Protein AF-0000000072252914 (afdb_homodimer)

Secondary structure (DSSP, 8-state):
--------------------------------------------PPEEEE--TT-HHHHHHHHHHHHTT--EEEE--GGGGGSHHHHHHT-TTS-S-EEE-TTS-EEESHHHHHHHHHHHHT-HHHHS-SSHHHHHHHHHHHHHHHHTGGGGGGGGTS--SSHHHHHHHHHHHHHHHHHHHHHHHHHHHHS-TT------HHHHHHHHHHHHHHHHIIIII---SSTT-HHHHHHHHHHHHH-HHHHHHHHHHHHHHHHHHHTTHHHHTT---------/--------------------------------------------PPEEEE--TT-HHHHHHHHHHHHTT--EEEE--GGGGGSHHHHHHT-TTS-S-EEE-TTS-EEESHHHHHHHHHHHHT-HHHHS-SSHHHHHHHHHHHHHHHHTGGGGGGGGTS--SSHHHHHHHHHHHHHHHHHHHHHHHHHHHHS-TT------HHHHHHHHHHHHHHHHIIIII---SSTT-HHHHHHHHHHHHH-HHHHHHHHHHHHHHHHHHHTTHHHHTT---------

Foldseek 3Di:
DCCPDDPDDPPDDDPPDPDDPDDPPPPPPPPPPPPPPPVPPPVVDAKEWADALQDLLVLLLLLLCVVVVNRYHYDHCPPVLVDPCCCVQFNVVSDDGWIQHPVSHIDGGSVRSVVVSCVVVVCCPQAADDDPVRNVLLVVLLCLLPVFQCPLVCLLQHADPDPVSSVVSVVSNLVSLVVVLVSLVVVVVVDDPPDDDRHHSSLSNLLLVLLLCCLGCCWWVVDHSCVVRVSSVCSNVCQCPVDPSSVVSSVSSNVVVVVCVVVCRSVVSVTGTDDPPDD/DDDDDDDDDDPPDDDDDPDPPPPPPPPPPPCPVPPPPPVPCPVVDAKEWADALQDLLVLLVLLLCVVVVPRYHYDHCPPVLVDPCCCVQFNVVSDDGWIQHPVSHIDGGSVRSVVVVCVVVVCCPQAADDDPVRNVLLVVLLCLLPVFQCPLVCLLQHADPDPVSSVVSVVSNLVSLVVVLVSLVVVVVVDDPPDDDRHHSSLSNLLLVLLLCCLGCCWWVVDHSCVVRVSSVCSNVCQCPVDPSSVVSSVSSNVVVVVCVVVCRSVVSVTGTDDPPDD

Organism: Cyanidioschyzon merolae (strain NIES-3377 / 10D) (NCBI:txid280699)

Radius of gyration: 38.05 Å; Cα contacts (8 Å, |Δi|>4): 655; chains: 2; bounding box: 50×96×230 Å

Solvent-accessible surface area (backbone atoms only — not comparable to full-atom values): 31464 Å² total; per-residue (Å²): 129,88,77,77,70,82,81,76,81,75,79,78,76,80,78,77,79,78,78,68,82,82,74,78,72,74,72,74,73,71,75,68,71,71,66,68,64,70,67,76,70,73,67,81,52,60,29,35,34,31,37,54,58,49,39,35,55,26,34,36,39,47,42,57,36,61,71,64,67,52,80,54,47,74,43,64,56,69,75,50,45,78,37,68,63,32,23,72,55,44,23,80,82,47,64,71,26,26,37,33,38,66,88,59,52,47,39,39,51,39,69,34,42,41,53,27,52,25,56,66,67,71,41,50,76,71,37,40,57,88,48,40,69,54,35,30,50,34,45,35,48,38,44,48,41,66,73,50,38,52,71,41,48,58,54,77,82,43,80,62,96,43,73,67,55,37,52,50,26,53,51,49,35,50,51,38,51,51,51,50,29,50,53,46,51,56,45,55,72,65,50,65,93,72,67,76,83,67,65,32,61,28,49,41,50,46,32,37,42,50,49,46,46,54,68,41,30,35,42,52,65,69,40,66,73,46,72,96,21,63,57,53,46,47,50,37,54,50,46,40,68,70,37,70,54,44,35,50,46,44,48,34,20,48,50,35,52,49,49,38,54,74,71,38,53,52,52,73,60,72,44,63,63,60,79,68,78,79,128,142,88,82,86,86,82,83,87,81,78,76,80,81,82,84,80,80,77,76,74,75,77,74,75,73,74,71,74,72,70,70,70,69,72,66,67,64,71,69,75,67,74,68,84,52,61,29,35,34,30,34,54,58,48,36,35,54,25,34,36,38,47,41,56,36,61,71,63,66,51,82,55,47,75,42,63,55,69,76,48,45,76,36,69,62,32,22,74,55,44,24,81,83,48,62,71,25,25,38,33,39,63,88,58,53,46,40,39,51,38,69,36,42,41,52,27,52,25,54,66,69,70,40,50,76,69,36,42,57,88,47,42,67,54,36,29,50,34,45,35,49,36,43,47,40,67,72,50,38,53,72,41,48,59,53,78,82,42,80,63,95,42,72,66,56,36,53,50,26,52,52,50,35,51,52,40,51,50,50,50,28,51,52,47,52,56,46,55,71,64,51,67,93,73,67,76,83,68,65,33,60,28,49,42,48,46,33,36,42,49,49,45,46,52,68,41,29,35,42,52,64,69,40,66,72,48,72,97,21,64,58,52,46,47,48,38,54,49,46,39,69,68,38,71,55,43,36,50,47,44,48,34,21,49,49,35,51,49,52,40,55,74,70,38,52,52,51,74,61,70,42,63,64,61,77,69,76,80,127

Structure (mmCIF, N/CA/C/O backbone):
data_AF-0000000072252914-model_v1
#
loop_
_entity.id
_entity.type
_entity.pdbx_description
1 polymer 'Glutathione S-transferase'
#
loop_
_atom_site.group_PDB
_atom_site.id
_atom_site.type_symbol
_atom_site.label_atom_id
_atom_site.label_alt_id
_atom_site.label_comp_id
_atom_site.label_asym_id
_atom_site.label_entity_id
_atom_site.label_seq_id
_atom_site.pdbx_PDB_ins_code
_atom_site.Cartn_x
_atom_site.Cartn_y
_atom_site.Cartn_z
_atom_site.occupancy
_atom_site.B_iso_or_equiv
_atom_site.auth_seq_id
_atom_site.auth_comp_id
_atom_site.auth_asym_id
_atom_site.auth_atom_id
_atom_site.pdbx_PDB_model_num
ATOM 1 N N . MET A 1 1 ? 9.297 14.047 -118.875 1 20.67 1 MET A N 1
ATOM 2 C CA . MET A 1 1 ? 10.07 13.359 -117.875 1 20.67 1 MET A CA 1
ATOM 3 C C . MET A 1 1 ? 10.398 14.305 -116.688 1 20.67 1 MET A C 1
ATOM 5 O O . MET A 1 1 ? 10.367 15.523 -116.875 1 20.67 1 MET A O 1
ATOM 9 N N . ALA A 1 2 ? 11.016 13.773 -115.625 1 21.44 2 ALA A N 1
ATOM 10 C CA . ALA A 1 2 ? 10.516 13.586 -114.25 1 21.44 2 ALA A CA 1
ATOM 11 C C . ALA A 1 2 ? 11.031 14.68 -113.312 1 21.44 2 ALA A C 1
ATOM 13 O O . ALA A 1 2 ? 12.008 14.469 -112.625 1 21.44 2 ALA A O 1
ATOM 14 N N . PHE A 1 3 ? 11.07 15.906 -114.062 1 22.06 3 PHE A N 1
ATOM 15 C CA . PHE A 1 3 ? 11.867 17.016 -113.562 1 22.06 3 PHE A CA 1
ATOM 16 C C . PHE A 1 3 ? 11.367 17.469 -112.188 1 22.06 3 PHE A C 1
ATOM 18 O O . PHE A 1 3 ? 10.203 17.844 -112 1 22.06 3 PHE A O 1
ATOM 25 N N . ILE A 1 4 ? 11.898 17.016 -111.062 1 23.97 4 ILE A N 1
ATOM 26 C CA . ILE A 1 4 ? 11.617 16.672 -109.688 1 23.97 4 ILE A CA 1
ATOM 27 C C . ILE A 1 4 ? 11.594 17.953 -108.812 1 23.97 4 ILE A C 1
ATOM 29 O O . ILE A 1 4 ? 11.82 17.891 -107.625 1 23.97 4 ILE A O 1
ATOM 33 N N . HIS A 1 5 ? 11.352 19.109 -109.625 1 21.27 5 HIS A N 1
ATOM 34 C CA . HIS A 1 5 ? 12 20.281 -109.062 1 21.27 5 HIS A CA 1
ATOM 35 C C . HIS A 1 5 ? 11.484 20.531 -107.625 1 21.27 5 HIS A C 1
ATOM 37 O O . HIS A 1 5 ? 10.438 20.016 -107.25 1 21.27 5 HIS A O 1
ATOM 43 N N . ALA A 1 6 ? 11.898 21.641 -107.062 1 23.84 6 ALA A N 1
ATOM 44 C CA . ALA A 1 6 ? 12.391 22.312 -105.875 1 23.84 6 ALA A CA 1
ATOM 45 C C . ALA A 1 6 ? 11.242 22.844 -105 1 23.84 6 ALA A C 1
ATOM 47 O O . ALA A 1 6 ? 10.406 23.609 -105.5 1 23.84 6 ALA A O 1
ATOM 48 N N . LEU A 1 7 ? 10.75 21.969 -104.062 1 25.8 7 LEU A N 1
ATOM 49 C CA . LEU A 1 7 ? 9.523 21.875 -103.25 1 25.8 7 LEU A CA 1
ATOM 50 C C . LEU A 1 7 ? 9.406 23.047 -102.312 1 25.8 7 LEU A C 1
ATOM 52 O O . LEU A 1 7 ? 10.273 23.25 -101.438 1 25.8 7 LEU A O 1
ATOM 56 N N . PRO A 1 8 ? 8.961 24.234 -102.875 1 24.81 8 PRO A N 1
ATOM 57 C CA . PRO A 1 8 ? 9.117 25.547 -102.188 1 24.81 8 PRO A CA 1
ATOM 58 C C . PRO A 1 8 ? 8.594 25.562 -100.812 1 24.81 8 PRO A C 1
ATOM 60 O O . PRO A 1 8 ? 7.777 24.719 -100.438 1 24.81 8 PRO A O 1
ATOM 63 N N . VAL A 1 9 ? 9.117 26.453 -99.938 1 26.11 9 VAL A N 1
ATOM 64 C CA . VAL A 1 9 ? 9.43 26.828 -98.562 1 26.11 9 VAL A CA 1
ATOM 65 C C . VAL A 1 9 ? 8.18 27.375 -97.875 1 26.11 9 VAL A C 1
ATOM 67 O O . VAL A 1 9 ? 7.641 28.406 -98.25 1 26.11 9 VAL A O 1
ATOM 70 N N . ARG A 1 10 ? 7.164 26.547 -97.562 1 23.78 10 ARG A N 1
ATOM 71 C CA . ARG A 1 10 ? 5.805 26.891 -97.188 1 23.78 10 ARG A CA 1
ATOM 72 C C . ARG A 1 10 ? 5.805 27.781 -95.938 1 23.78 10 ARG A C 1
ATOM 74 O O . ARG A 1 10 ? 6.371 27.422 -94.875 1 23.78 10 ARG A O 1
ATOM 81 N N . PRO A 1 11 ? 5.754 29.078 -96.188 1 23.42 11 PRO A N 1
ATOM 82 C CA . PRO A 1 11 ? 5.961 30.078 -95.125 1 23.42 11 PRO A CA 1
ATOM 83 C C . PRO A 1 11 ? 5.047 29.875 -93.938 1 23.42 11 PRO A C 1
ATOM 85 O O . PRO A 1 11 ? 3.865 29.562 -94.125 1 23.42 11 PRO A O 1
ATOM 88 N N . LYS A 1 12 ? 5.656 29.484 -92.875 1 25.83 12 LYS A N 1
ATOM 89 C CA . LYS A 1 12 ? 5.184 29.031 -91.562 1 25.83 12 LYS A CA 1
ATOM 90 C C . LYS A 1 12 ? 4.336 30.094 -90.875 1 25.83 12 LYS A C 1
ATOM 92 O O . LYS A 1 12 ? 4.785 31.234 -90.688 1 25.83 12 LYS A O 1
ATOM 97 N N . HIS A 1 13 ? 3.023 30.156 -91.312 1 22.16 13 HIS A N 1
ATOM 98 C CA . HIS A 1 13 ? 2.029 31.125 -90.875 1 22.16 13 HIS A CA 1
ATOM 99 C C . HIS A 1 13 ? 2.043 31.281 -89.375 1 22.16 13 HIS A C 1
ATOM 101 O O . HIS A 1 13 ? 2.451 30.359 -88.688 1 22.16 13 HIS A O 1
ATOM 107 N N . THR A 1 14 ? 1.912 32.5 -88.938 1 23.22 14 THR A N 1
ATOM 108 C CA . THR A 1 14 ? 2.059 33.375 -87.75 1 23.22 14 THR A CA 1
ATOM 109 C C . THR A 1 14 ? 1.047 33 -86.688 1 23.22 14 THR A C 1
ATOM 111 O O . THR A 1 14 ? -0.163 33.094 -86.875 1 23.22 14 THR A O 1
ATOM 114 N N . PRO A 1 15 ? 1.408 32 -85.812 1 23.59 15 PRO A N 1
ATOM 115 C CA . PRO A 1 15 ? 0.523 31.406 -84.812 1 23.59 15 PRO A CA 1
ATOM 116 C C . PRO A 1 15 ? -0.063 32.438 -83.812 1 23.59 15 PRO A C 1
ATOM 118 O O . PRO A 1 15 ? 0.673 33.25 -83.25 1 23.59 15 PRO A O 1
ATOM 121 N N . ILE A 1 16 ? -1.166 33.125 -84.25 1 25.39 16 ILE A N 1
ATOM 122 C CA . ILE A 1 16 ? -1.816 34.125 -83.438 1 25.39 16 ILE A CA 1
ATOM 123 C C . ILE A 1 16 ? -1.943 33.656 -82 1 25.39 16 ILE A C 1
ATOM 125 O O . ILE A 1 16 ? -2.377 32.531 -81.75 1 25.39 16 ILE A O 1
ATOM 129 N N . GLN A 1 17 ? -1.25 34.375 -81.062 1 20.33 17 GLN A N 1
ATOM 130 C CA . GLN A 1 17 ? -0.961 34.281 -79.625 1 20.33 17 GLN A CA 1
ATOM 131 C C . GLN A 1 17 ? -2.242 34.344 -78.812 1 20.33 17 GLN A C 1
ATOM 133 O O . GLN A 1 17 ? -2.955 35.344 -78.875 1 20.33 17 GLN A O 1
ATOM 138 N N . ALA A 1 18 ? -3.074 33.281 -78.812 1 23.89 18 ALA A N 1
ATOM 139 C CA . ALA A 1 18 ? -4.281 33.062 -78 1 23.89 18 ALA A CA 1
ATOM 140 C C . ALA A 1 18 ? -4.066 33.469 -76.562 1 23.89 18 ALA A C 1
ATOM 142 O O . ALA A 1 18 ? -3.16 32.969 -75.875 1 23.89 18 ALA A O 1
ATOM 143 N N . ILE A 1 19 ? -4.355 34.75 -76.312 1 22.62 19 ILE A N 1
ATOM 144 C CA . ILE A 1 19 ? -4.223 35.406 -75 1 22.62 19 ILE A CA 1
ATOM 145 C C . ILE A 1 19 ? -4.953 34.625 -73.938 1 22.62 19 ILE A C 1
ATOM 147 O O . ILE A 1 19 ? -6.074 34.156 -74.188 1 22.62 19 ILE A O 1
ATOM 151 N N . PHE A 1 20 ? -4.324 34.344 -72.75 1 22.72 20 PHE A N 1
ATOM 152 C CA . PHE A 1 20 ? -4.293 33.469 -71.562 1 22.72 20 PHE A CA 1
ATOM 153 C C . PHE A 1 20 ? -5.391 33.844 -70.625 1 22.72 20 PHE A C 1
ATOM 155 O O . PHE A 1 20 ? -5.613 33.156 -69.625 1 22.72 20 PHE A O 1
ATOM 162 N N . PRO A 1 21 ? -6.461 34.719 -70.875 1 24 21 PRO A N 1
ATOM 163 C CA . PRO A 1 21 ? -6.672 35.25 -69.5 1 24 21 PRO A CA 1
ATOM 164 C C . PRO A 1 21 ? -6.996 34.188 -68.5 1 24 21 PRO A C 1
ATOM 166 O O . PRO A 1 21 ? -7.559 33.156 -68.812 1 24 21 PRO A O 1
ATOM 169 N N . ARG A 1 22 ? -6.273 34.188 -67.312 1 21.09 22 ARG A N 1
ATOM 170 C CA . ARG A 1 22 ? -6.223 33.344 -66.125 1 21.09 22 ARG A CA 1
ATOM 171 C C . ARG A 1 22 ? -7.578 33.281 -65.438 1 21.09 22 ARG A C 1
ATOM 173 O O . ARG A 1 22 ? -8.117 34.312 -65 1 21.09 22 ARG A O 1
ATOM 180 N N . ALA A 1 23 ? -8.469 32.375 -65.812 1 24.17 23 ALA A N 1
ATOM 181 C CA . ALA A 1 23 ? -9.734 31.969 -65.25 1 24.17 23 ALA A CA 1
ATOM 182 C C . ALA A 1 23 ? -9.594 31.766 -63.719 1 24.17 23 ALA A C 1
ATOM 184 O O . ALA A 1 23 ? -8.695 31.062 -63.281 1 24.17 23 ALA A O 1
ATOM 185 N N . GLN A 1 24 ? -9.945 32.844 -62.969 1 23.08 24 GLN A N 1
ATOM 186 C CA . GLN A 1 24 ? -10.008 32.781 -61.5 1 23.08 24 GLN A CA 1
ATOM 187 C C . GLN A 1 24 ? -10.727 31.531 -61.031 1 23.08 24 GLN A C 1
ATOM 189 O O . GLN A 1 24 ? -11.875 31.281 -61.406 1 23.08 24 GLN A O 1
ATOM 194 N N . ARG A 1 25 ? -10.008 30.422 -60.938 1 22.45 25 ARG A N 1
ATOM 195 C CA . ARG A 1 25 ? -10.508 29.141 -60.406 1 22.45 25 ARG A CA 1
ATOM 196 C C . ARG A 1 25 ? -11.219 29.344 -59.094 1 22.45 25 ARG A C 1
ATOM 198 O O . ARG A 1 25 ? -10.617 29.828 -58.125 1 22.45 25 ARG A O 1
ATOM 205 N N . ARG A 1 26 ? -12.477 29.844 -59.156 1 23.22 26 ARG A N 1
ATOM 206 C CA . ARG A 1 26 ? -13.273 29.812 -57.938 1 23.22 26 ARG A CA 1
ATOM 207 C C . ARG A 1 26 ? -13.195 28.438 -57.25 1 23.22 26 ARG A C 1
ATOM 209 O O . ARG A 1 26 ? -13.594 27.438 -57.844 1 23.22 26 ARG A O 1
ATOM 216 N N . HIS A 1 27 ? -12.023 28.141 -56.688 1 24.02 27 HIS A N 1
ATOM 217 C CA . HIS A 1 27 ? -12 26.891 -55.969 1 24.02 27 HIS A CA 1
ATOM 218 C C . HIS A 1 27 ? -13.148 26.812 -54.938 1 24.02 27 HIS A C 1
ATOM 220 O O . HIS A 1 27 ? -13.305 27.703 -54.125 1 24.02 27 HIS A O 1
ATOM 226 N N . PHE A 1 28 ? -14.352 26.422 -55.438 1 23.17 28 PHE A N 1
ATOM 227 C CA . PHE A 1 28 ? -15.383 25.953 -54.5 1 23.17 28 PHE A CA 1
ATOM 228 C C . PHE A 1 28 ? -14.789 25.047 -53.438 1 23.17 28 PHE A C 1
ATOM 230 O O . PHE A 1 28 ? -14.281 23.953 -53.75 1 23.17 28 PHE A O 1
ATOM 237 N N . ILE A 1 29 ? -14.125 25.625 -52.469 1 24.84 29 ILE A N 1
ATOM 238 C CA . ILE A 1 29 ? -13.719 24.812 -51.344 1 24.84 29 ILE A CA 1
ATOM 239 C C . ILE A 1 29 ? -14.938 24.094 -50.75 1 24.84 29 ILE A C 1
ATOM 241 O O . ILE A 1 29 ? -15.891 24.734 -50.312 1 24.84 29 ILE A O 1
ATOM 245 N N . ASN A 1 30 ? -15.469 23.156 -51.5 1 22.64 30 ASN A N 1
ATOM 246 C CA . ASN A 1 30 ? -16.438 22.281 -50.812 1 22.64 30 ASN A CA 1
ATOM 247 C C . ASN A 1 30 ? -15.969 21.922 -49.406 1 22.64 30 ASN A C 1
ATOM 249 O O . ASN A 1 30 ? -14.898 21.328 -49.25 1 22.64 30 ASN A O 1
ATOM 253 N N . LYS A 1 31 ? -16.312 22.719 -48.469 1 29.34 31 LYS A N 1
ATOM 254 C CA . LYS A 1 31 ? -16.172 22.328 -47.062 1 29.34 31 LYS A CA 1
ATOM 255 C C . LYS A 1 31 ? -16.75 20.938 -46.812 1 29.34 31 LYS A C 1
ATOM 257 O O . LYS A 1 31 ? -17.953 20.766 -46.688 1 29.34 31 LYS A O 1
ATOM 262 N N . GLY A 1 32 ? -16.344 19.984 -47.625 1 25.48 32 GLY A N 1
ATOM 263 C CA . GLY A 1 32 ? -16.781 18.656 -47.188 1 25.48 32 GLY A CA 1
ATOM 264 C C . GLY A 1 32 ? -16.703 18.469 -45.688 1 25.48 32 GLY A C 1
ATOM 265 O O . GLY A 1 32 ? -15.641 18.656 -45.094 1 25.48 32 GLY A O 1
ATOM 266 N N . THR A 1 33 ? -17.781 18.891 -45.062 1 27.05 33 THR A N 1
ATOM 267 C CA . THR A 1 33 ? -17.953 18.484 -43.656 1 27.05 33 THR A CA 1
ATOM 268 C C . THR A 1 33 ? -17.562 17.016 -43.469 1 27.05 33 THR A C 1
ATOM 270 O O . THR A 1 33 ? -18.203 16.125 -44.031 1 27.05 33 THR A O 1
ATOM 273 N N . LEU A 1 34 ? -16.312 16.734 -43.531 1 26.42 34 LEU A N 1
ATOM 274 C CA . LEU A 1 34 ? -15.953 15.422 -43 1 26.42 34 LEU A CA 1
ATOM 275 C C . LEU A 1 34 ? -16.781 15.086 -41.781 1 26.42 34 LEU A C 1
ATOM 277 O O . LEU A 1 34 ? -16.656 15.727 -40.719 1 26.42 34 LEU A O 1
ATOM 281 N N . 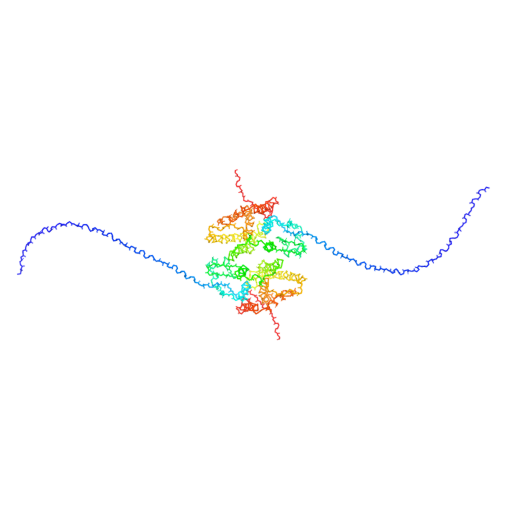CYS A 1 35 ? -18.047 14.906 -42.031 1 25.73 35 CYS A N 1
ATOM 282 C CA . CYS A 1 35 ? -18.75 14.195 -40.969 1 25.73 35 CYS A CA 1
ATOM 283 C C . CYS A 1 35 ? -17.875 13.07 -40.406 1 25.73 35 CYS A C 1
ATOM 285 O O . CYS A 1 35 ? -17.641 12.07 -41.094 1 25.73 35 CYS A O 1
ATOM 287 N N . VAL A 1 36 ? -16.844 13.445 -39.844 1 28.23 36 VAL A N 1
ATOM 288 C CA . VAL A 1 36 ? -16.312 12.391 -39 1 28.23 36 VAL A CA 1
ATOM 289 C C . VAL A 1 36 ? -17.453 11.625 -38.344 1 28.23 36 VAL A C 1
ATOM 291 O O . VAL A 1 36 ? -18.188 12.18 -37.5 1 28.23 36 VAL A O 1
ATOM 294 N N . LEU A 1 37 ? -18.297 11.047 -39.156 1 28.16 37 LEU A N 1
ATOM 295 C CA . LEU A 1 37 ? -19.062 10.008 -38.469 1 28.16 37 LEU A CA 1
ATOM 296 C C . LEU A 1 37 ? -18.234 9.367 -37.344 1 28.16 37 LEU A C 1
ATOM 298 O O . LEU A 1 37 ? -17.188 8.766 -37.625 1 28.16 37 LEU A O 1
ATOM 302 N N . MET A 1 38 ? -18.047 10.086 -36.344 1 30.08 38 MET A N 1
ATOM 303 C CA . MET A 1 38 ? -17.781 9.25 -35.188 1 30.08 38 MET A CA 1
ATOM 304 C C . MET A 1 38 ? -18.625 7.988 -35.188 1 30.08 38 MET A C 1
ATOM 306 O O . MET A 1 38 ? -19.859 8.062 -35.062 1 30.08 38 MET A O 1
ATOM 310 N N . ASN A 1 39 ? -18.609 7.258 -36.312 1 32.06 39 ASN A N 1
ATOM 311 C CA . ASN A 1 39 ? -19.219 5.941 -36.156 1 32.06 39 ASN A CA 1
ATOM 312 C C . ASN A 1 39 ? -19.219 5.48 -34.719 1 32.06 39 ASN A C 1
ATOM 314 O O . ASN A 1 39 ? -18.188 5.48 -34.062 1 32.06 39 ASN A O 1
ATOM 318 N N . ASP A 1 40 ? -20.219 5.711 -33.969 1 34.66 40 ASP A N 1
ATOM 319 C CA . ASP A 1 40 ? -20.703 5.141 -32.719 1 34.66 40 ASP A CA 1
ATOM 320 C C . ASP A 1 40 ? -20.344 3.656 -32.625 1 34.66 40 ASP A C 1
ATOM 322 O O . ASP A 1 40 ? -21.234 2.799 -32.688 1 34.66 40 ASP A O 1
ATOM 326 N N . THR A 1 41 ? -19.688 2.99 -33.625 1 35.19 41 THR A N 1
ATOM 327 C CA . THR A 1 41 ? -19.359 1.586 -33.406 1 35.19 41 THR A CA 1
ATOM 328 C C . THR A 1 41 ? -18.984 1.344 -31.938 1 35.19 41 THR A C 1
ATOM 330 O O . THR A 1 41 ? -17.953 1.848 -31.469 1 35.19 41 THR A O 1
ATOM 333 N N . THR A 1 42 ? -19.875 1.402 -31.031 1 40.09 42 THR A N 1
ATOM 334 C CA . THR A 1 42 ? -19.75 0.735 -29.75 1 40.09 42 THR A CA 1
ATOM 335 C C . THR A 1 42 ? -18.781 -0.441 -29.828 1 40.09 42 THR A C 1
ATOM 337 O O . THR A 1 42 ? -19.156 -1.533 -30.25 1 40.09 42 THR A O 1
ATOM 340 N N . SER A 1 43 ? -17.797 -0.5 -30.547 1 42.03 43 SER A N 1
ATOM 341 C CA . SER A 1 43 ? -16.781 -1.542 -30.578 1 42.03 43 SER A CA 1
ATOM 342 C C . SER A 1 43 ? -16.703 -2.301 -29.266 1 42.03 43 SER A C 1
ATOM 344 O O . SER A 1 43 ? -16.562 -1.694 -28.203 1 42.03 43 SER A O 1
ATOM 346 N N . ASN A 1 44 ? -17.625 -3.238 -29.016 1 50.62 44 ASN A N 1
ATOM 347 C CA . ASN A 1 44 ? -17.688 -4.238 -27.953 1 50.62 44 ASN A CA 1
ATOM 348 C C . ASN A 1 44 ? -16.312 -4.562 -27.391 1 50.62 44 ASN A C 1
ATOM 350 O O . ASN A 1 44 ? -15.797 -5.668 -27.578 1 50.62 44 ASN A O 1
ATOM 354 N N . GLN A 1 45 ? -15.438 -3.703 -27.375 1 69.25 45 GLN A N 1
ATOM 355 C CA . GLN A 1 45 ? -14.07 -4.02 -26.969 1 69.25 45 GLN A CA 1
ATOM 356 C C . GLN A 1 45 ? -14.016 -4.496 -25.531 1 69.25 45 GLN A C 1
ATOM 358 O O . GLN A 1 45 ? -14.805 -4.047 -24.688 1 69.25 45 GLN A O 1
ATOM 363 N N . THR A 1 46 ? -13.523 -5.723 -25.406 1 90.12 46 THR A N 1
ATOM 364 C CA . THR A 1 46 ? -13.273 -6.383 -24.125 1 90.12 46 THR A CA 1
ATOM 365 C C . THR A 1 46 ? -12.094 -5.742 -23.406 1 90.12 46 THR A C 1
ATOM 367 O O . THR A 1 46 ? -11.211 -5.16 -24.047 1 90.12 46 THR A O 1
ATOM 370 N N . ALA A 1 47 ? -12.219 -5.555 -22.172 1 97.5 47 ALA A N 1
ATOM 371 C CA . ALA A 1 47 ? -11.102 -5.059 -21.359 1 97.5 47 ALA A CA 1
ATOM 372 C C . ALA A 1 47 ? -9.867 -5.934 -21.547 1 97.5 47 ALA A C 1
ATOM 374 O O . ALA A 1 47 ? -9.977 -7.117 -21.875 1 97.5 47 ALA A O 1
ATOM 375 N N . THR A 1 48 ? -8.664 -5.332 -21.406 1 98.56 48 THR A N 1
ATOM 376 C CA . THR A 1 48 ? -7.41 -6.055 -21.562 1 98.56 48 THR A CA 1
ATOM 377 C C . THR A 1 48 ? -6.543 -5.91 -20.312 1 98.56 48 THR A C 1
ATOM 379 O O . THR A 1 48 ? -6.328 -4.797 -19.828 1 98.56 48 THR A O 1
ATOM 382 N N . LEU A 1 49 ? -6.094 -7.02 -19.828 1 98.81 49 LEU A N 1
ATOM 383 C CA . LEU A 1 49 ? -5.102 -7.031 -18.766 1 98.81 49 LEU A CA 1
ATOM 384 C C . LEU A 1 49 ? -3.701 -7.254 -19.328 1 98.81 49 LEU A C 1
ATOM 386 O O . LEU A 1 49 ? -3.424 -8.297 -19.922 1 98.81 49 LEU A O 1
ATOM 390 N N . PHE A 1 50 ? -2.82 -6.238 -19.172 1 98.88 50 PHE A N 1
ATOM 391 C CA . PHE A 1 50 ? -1.404 -6.457 -19.438 1 98.88 50 PHE A CA 1
ATOM 392 C C . PHE A 1 50 ? -0.753 -7.234 -18.312 1 98.88 50 PHE A C 1
ATOM 394 O O . PHE A 1 50 ? -0.738 -6.777 -17.156 1 98.88 50 PHE A O 1
ATOM 401 N N . SER A 1 51 ? -0.266 -8.391 -18.609 1 98.5 51 SER A N 1
ATOM 402 C CA . SER A 1 51 ? 0.232 -9.344 -17.625 1 98.5 51 SER A CA 1
ATOM 403 C C . SER A 1 51 ? 1.266 -10.281 -18.234 1 98.5 51 SER A C 1
ATOM 405 O O . SER A 1 51 ? 1.247 -10.523 -19.453 1 98.5 51 SER A O 1
ATOM 407 N N . VAL A 1 52 ? 2.178 -10.758 -17.438 1 98.19 52 VAL A N 1
ATOM 408 C CA . VAL A 1 52 ? 3.062 -11.859 -17.797 1 98.19 52 VAL A CA 1
ATOM 409 C C . VAL A 1 52 ? 2.932 -12.984 -16.781 1 98.19 52 VAL A C 1
ATOM 411 O O . VAL A 1 52 ? 2.695 -12.734 -15.594 1 98.19 52 VAL A O 1
ATOM 414 N N . PRO A 1 53 ? 3.156 -14.203 -17.125 1 97.81 53 PRO A N 1
ATOM 415 C CA . PRO A 1 53 ? 2.861 -15.359 -16.281 1 97.81 53 PRO A CA 1
ATOM 416 C C . PRO A 1 53 ? 3.672 -15.375 -14.992 1 97.81 53 PRO A C 1
ATOM 418 O O . PRO A 1 53 ? 3.16 -15.766 -13.938 1 97.81 53 PRO A O 1
ATOM 421 N N . VAL A 1 54 ? 4.891 -14.898 -15 1 98.38 54 VAL A N 1
ATOM 422 C CA . VAL A 1 54 ? 5.793 -15.023 -13.867 1 98.38 54 VAL A CA 1
ATOM 423 C C . VAL A 1 54 ? 5.453 -13.969 -12.812 1 98.38 54 VAL A C 1
ATOM 425 O O . VAL A 1 54 ? 5.863 -14.086 -11.656 1 98.38 54 VAL A O 1
ATOM 428 N N . SER A 1 55 ? 4.672 -12.969 -13.156 1 98.5 55 SER A N 1
ATOM 429 C CA . SER A 1 55 ? 4.414 -11.836 -12.273 1 98.5 55 SER A CA 1
ATOM 430 C C . SER A 1 55 ? 3.486 -12.227 -11.133 1 98.5 55 SER A C 1
ATOM 432 O O . SER A 1 55 ? 2.324 -12.57 -11.352 1 98.5 55 SER A O 1
ATOM 434 N N . ASN A 1 56 ? 3.99 -12.156 -9.945 1 98.62 56 ASN A N 1
ATOM 435 C CA . ASN A 1 56 ? 3.18 -12.406 -8.758 1 98.62 56 ASN A CA 1
ATOM 436 C C . ASN A 1 56 ? 2.104 -11.344 -8.578 1 98.62 56 ASN A C 1
ATOM 438 O O . ASN A 1 56 ? 1.023 -11.625 -8.055 1 98.62 56 ASN A O 1
ATOM 442 N N . PHE A 1 57 ? 2.297 -10.102 -9.016 1 98.81 57 PHE A N 1
ATOM 443 C CA . PHE A 1 57 ? 1.317 -9.031 -8.93 1 98.81 57 PHE A CA 1
ATOM 444 C C . PHE A 1 57 ? 0.182 -9.25 -9.922 1 98.81 57 PHE A C 1
ATOM 446 O O . PHE A 1 57 ? -0.985 -9.023 -9.594 1 98.81 57 PHE A O 1
ATOM 453 N N . SER A 1 58 ? 0.523 -9.734 -11.078 1 98.81 58 SER A N 1
ATOM 454 C CA . SER A 1 58 ? -0.506 -10.031 -12.07 1 98.81 58 SER A CA 1
ATOM 455 C C . SER A 1 58 ? -1.312 -11.266 -11.672 1 98.81 58 SER A C 1
ATOM 457 O O . SER A 1 58 ? -2.486 -11.383 -12.023 1 98.81 58 SER A O 1
ATOM 459 N N . ALA A 1 59 ? -0.663 -12.156 -10.992 1 98.88 59 ALA A N 1
ATOM 460 C CA . ALA A 1 59 ? -1.273 -13.438 -10.656 1 98.88 59 ALA A CA 1
ATOM 461 C C . ALA A 1 59 ? -2.521 -13.25 -9.805 1 98.88 59 ALA A C 1
ATOM 463 O O . ALA A 1 59 ? -3.518 -13.953 -9.977 1 98.88 59 ALA A O 1
ATOM 464 N N . ARG A 1 60 ? -2.445 -12.32 -8.828 1 98.69 60 ARG A N 1
ATOM 465 C CA . ARG A 1 60 ? -3.631 -12.133 -8 1 98.69 60 ARG A CA 1
ATOM 466 C C . ARG A 1 60 ? -4.805 -11.617 -8.828 1 98.69 60 ARG A C 1
ATOM 468 O O . ARG A 1 60 ? -5.957 -11.953 -8.562 1 98.69 60 ARG A O 1
ATOM 475 N N . VAL A 1 61 ? -4.551 -10.828 -9.891 1 98.94 61 VAL A N 1
ATOM 476 C CA . VAL A 1 61 ? -5.594 -10.336 -10.781 1 98.94 61 VAL A CA 1
ATOM 477 C C . VAL A 1 61 ? -6.102 -11.477 -11.664 1 98.94 61 VAL A C 1
ATOM 479 O O . VAL A 1 61 ? -7.309 -11.664 -11.812 1 98.94 61 VAL A O 1
ATOM 482 N N . ARG A 1 62 ? -5.184 -12.266 -12.211 1 98.94 62 ARG A N 1
ATOM 483 C CA . ARG A 1 62 ? -5.566 -13.391 -13.047 1 98.94 62 ARG A CA 1
ATOM 484 C C . ARG A 1 62 ? -6.426 -14.383 -12.273 1 98.94 62 ARG A C 1
ATOM 486 O O . ARG A 1 62 ? -7.383 -14.938 -12.812 1 98.94 62 ARG A O 1
ATOM 493 N N . TYR A 1 63 ? -6.078 -14.586 -11.055 1 98.88 63 TYR A N 1
ATOM 494 C CA . TYR A 1 63 ? -6.891 -15.484 -10.25 1 98.88 63 TYR A CA 1
ATOM 495 C C . TYR A 1 63 ? -8.352 -15.047 -10.25 1 98.88 63 TYR A C 1
ATOM 497 O O . TYR A 1 63 ? -9.25 -15.859 -10.469 1 98.88 63 TYR A O 1
ATOM 505 N N . ILE A 1 64 ? -8.617 -13.773 -9.961 1 98.81 64 ILE A N 1
ATOM 506 C CA . ILE A 1 64 ? -9.984 -13.258 -9.922 1 98.81 64 ILE A CA 1
ATOM 507 C C . ILE A 1 64 ? -10.648 -13.461 -11.281 1 98.81 64 ILE A C 1
ATOM 509 O O . ILE A 1 64 ? -11.805 -13.883 -11.352 1 98.81 64 ILE A O 1
ATOM 513 N N . ILE A 1 65 ? -9.945 -13.164 -12.328 1 98.88 65 ILE A N 1
ATOM 514 C CA . ILE A 1 65 ? -10.484 -13.258 -13.68 1 98.88 65 ILE A CA 1
ATOM 515 C C . ILE A 1 65 ? -10.836 -14.711 -13.992 1 98.88 65 ILE A C 1
ATOM 517 O O . ILE A 1 65 ? -11.945 -15.008 -14.438 1 98.88 65 ILE A O 1
ATOM 521 N N . TYR A 1 66 ? -9.898 -15.641 -13.727 1 98.81 66 TYR A N 1
ATOM 522 C CA . TYR A 1 66 ? -10.102 -17.062 -14 1 98.81 66 TYR A CA 1
ATOM 523 C C . TYR A 1 66 ? -11.219 -17.625 -13.133 1 98.81 66 TYR A C 1
ATOM 525 O O . TYR A 1 66 ? -12.102 -18.328 -13.633 1 98.81 66 TYR A O 1
ATOM 533 N N . ASP A 1 67 ? -11.133 -17.297 -11.883 1 98.31 67 ASP A N 1
ATOM 534 C CA . ASP A 1 67 ? -12.031 -17.891 -10.898 1 98.31 67 ASP A CA 1
ATOM 535 C C . ASP A 1 67 ? -13.484 -17.484 -11.156 1 98.31 67 ASP A C 1
ATOM 537 O O . ASP A 1 67 ? -14.414 -18.188 -10.734 1 98.31 67 ASP A O 1
ATOM 541 N N . ASN A 1 68 ? -13.695 -16.422 -11.914 1 98.31 68 ASN A N 1
ATOM 542 C CA . ASN A 1 68 ? -15.047 -15.93 -12.172 1 98.31 68 ASN A CA 1
ATOM 543 C C . ASN A 1 68 ? -15.367 -15.93 -13.664 1 98.31 68 ASN A C 1
ATOM 545 O O . ASN A 1 68 ? -16.406 -15.398 -14.086 1 98.31 68 ASN A O 1
ATOM 549 N N . ASN A 1 69 ? -14.523 -16.422 -14.461 1 98.12 69 ASN A N 1
ATOM 550 C CA . ASN A 1 69 ? -14.695 -16.516 -15.906 1 98.12 69 ASN A CA 1
ATOM 551 C C . ASN A 1 69 ? -15.047 -15.172 -16.516 1 98.12 69 ASN A C 1
ATOM 553 O O . ASN A 1 69 ? -15.992 -15.062 -17.297 1 98.12 69 ASN A O 1
ATOM 557 N N . LEU A 1 70 ? -14.32 -14.227 -16.109 1 98.31 70 LEU A N 1
ATOM 558 C CA . LEU A 1 70 ? -14.578 -12.891 -16.641 1 98.31 70 LEU A CA 1
ATOM 559 C C . LEU A 1 70 ? -14.078 -12.766 -18.078 1 98.31 70 LEU A C 1
ATOM 561 O O . LEU A 1 70 ? -13.016 -13.297 -18.422 1 98.31 70 LEU A O 1
ATOM 565 N N . ASP A 1 71 ? -14.805 -12.031 -18.891 1 97.44 71 ASP A N 1
ATOM 566 C CA . ASP A 1 71 ? -14.422 -11.789 -20.281 1 97.44 71 ASP A CA 1
ATOM 567 C C . ASP A 1 71 ? -13.414 -10.648 -20.375 1 97.44 71 ASP A C 1
ATOM 569 O O . ASP A 1 71 ? -13.758 -9.539 -20.797 1 97.44 71 ASP A O 1
ATOM 573 N N . ILE A 1 72 ? -12.211 -10.906 -20.062 1 98.5 72 ILE A N 1
ATOM 574 C CA . ILE A 1 72 ? -11.094 -9.977 -20.109 1 98.5 72 ILE A CA 1
ATOM 575 C C . ILE A 1 72 ? -9.922 -10.609 -20.844 1 98.5 72 ILE A C 1
ATOM 577 O O . ILE A 1 72 ? -9.516 -11.734 -20.547 1 98.5 72 ILE A O 1
ATOM 581 N N . LYS A 1 73 ? -9.453 -9.953 -21.844 1 98.31 73 LYS A N 1
ATOM 582 C CA . LYS A 1 73 ? -8.281 -10.422 -22.578 1 98.31 73 LYS A CA 1
ATOM 583 C C . LYS A 1 73 ? -7.012 -10.242 -21.75 1 98.31 73 LYS A C 1
ATOM 585 O O . LYS A 1 73 ? -6.812 -9.203 -21.125 1 98.31 73 LYS A O 1
ATOM 590 N N . ILE A 1 74 ? -6.207 -11.266 -21.703 1 98.56 74 ILE A N 1
ATOM 591 C CA . ILE A 1 74 ? -4.934 -11.203 -21 1 98.56 74 ILE A CA 1
ATOM 592 C C . ILE A 1 74 ? -3.781 -11.32 -22 1 98.56 74 ILE A C 1
ATOM 594 O O . ILE A 1 74 ? -3.713 -12.281 -22.766 1 98.56 74 ILE A O 1
ATOM 598 N N . GLU A 1 75 ? -2.883 -10.344 -22.016 1 98.06 75 GLU A N 1
ATOM 599 C CA . GLU A 1 75 ? -1.749 -10.391 -22.938 1 98.06 75 GLU A CA 1
ATOM 600 C C . GLU A 1 75 ? -0.529 -9.688 -22.344 1 98.06 75 GLU A C 1
ATOM 602 O O . GLU A 1 75 ? -0.667 -8.781 -21.516 1 98.06 75 GLU A O 1
ATOM 607 N N . PRO A 1 76 ? 0.648 -10.109 -22.766 1 98.38 76 PRO A N 1
ATOM 608 C CA . PRO A 1 76 ? 1.849 -9.391 -22.328 1 98.38 76 PRO A CA 1
ATOM 609 C C . PRO A 1 76 ? 1.978 -8.016 -22.969 1 98.38 76 PRO A C 1
ATOM 611 O O . PRO A 1 76 ? 1.584 -7.836 -24.125 1 98.38 76 PRO A O 1
ATOM 614 N N . PRO A 1 77 ? 2.496 -7.035 -22.266 1 97.75 77 PRO A N 1
ATOM 615 C CA . PRO A 1 77 ? 2.689 -5.723 -22.891 1 97.75 77 PRO A CA 1
ATOM 616 C C . PRO A 1 77 ? 3.809 -5.723 -23.922 1 97.75 77 PRO A C 1
ATOM 618 O O . PRO A 1 77 ? 3.822 -4.879 -24.828 1 97.75 77 PRO A O 1
ATOM 621 N N . GLY A 1 78 ? 4.82 -6.637 -23.812 1 96.62 78 GLY A N 1
ATOM 622 C CA . GLY A 1 78 ? 5.941 -6.688 -24.734 1 96.62 78 GLY A CA 1
ATOM 623 C C . GLY A 1 78 ? 6.738 -5.398 -24.781 1 96.62 78 GLY A C 1
ATOM 624 O O . GLY A 1 78 ? 7 -4.789 -23.734 1 96.62 78 GLY A O 1
ATOM 625 N N . SER A 1 79 ? 7.086 -4.977 -26 1 96.81 79 SER A N 1
ATOM 626 C CA . SER A 1 79 ? 7.918 -3.791 -26.172 1 96.81 79 SER A CA 1
ATOM 627 C C . SER A 1 79 ? 7.141 -2.518 -25.859 1 96.81 79 SER A C 1
ATOM 629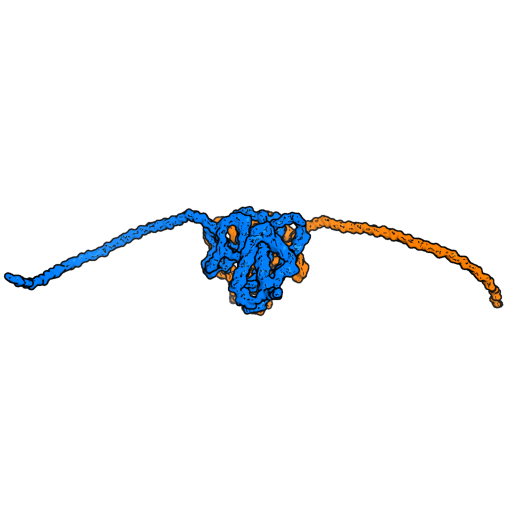 O O . SER A 1 79 ? 7.734 -1.464 -25.625 1 96.81 79 SER A O 1
ATOM 631 N N . TYR A 1 80 ? 5.855 -2.613 -25.859 1 97.25 80 TYR A N 1
ATOM 632 C CA . TYR A 1 80 ? 5.012 -1.474 -25.516 1 97.25 80 TYR A CA 1
ATOM 633 C C . TYR A 1 80 ? 5.348 -0.952 -24.125 1 97.25 80 TYR A C 1
ATOM 635 O O . TYR A 1 80 ? 5.262 0.251 -23.859 1 97.25 80 TYR A O 1
ATOM 643 N N . LEU A 1 81 ? 5.824 -1.82 -23.281 1 97 81 LEU A N 1
ATOM 644 C CA . LEU A 1 81 ? 6.129 -1.511 -21.891 1 97 81 LEU A CA 1
ATOM 645 C C . LEU A 1 81 ? 7.199 -0.429 -21.797 1 97 81 LEU A C 1
ATOM 647 O O . LEU A 1 81 ? 7.184 0.381 -20.859 1 97 81 LEU A O 1
ATOM 651 N N . LYS A 1 82 ? 8 -0.364 -22.766 1 96.5 82 LYS A N 1
ATOM 652 C CA . LYS A 1 82 ? 9.164 0.517 -22.703 1 96.5 82 LYS A CA 1
ATOM 653 C C . LYS A 1 82 ? 8.875 1.858 -23.375 1 96.5 82 LYS A C 1
ATOM 655 O O . LYS A 1 82 ? 9.727 2.746 -23.391 1 96.5 82 LYS A O 1
ATOM 660 N N . THR A 1 83 ? 7.727 2.074 -23.859 1 97.75 83 THR A N 1
ATOM 661 C CA . THR A 1 83 ? 7.41 3.283 -24.609 1 97.75 83 THR A CA 1
ATOM 662 C C . THR A 1 83 ? 6.871 4.371 -23.672 1 97.75 83 THR A C 1
ATOM 664 O O . THR A 1 83 ? 6.328 4.074 -22.609 1 97.75 83 THR A O 1
ATOM 667 N N . SER A 1 84 ? 6.973 5.59 -24.141 1 97.06 84 SER A N 1
ATOM 668 C CA . SER A 1 84 ? 6.383 6.727 -23.453 1 97.06 84 SER A CA 1
ATOM 669 C C . SER A 1 84 ? 4.859 6.664 -23.484 1 97.06 84 SER A C 1
ATOM 671 O O . SER A 1 84 ? 4.199 7.105 -22.531 1 97.06 84 SER A O 1
ATOM 673 N N . GLU A 1 85 ? 4.387 6.148 -24.516 1 97.25 85 GLU A N 1
ATOM 674 C CA . GLU A 1 85 ? 2.938 6.016 -24.625 1 97.25 85 GLU A CA 1
ATOM 675 C C . GLU A 1 85 ? 2.371 5.105 -23.547 1 97.25 85 GLU A C 1
ATOM 677 O O . GLU A 1 85 ? 1.312 5.387 -22.984 1 97.25 85 GLU A O 1
ATOM 682 N N . TYR A 1 86 ? 3.104 3.971 -23.297 1 97.94 86 TYR A N 1
ATOM 683 C CA . TYR A 1 86 ? 2.672 3.074 -22.219 1 97.94 86 TYR A CA 1
ATOM 684 C C . TYR A 1 86 ? 2.625 3.803 -20.891 1 97.94 86 TYR A C 1
ATOM 686 O O . TYR A 1 86 ? 1.646 3.688 -20.141 1 97.94 86 TYR A O 1
ATOM 694 N N . ARG A 1 87 ? 3.578 4.613 -20.594 1 97.31 87 ARG A N 1
ATOM 695 C CA . ARG A 1 87 ? 3.639 5.359 -19.344 1 97.31 87 ARG A CA 1
ATOM 696 C C . ARG A 1 87 ? 2.551 6.43 -19.297 1 97.31 87 ARG A C 1
ATOM 698 O O . ARG A 1 87 ? 1.98 6.688 -18.234 1 97.31 87 ARG A O 1
ATOM 705 N N . GLN A 1 88 ? 2.238 6.977 -20.375 1 95.69 88 GLN A N 1
ATOM 706 C CA . GLN A 1 88 ? 1.263 8.062 -20.438 1 95.69 88 GLN A CA 1
ATOM 707 C C . GLN A 1 88 ? -0.164 7.52 -20.359 1 95.69 88 GLN A C 1
ATOM 709 O O . GLN A 1 88 ? -1.015 8.086 -19.672 1 95.69 88 GLN A O 1
ATOM 714 N N . ARG A 1 89 ? -0.373 6.332 -20.984 1 95.5 89 ARG A N 1
ATOM 715 C CA . ARG A 1 89 ? -1.759 5.938 -21.219 1 95.5 89 ARG A CA 1
ATOM 716 C C . ARG A 1 89 ? -2.141 4.742 -20.344 1 95.5 89 ARG A C 1
ATOM 718 O O . ARG A 1 89 ? -3.322 4.52 -20.078 1 95.5 89 ARG A O 1
ATOM 725 N N . VAL A 1 90 ? -1.115 3.973 -19.953 1 97.5 90 VAL A N 1
ATOM 726 C CA . VAL A 1 90 ? -1.452 2.68 -19.359 1 97.5 90 VAL A CA 1
ATOM 727 C C . VAL A 1 90 ? -1.041 2.652 -17.891 1 97.5 90 VAL A C 1
ATOM 729 O O . VAL A 1 90 ? -1.868 2.395 -17.016 1 97.5 90 VAL A O 1
ATOM 732 N N . HIS A 1 91 ? 0.225 2.969 -17.625 1 98.19 91 HIS A N 1
ATOM 733 C CA . HIS A 1 91 ? 0.782 2.9 -16.281 1 98.19 91 HIS A CA 1
ATOM 734 C C . HIS A 1 91 ? 1.854 3.963 -16.078 1 98.19 91 HIS A C 1
ATOM 736 O O . HIS A 1 91 ? 2.963 3.846 -16.609 1 98.19 91 HIS A O 1
ATOM 742 N N . LYS A 1 92 ? 1.647 4.91 -15.211 1 97.94 92 LYS A N 1
ATOM 743 C CA . LYS A 1 92 ? 2.475 6.105 -15.102 1 97.94 92 LYS A CA 1
ATOM 744 C C . LYS A 1 92 ? 3.896 5.758 -14.672 1 97.94 92 LYS A C 1
ATOM 746 O O . LYS A 1 92 ? 4.824 6.535 -14.891 1 97.94 92 LYS A O 1
ATOM 751 N N . TYR A 1 93 ? 4.117 4.559 -14.117 1 97.62 93 TYR A N 1
ATOM 752 C CA . TYR A 1 93 ? 5.445 4.145 -13.672 1 97.62 93 TYR A CA 1
ATOM 753 C C . TYR A 1 93 ? 6.012 3.066 -14.586 1 97.62 93 TYR A C 1
ATOM 755 O O . TYR A 1 93 ? 7.035 2.455 -14.273 1 97.62 93 TYR A O 1
ATOM 763 N N . GLY A 1 94 ? 5.262 2.771 -15.672 1 97.81 94 GLY A N 1
ATOM 764 C CA . GLY A 1 94 ? 5.762 1.838 -16.672 1 97.81 94 GLY A CA 1
ATOM 765 C C . GLY A 1 94 ? 5.793 0.402 -16.188 1 97.81 94 GLY A C 1
ATOM 766 O O . GLY A 1 94 ? 6.68 -0.368 -16.547 1 97.81 94 GLY A O 1
ATOM 767 N N . LYS A 1 95 ? 4.836 0.043 -15.344 1 97.88 95 LYS A N 1
ATOM 768 C CA . LYS A 1 95 ? 4.793 -1.297 -14.766 1 97.88 95 LYS A CA 1
ATOM 769 C C . LYS A 1 95 ? 3.555 -2.059 -15.227 1 97.88 95 LYS A C 1
ATOM 771 O O . LYS A 1 95 ? 2.799 -1.569 -16.078 1 97.88 95 LYS A O 1
ATOM 776 N N . PHE A 1 96 ? 3.422 -3.258 -14.93 1 98.12 96 PHE A N 1
ATOM 777 C CA . PHE A 1 96 ? 2.234 -4.102 -15 1 98.12 96 PHE A CA 1
ATOM 778 C C . PHE A 1 96 ? 1.992 -4.812 -13.68 1 98.12 96 PHE A C 1
ATOM 780 O O . PHE A 1 96 ? 2.9 -4.926 -12.852 1 98.12 96 PHE A O 1
ATOM 787 N N . PRO A 1 97 ? 0.786 -5.328 -13.398 1 98.75 97 PRO A N 1
ATOM 788 C CA . PRO A 1 97 ? -0.359 -5.391 -14.312 1 98.75 97 PRO A CA 1
ATOM 789 C C . PRO A 1 97 ? -1.028 -4.031 -14.508 1 98.75 97 PRO A C 1
ATOM 791 O O . PRO A 1 97 ? -0.871 -3.133 -13.68 1 98.75 97 PRO A O 1
ATOM 794 N N . ALA A 1 98 ? -1.683 -3.896 -15.586 1 98.88 98 ALA A N 1
ATOM 795 C CA . ALA A 1 98 ? -2.584 -2.789 -15.898 1 98.88 98 ALA A CA 1
ATOM 796 C C . ALA A 1 98 ? -3.812 -3.281 -16.656 1 98.88 98 ALA A C 1
ATOM 798 O O . ALA A 1 98 ? -3.699 -4.098 -17.578 1 98.88 98 ALA A O 1
ATOM 799 N N . LEU A 1 99 ? -4.965 -2.869 -16.234 1 98.88 99 LEU A N 1
ATOM 800 C CA . LEU A 1 99 ? -6.234 -3.197 -16.875 1 98.88 99 LEU A CA 1
ATOM 801 C C . LEU A 1 99 ? -6.734 -2.029 -17.719 1 98.88 99 LEU A C 1
ATOM 803 O O . LEU A 1 99 ? -7.082 -0.974 -17.188 1 98.88 99 LEU A O 1
ATOM 807 N N . VAL A 1 100 ? -6.73 -2.234 -18.984 1 98.31 100 VAL A N 1
ATOM 808 C CA . VAL A 1 100 ? -7.254 -1.212 -19.891 1 98.31 100 VAL A CA 1
ATOM 809 C C . VAL A 1 100 ? -8.719 -1.501 -20.203 1 98.31 100 VAL A C 1
ATOM 811 O O . VAL A 1 100 ? -9.047 -2.553 -20.75 1 98.31 100 VAL A O 1
ATOM 814 N N . LEU A 1 101 ? -9.555 -0.564 -19.891 1 97.31 101 LEU A N 1
ATOM 815 C CA . LEU A 1 101 ? -10.992 -0.706 -20.094 1 97.31 101 LEU A CA 1
ATOM 816 C C . LEU A 1 101 ? -11.367 -0.419 -21.547 1 97.31 101 LEU A C 1
ATOM 818 O O . LEU A 1 101 ? -10.586 0.185 -22.281 1 97.31 101 LEU A O 1
ATOM 822 N N . PRO A 1 102 ? -12.602 -0.802 -21.891 1 95.31 102 PRO A N 1
ATOM 823 C CA . PRO A 1 102 ? -13.047 -0.52 -23.266 1 95.31 102 PRO A CA 1
ATOM 824 C C . PRO A 1 102 ? -13.078 0.974 -23.578 1 95.31 102 PRO A C 1
ATOM 826 O O . PRO A 1 102 ? -12.883 1.372 -24.734 1 95.31 102 PRO A O 1
ATOM 829 N N . THR A 1 103 ? -13.219 1.801 -22.594 1 91.62 103 THR A N 1
ATOM 830 C CA . THR A 1 103 ? -13.266 3.25 -22.75 1 91.62 103 THR A CA 1
ATOM 831 C C . THR A 1 103 ? -11.883 3.811 -23.047 1 91.62 103 THR A C 1
ATOM 833 O O . THR A 1 103 ? -11.742 4.965 -23.453 1 91.62 103 THR A O 1
ATOM 836 N N . GLY A 1 104 ? -10.906 2.99 -22.812 1 92.56 104 GLY A N 1
ATOM 837 C CA . GLY A 1 104 ? -9.539 3.453 -22.969 1 92.56 104 GLY A CA 1
ATOM 838 C C . GLY A 1 104 ? -8.867 3.82 -21.656 1 92.56 104 GLY A C 1
ATOM 839 O O . GLY A 1 104 ? -7.645 3.953 -21.594 1 92.56 104 GLY A O 1
ATOM 840 N N . GLU A 1 105 ? -9.633 3.965 -20.625 1 93.88 105 GLU A N 1
ATOM 841 C CA . GLU A 1 105 ? -9.078 4.262 -19.312 1 93.88 105 GLU A CA 1
ATOM 842 C C . GLU A 1 105 ? -8.32 3.061 -18.75 1 93.88 105 GLU A C 1
ATOM 844 O O . GLU A 1 105 ? -8.727 1.914 -18.953 1 93.88 105 GLU A O 1
ATOM 849 N N . SER A 1 106 ? -7.266 3.369 -18.062 1 97.69 106 SER A N 1
ATOM 850 C CA . SER A 1 106 ? -6.445 2.301 -17.5 1 97.69 106 SER A CA 1
ATOM 851 C C . SER A 1 106 ? -6.523 2.291 -15.977 1 97.69 106 SER A C 1
ATOM 853 O O . SER A 1 106 ? -6.531 3.35 -15.344 1 97.69 106 SER A O 1
ATOM 855 N N . ILE A 1 107 ? -6.617 1.121 -15.43 1 98.44 107 ILE A N 1
ATOM 856 C CA . ILE A 1 107 ? -6.492 0.883 -14 1 98.44 107 ILE A CA 1
ATOM 857 C C . ILE A 1 107 ? -5.227 0.078 -13.719 1 98.44 107 ILE A C 1
ATOM 859 O O . ILE A 1 107 ? -5.016 -0.988 -14.305 1 98.44 107 ILE A O 1
ATOM 863 N N . TRP A 1 108 ? -4.367 0.685 -12.883 1 98.5 108 TRP A N 1
ATOM 864 C CA . TRP A 1 108 ? -3.129 -0.013 -12.562 1 98.5 108 TRP A CA 1
ATOM 865 C C . TRP A 1 108 ? -2.932 -0.096 -11.047 1 98.5 108 TRP A C 1
ATOM 867 O O . TRP A 1 108 ? -3.73 0.448 -10.281 1 98.5 108 TRP A O 1
ATOM 877 N N . GLU A 1 109 ? -1.845 -0.842 -10.664 1 98.25 109 GLU A N 1
ATOM 878 C CA . GLU A 1 109 ? -1.644 -1.374 -9.32 1 98.25 109 GLU A CA 1
ATOM 879 C C . GLU A 1 109 ? -2.52 -2.6 -9.07 1 98.25 109 GLU A C 1
ATOM 881 O O . GLU A 1 109 ? -3.748 -2.514 -9.141 1 98.25 109 GLU A O 1
ATOM 886 N N . SER A 1 110 ? -1.947 -3.725 -8.766 1 98.81 110 SER A N 1
ATOM 887 C CA . SER A 1 110 ? -2.621 -5.02 -8.758 1 98.81 110 SER A CA 1
ATOM 888 C C . SER A 1 110 ? -3.779 -5.035 -7.766 1 98.81 110 SER A C 1
ATOM 890 O O . SER A 1 110 ? -4.871 -5.504 -8.086 1 98.81 110 SER A O 1
ATOM 892 N N . ASP A 1 111 ? -3.564 -4.469 -6.57 1 98.62 111 ASP A N 1
ATOM 893 C CA . ASP A 1 111 ? -4.629 -4.477 -5.574 1 98.62 111 ASP A CA 1
ATOM 894 C C . ASP A 1 111 ? -5.805 -3.607 -6.02 1 98.62 111 ASP A C 1
ATOM 896 O O . ASP A 1 111 ? -6.961 -3.922 -5.734 1 98.62 111 ASP A O 1
ATOM 900 N N . VAL A 1 112 ? -5.551 -2.482 -6.684 1 98.75 112 VAL A N 1
ATOM 901 C CA . VAL A 1 112 ? -6.59 -1.596 -7.188 1 98.75 112 VAL A CA 1
ATOM 902 C C . VAL A 1 112 ? -7.41 -2.314 -8.258 1 98.75 112 VAL A C 1
ATOM 904 O O . VAL A 1 112 ? -8.641 -2.219 -8.273 1 98.75 112 VAL A O 1
ATOM 907 N N . ILE A 1 113 ? -6.75 -3.051 -9.141 1 98.94 113 ILE A N 1
ATOM 908 C CA . ILE A 1 113 ? -7.438 -3.805 -10.188 1 98.94 113 ILE A CA 1
ATOM 909 C C . ILE A 1 113 ? -8.344 -4.859 -9.547 1 98.94 113 ILE A C 1
ATOM 911 O O . ILE A 1 113 ? -9.5 -5.008 -9.938 1 98.94 113 ILE A O 1
ATOM 915 N N . VAL A 1 114 ? -7.793 -5.562 -8.555 1 98.88 114 VAL A N 1
ATOM 916 C CA . VAL A 1 114 ? -8.562 -6.594 -7.871 1 98.88 114 VAL A CA 1
ATOM 917 C C . VAL A 1 114 ? -9.828 -5.988 -7.266 1 98.88 114 VAL A C 1
ATOM 919 O O . VAL A 1 114 ? -10.93 -6.484 -7.496 1 98.88 114 VAL A O 1
ATOM 922 N N . GLU A 1 115 ? -9.672 -4.891 -6.547 1 98.5 115 GLU A N 1
ATOM 923 C CA . GLU A 1 115 ? -10.812 -4.246 -5.902 1 98.5 115 GLU A CA 1
ATOM 924 C C . GLU A 1 115 ? -11.812 -3.732 -6.934 1 98.5 115 GLU A C 1
ATOM 926 O O . GLU A 1 115 ? -13.023 -3.797 -6.719 1 98.5 115 GLU A O 1
ATOM 931 N N . TYR A 1 116 ? -11.297 -3.254 -8.039 1 98.75 116 TYR A N 1
ATOM 932 C CA . TYR A 1 116 ? -12.18 -2.809 -9.117 1 98.75 116 TYR A CA 1
ATOM 933 C C . TYR A 1 116 ? -13.031 -3.959 -9.633 1 98.75 116 TYR A C 1
ATOM 935 O O . TYR A 1 116 ? -14.25 -3.816 -9.781 1 98.75 116 TYR A O 1
ATOM 943 N N . LEU A 1 117 ? -12.43 -5.082 -9.875 1 98.88 117 LEU A N 1
ATOM 944 C CA . LEU A 1 117 ? -13.156 -6.234 -10.391 1 98.88 117 LEU A CA 1
ATOM 945 C C . LEU A 1 117 ? -14.211 -6.707 -9.398 1 98.88 117 LEU A C 1
ATOM 947 O O . LEU A 1 117 ? -15.328 -7.066 -9.789 1 98.88 117 LEU A O 1
ATOM 951 N N . LEU A 1 118 ? -13.812 -6.699 -8.133 1 98.38 118 LEU A N 1
ATOM 952 C CA . LEU A 1 118 ? -14.781 -7.09 -7.113 1 98.38 118 LEU A CA 1
ATOM 953 C C . LEU A 1 118 ? -15.977 -6.137 -7.105 1 98.38 118 LEU A C 1
ATOM 955 O O . LEU A 1 118 ? -17.125 -6.578 -7.031 1 98.38 118 LEU A O 1
ATOM 959 N N . ASP A 1 119 ? -15.719 -4.863 -7.191 1 97.56 119 ASP A N 1
ATOM 960 C CA . ASP A 1 119 ? -16.781 -3.859 -7.188 1 97.56 119 ASP A CA 1
ATOM 961 C C . ASP A 1 119 ? -17.641 -3.965 -8.453 1 97.56 119 ASP A C 1
ATOM 963 O O . ASP A 1 119 ? -18.875 -3.936 -8.375 1 97.56 119 ASP A O 1
ATOM 967 N N . LYS A 1 120 ? -17 -4.086 -9.547 1 97.94 120 LYS A N 1
ATOM 968 C CA . LYS A 1 120 ? -17.656 -4.043 -10.852 1 97.94 120 LYS A CA 1
ATOM 969 C C . LYS A 1 120 ? -18.578 -5.242 -11.039 1 97.94 120 LYS A C 1
ATOM 971 O O . LYS A 1 120 ? -19.688 -5.105 -11.57 1 97.94 120 LYS A O 1
ATOM 976 N N . TYR A 1 121 ? -18.203 -6.344 -10.531 1 98.06 121 TYR A N 1
ATOM 977 C CA . TYR A 1 121 ? -18.938 -7.566 -10.828 1 98.06 121 TYR A CA 1
ATOM 978 C C . TYR A 1 121 ? -19.641 -8.102 -9.578 1 98.06 121 TYR A C 1
ATOM 980 O O . TYR A 1 121 ? -20.172 -9.211 -9.586 1 98.06 121 TYR A O 1
ATOM 988 N N . GLY A 1 122 ? -19.625 -7.355 -8.484 1 97.12 122 GLY A N 1
ATOM 989 C CA . GLY A 1 122 ? -20.328 -7.738 -7.266 1 97.12 122 GLY A CA 1
ATOM 990 C C . GLY A 1 122 ? -19.781 -8.992 -6.625 1 97.12 122 GLY A C 1
ATOM 991 O O . GLY A 1 122 ? -20.531 -9.898 -6.262 1 97.12 122 GLY A O 1
ATOM 992 N N . LEU A 1 123 ? -18.453 -9.055 -6.473 1 96.69 123 LEU A N 1
ATOM 993 C CA . LEU A 1 123 ? -17.781 -10.281 -6.035 1 96.69 123 LEU A CA 1
ATOM 994 C C . LEU A 1 123 ? -17.25 -10.133 -4.617 1 96.69 123 LEU A C 1
ATOM 996 O O . LEU A 1 123 ? -16.5 -10.992 -4.137 1 96.69 123 LEU A O 1
ATOM 1000 N N . GLY A 1 124 ? -17.594 -9.039 -3.928 1 93.62 124 GLY A N 1
ATOM 1001 C CA . GLY A 1 124 ? -17.031 -8.734 -2.623 1 93.62 124 GLY A CA 1
ATOM 1002 C C . GLY A 1 124 ? -17.188 -9.867 -1.629 1 93.62 124 GLY A C 1
ATOM 1003 O O . GLY A 1 124 ? -16.203 -10.281 -0.998 1 93.62 124 GLY A O 1
ATOM 1004 N N . GLU A 1 125 ? -18.312 -10.43 -1.533 1 92.5 125 GLU A N 1
ATOM 1005 C CA . GLU A 1 125 ? -18.609 -11.43 -0.517 1 92.5 125 GLU A CA 1
ATOM 1006 C C . GLU A 1 125 ? -17.891 -12.742 -0.802 1 92.5 125 GLU A C 1
ATOM 1008 O O . GLU A 1 125 ? -17.75 -13.586 0.086 1 92.5 125 GLU A O 1
ATOM 1013 N N . ARG A 1 126 ? -17.469 -12.898 -1.986 1 93.88 126 ARG A N 1
ATOM 1014 C CA . ARG A 1 126 ? -16.766 -14.125 -2.359 1 93.88 126 ARG A CA 1
ATOM 1015 C C . ARG A 1 126 ? -15.336 -14.125 -1.831 1 93.88 126 ARG A C 1
ATOM 1017 O O . ARG A 1 126 ? -14.773 -15.188 -1.542 1 93.88 126 ARG A O 1
ATOM 1024 N N . TYR A 1 127 ? -14.75 -12.945 -1.652 1 95.62 127 TYR A N 1
ATOM 1025 C CA . TYR A 1 127 ? -13.32 -12.898 -1.367 1 95.62 127 TYR A CA 1
ATOM 1026 C C . TYR A 1 127 ? -13.047 -12.133 -0.079 1 95.62 127 TYR A C 1
ATOM 1028 O O . TYR A 1 127 ? -11.906 -12.094 0.396 1 95.62 127 TYR A O 1
ATOM 1036 N N . ARG A 1 128 ? -14.047 -11.484 0.407 1 94.38 128 ARG A N 1
ATOM 1037 C CA . ARG A 1 128 ? -13.891 -10.719 1.638 1 94.38 128 ARG A CA 1
ATOM 1038 C C . ARG A 1 128 ? -14.594 -11.406 2.805 1 94.38 128 ARG A C 1
ATOM 1040 O O . ARG A 1 128 ? -15.766 -11.773 2.703 1 94.38 128 ARG A O 1
ATOM 1047 N N . PRO A 1 129 ? -13.852 -11.5 3.914 1 92.5 129 PRO A N 1
ATOM 1048 C CA . PRO A 1 129 ? -14.492 -12.039 5.113 1 92.5 129 PRO A CA 1
ATOM 1049 C C . PRO A 1 129 ? -15.703 -11.219 5.555 1 92.5 129 PRO A C 1
ATOM 1051 O O . PRO A 1 129 ? -15.906 -10.102 5.07 1 92.5 129 PRO A O 1
ATOM 1054 N N . GLN A 1 130 ? -16.469 -11.75 6.449 1 90.94 130 GLN A N 1
ATOM 1055 C CA . GLN A 1 130 ? -17.781 -11.195 6.754 1 90.94 130 GLN A CA 1
ATOM 1056 C C . GLN A 1 130 ? -17.672 -10.047 7.754 1 90.94 130 GLN A C 1
ATOM 1058 O O . GLN A 1 130 ? -18.391 -9.055 7.648 1 90.94 130 GLN A O 1
ATOM 1063 N N . THR A 1 131 ? -16.781 -10.164 8.727 1 93.69 131 THR A N 1
ATOM 1064 C CA . THR A 1 131 ? -16.734 -9.148 9.766 1 93.69 131 THR A CA 1
ATOM 1065 C C . THR A 1 131 ? -15.695 -8.078 9.43 1 93.69 131 THR A C 1
ATOM 1067 O O . THR A 1 131 ? -14.695 -8.359 8.758 1 93.69 131 THR A O 1
ATOM 1070 N N . PRO A 1 132 ? -15.898 -6.836 9.93 1 96.38 132 PRO A N 1
ATOM 1071 C CA . PRO A 1 132 ? -14.922 -5.773 9.695 1 96.38 132 PRO A CA 1
ATOM 1072 C C . PRO A 1 132 ? -13.523 -6.137 10.18 1 96.38 132 PRO A C 1
ATOM 1074 O O . PRO A 1 132 ? -12.531 -5.809 9.531 1 96.38 132 PRO A O 1
ATOM 1077 N N . GLU A 1 133 ? -13.453 -6.836 11.312 1 94.94 133 GLU A N 1
ATOM 1078 C CA . GLU A 1 133 ? -12.164 -7.207 11.883 1 94.94 133 GLU A CA 1
ATOM 1079 C C . GLU A 1 133 ? -11.414 -8.18 10.977 1 94.94 133 GLU A C 1
ATOM 1081 O O . GLU A 1 133 ? -10.219 -8.023 10.734 1 94.94 133 GLU A O 1
ATOM 1086 N N . LYS A 1 134 ? -12.117 -9.141 10.461 1 93.88 134 LYS A N 1
ATOM 1087 C CA . LYS A 1 134 ? -11.492 -10.133 9.586 1 93.88 134 LYS A CA 1
ATOM 1088 C C . LYS A 1 134 ? -11.125 -9.523 8.234 1 93.88 134 LYS A C 1
ATOM 1090 O O . LYS A 1 134 ? -10.117 -9.898 7.637 1 93.88 134 LYS A O 1
ATOM 1095 N N . ARG A 1 135 ? -11.953 -8.578 7.742 1 95.69 135 ARG A N 1
ATOM 1096 C CA . ARG A 1 135 ? -11.617 -7.852 6.523 1 95.69 135 ARG A CA 1
ATOM 1097 C C . ARG A 1 135 ? -10.344 -7.027 6.711 1 95.69 135 ARG A C 1
ATOM 1099 O O . ARG A 1 135 ? -9.484 -7 5.832 1 95.69 135 ARG A O 1
ATOM 1106 N N . ALA A 1 136 ? -10.234 -6.395 7.871 1 97.12 136 ALA A N 1
ATOM 1107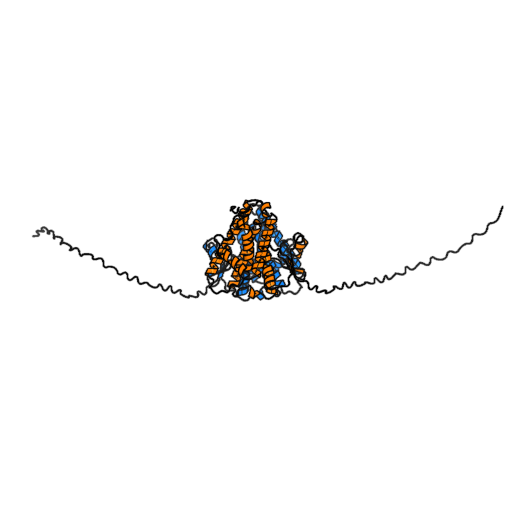 C CA . ALA A 1 136 ? -9.055 -5.594 8.172 1 97.12 136 ALA A CA 1
ATOM 1108 C C . ALA A 1 136 ? -7.801 -6.465 8.227 1 97.12 136 ALA A C 1
ATOM 1110 O O . ALA A 1 136 ? -6.738 -6.066 7.746 1 97.12 136 ALA A O 1
ATOM 1111 N N . ARG A 1 137 ? -8.008 -7.598 8.781 1 95.44 137 ARG A N 1
ATOM 1112 C CA . ARG A 1 137 ? -6.879 -8.516 8.875 1 95.44 137 ARG A CA 1
ATOM 1113 C C . ARG A 1 137 ? -6.406 -8.953 7.492 1 95.44 137 ARG A C 1
ATOM 1115 O O . ARG A 1 137 ? -5.207 -8.977 7.223 1 95.44 137 ARG A O 1
ATOM 1122 N N . ALA A 1 138 ? -7.301 -9.289 6.652 1 95.75 138 ALA A N 1
ATOM 1123 C CA . ALA A 1 138 ? -6.949 -9.656 5.281 1 95.75 138 ALA A CA 1
ATOM 1124 C C . ALA A 1 138 ? -6.246 -8.508 4.566 1 95.75 138 ALA A C 1
ATOM 1126 O O . ALA A 1 138 ? -5.238 -8.711 3.889 1 95.75 138 ALA A O 1
ATOM 1127 N N . ARG A 1 139 ? -6.758 -7.285 4.75 1 97.38 139 ARG A N 1
ATOM 1128 C CA . ARG A 1 139 ? -6.141 -6.109 4.145 1 97.38 139 ARG A CA 1
ATOM 1129 C C . ARG A 1 139 ? -4.734 -5.887 4.684 1 97.38 139 ARG A C 1
ATOM 1131 O O . ARG A 1 139 ? -3.846 -5.441 3.955 1 97.38 139 ARG A O 1
ATOM 1138 N N . LEU A 1 140 ? -4.578 -6.203 5.938 1 98 140 LEU A N 1
ATOM 1139 C CA . LEU A 1 140 ? -3.27 -6.016 6.555 1 98 140 LEU A CA 1
ATOM 1140 C C . LEU A 1 140 ? -2.234 -6.938 5.918 1 98 140 LEU A C 1
ATOM 1142 O O . LEU A 1 140 ? -1.113 -6.512 5.629 1 98 140 LEU A O 1
ATOM 1146 N N . TYR A 1 141 ? -2.604 -8.188 5.672 1 98 141 TYR A N 1
ATOM 1147 C CA . TYR A 1 141 ? -1.701 -9.102 4.98 1 98 141 TYR A CA 1
ATOM 1148 C C . TYR A 1 141 ? -1.327 -8.57 3.605 1 98 141 TYR A C 1
ATOM 1150 O O . TYR A 1 141 ? -0.166 -8.641 3.197 1 98 141 TYR A O 1
ATOM 1158 N N . VAL A 1 142 ? -2.322 -8.008 2.93 1 98.31 142 VAL A N 1
ATOM 1159 C CA . VAL A 1 142 ? -2.086 -7.438 1.607 1 98.31 142 VAL A CA 1
ATOM 1160 C C . VAL A 1 142 ? -1.127 -6.254 1.718 1 98.31 142 VAL A C 1
ATOM 1162 O O . VAL A 1 142 ? -0.225 -6.098 0.892 1 98.31 142 VAL A O 1
ATOM 1165 N N . ARG A 1 143 ? -1.312 -5.461 2.717 1 98.56 143 ARG A N 1
ATOM 1166 C CA . ARG A 1 143 ? -0.447 -4.297 2.898 1 98.56 143 ARG A CA 1
ATOM 1167 C C . ARG A 1 143 ? 0.975 -4.723 3.246 1 98.56 143 ARG A C 1
ATOM 1169 O O . ARG A 1 143 ? 1.941 -4.168 2.723 1 98.56 143 ARG A O 1
ATOM 1176 N N . VAL A 1 144 ? 1.112 -5.723 4.145 1 98.56 144 VAL A N 1
ATOM 1177 C CA . VAL A 1 144 ? 2.439 -6.227 4.48 1 98.56 144 VAL A CA 1
ATOM 1178 C C . VAL A 1 144 ? 3.125 -6.758 3.225 1 98.56 144 VAL A C 1
ATOM 1180 O O . VAL A 1 144 ? 4.32 -6.531 3.018 1 98.56 144 VAL A O 1
ATOM 1183 N N . HIS A 1 145 ? 2.359 -7.383 2.439 1 98.75 145 HIS A N 1
ATOM 1184 C CA . HIS A 1 145 ? 2.869 -7.891 1.171 1 98.75 145 HIS A CA 1
ATOM 1185 C C . HIS A 1 145 ? 3.377 -6.758 0.287 1 98.75 145 HIS A C 1
ATOM 1187 O O . HIS A 1 145 ? 4.52 -6.789 -0.174 1 98.75 145 HIS A O 1
ATOM 1193 N N . ASP A 1 146 ? 2.564 -5.734 0.097 1 98.56 146 ASP A N 1
ATOM 1194 C CA . ASP A 1 146 ? 2.824 -4.73 -0.931 1 98.56 146 ASP A CA 1
ATOM 1195 C C . ASP A 1 146 ? 3.811 -3.676 -0.433 1 98.56 146 ASP A C 1
ATOM 1197 O O . ASP A 1 146 ? 4.598 -3.139 -1.214 1 98.56 146 ASP A O 1
ATOM 1201 N N . LEU A 1 147 ? 3.805 -3.393 0.854 1 98.19 147 LEU A N 1
ATOM 1202 C CA . LEU A 1 147 ? 4.578 -2.273 1.379 1 98.19 147 LEU A CA 1
ATOM 1203 C C . LEU A 1 147 ? 5.93 -2.748 1.907 1 98.19 147 LEU A C 1
ATOM 1205 O O . LEU A 1 147 ? 6.848 -1.943 2.088 1 98.19 147 LEU A O 1
ATOM 1209 N N . TYR A 1 148 ? 6.059 -4.094 2.182 1 98.31 148 TYR A N 1
ATOM 1210 C CA . TYR A 1 148 ? 7.27 -4.551 2.854 1 98.31 148 TYR A CA 1
ATOM 1211 C C . TYR A 1 148 ?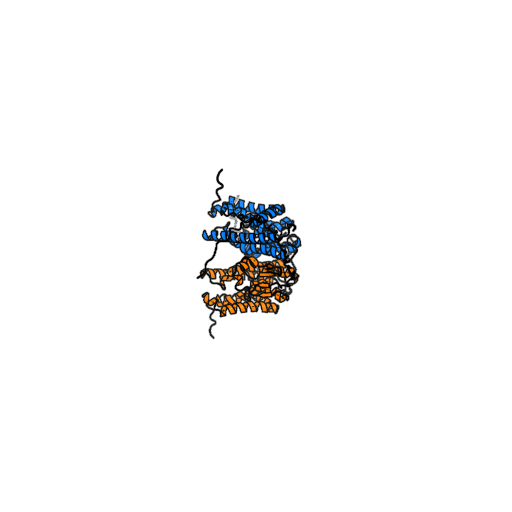 7.883 -5.738 2.117 1 98.31 148 TYR A C 1
ATOM 1213 O O . TYR A 1 148 ? 8.961 -5.617 1.528 1 98.31 148 TYR A O 1
ATOM 1221 N N . LEU A 1 149 ? 7.168 -6.805 1.974 1 98.75 149 LEU A N 1
ATOM 1222 C CA . LEU A 1 149 ? 7.719 -8.062 1.471 1 98.75 149 LEU A CA 1
ATOM 1223 C C . LEU A 1 149 ? 8.297 -7.875 0.072 1 98.75 149 LEU A C 1
ATOM 1225 O O . LEU A 1 149 ? 9.391 -8.375 -0.222 1 98.75 149 LEU A O 1
ATOM 1229 N N . THR A 1 150 ? 7.629 -7.145 -0.769 1 98.62 150 THR A N 1
ATOM 1230 C CA . THR A 1 150 ? 7.98 -7.172 -2.186 1 98.62 150 THR A CA 1
ATOM 1231 C C . THR A 1 150 ? 8.875 -5.984 -2.543 1 98.62 150 THR A C 1
ATOM 1233 O O . THR A 1 150 ? 9.305 -5.852 -3.691 1 98.62 150 THR A O 1
ATOM 1236 N N . THR A 1 151 ? 9.188 -5.121 -1.564 1 97.31 151 THR A N 1
ATOM 1237 C CA . THR A 1 151 ? 9.945 -3.902 -1.833 1 97.31 151 THR A CA 1
ATOM 1238 C C . THR A 1 151 ? 11.352 -4.238 -2.336 1 97.31 151 THR A C 1
ATOM 1240 O O . THR A 1 151 ? 11.953 -3.459 -3.078 1 97.31 151 THR A O 1
ATOM 1243 N N . ASN A 1 152 ? 11.875 -5.449 -1.968 1 97.19 152 ASN A N 1
ATOM 1244 C CA . ASN A 1 152 ? 13.219 -5.84 -2.377 1 97.19 152 ASN A CA 1
ATOM 1245 C C . ASN A 1 152 ? 13.195 -7.062 -3.289 1 97.19 152 ASN A C 1
ATOM 1247 O O . ASN A 1 152 ? 14.211 -7.734 -3.459 1 97.19 152 ASN A O 1
ATOM 1251 N N . GLN A 1 153 ? 12.078 -7.309 -3.836 1 98.44 153 GLN A N 1
ATOM 1252 C CA . GLN A 1 153 ? 11.891 -8.531 -4.613 1 98.44 153 GLN A CA 1
ATOM 1253 C C . GLN A 1 153 ? 12.828 -8.562 -5.82 1 98.44 153 GLN A C 1
ATOM 1255 O O . GLN A 1 153 ? 13.281 -9.633 -6.227 1 98.44 153 GLN A O 1
ATOM 1260 N N . ALA A 1 154 ? 13.172 -7.402 -6.367 1 97.5 154 ALA A N 1
ATOM 1261 C CA . ALA A 1 154 ? 13.93 -7.316 -7.609 1 97.5 154 ALA A CA 1
ATOM 1262 C C . ALA A 1 154 ? 15.305 -7.969 -7.465 1 97.5 154 ALA A C 1
ATOM 1264 O O . ALA A 1 154 ? 15.875 -8.445 -8.445 1 97.5 154 ALA A O 1
ATOM 1265 N N . VAL A 1 155 ? 15.852 -8.055 -6.277 1 98 155 VAL A N 1
ATOM 1266 C CA . VAL A 1 155 ? 17.188 -8.586 -6.086 1 98 155 VAL A CA 1
ATOM 1267 C C . VAL A 1 155 ? 17.203 -10.086 -6.406 1 98 155 VAL A C 1
ATOM 1269 O O . VAL A 1 155 ? 18.266 -10.68 -6.566 1 98 155 VAL A O 1
ATOM 1272 N N . LEU A 1 156 ? 16.031 -10.68 -6.422 1 98.31 156 LEU A N 1
ATOM 1273 C CA . LEU A 1 156 ? 15.93 -12.109 -6.695 1 98.31 156 LEU A CA 1
ATOM 1274 C C . LEU A 1 156 ? 16.266 -12.406 -8.148 1 98.31 156 LEU A C 1
ATOM 1276 O O . LEU A 1 156 ? 16.75 -13.5 -8.469 1 98.31 156 LEU A O 1
ATOM 1280 N N . TYR A 1 157 ? 16.016 -11.414 -9.094 1 98.19 157 TYR A N 1
ATOM 1281 C CA . TYR A 1 157 ? 16.078 -11.805 -10.5 1 98.19 157 TYR A CA 1
ATOM 1282 C C . TYR A 1 157 ? 16.625 -10.664 -11.352 1 98.19 157 TYR A C 1
ATOM 1284 O O . TYR A 1 157 ? 16.562 -10.727 -12.586 1 98.19 157 TYR A O 1
ATOM 1292 N N . ARG A 1 158 ? 17.062 -9.602 -10.719 1 97.25 158 ARG A N 1
ATOM 1293 C CA . ARG A 1 158 ? 17.75 -8.516 -11.414 1 97.25 158 ARG A CA 1
ATOM 1294 C C . ARG A 1 158 ? 19.156 -8.312 -10.859 1 97.25 158 ARG A C 1
ATOM 1296 O O . ARG A 1 158 ? 19.406 -8.555 -9.68 1 97.25 158 ARG A O 1
ATOM 1303 N N . PRO A 1 159 ? 20.062 -7.824 -11.742 1 95.94 159 PRO A N 1
ATOM 1304 C CA . PRO A 1 159 ? 21.406 -7.516 -11.25 1 95.94 159 PRO A CA 1
ATOM 1305 C C . PRO A 1 159 ? 21.406 -6.379 -10.227 1 95.94 159 PRO A C 1
ATOM 1307 O O . PRO A 1 159 ? 20.562 -5.48 -10.289 1 95.94 159 PRO A O 1
ATOM 1310 N N . THR A 1 160 ? 22.281 -6.523 -9.305 1 95.25 160 THR A N 1
ATOM 1311 C CA . THR A 1 160 ? 22.531 -5.461 -8.336 1 95.25 160 THR A CA 1
ATOM 1312 C C . THR A 1 160 ? 23.875 -4.805 -8.594 1 95.25 160 THR A C 1
ATOM 1314 O O . THR A 1 160 ? 24.734 -5.371 -9.273 1 95.25 160 THR A O 1
ATOM 1317 N N . ASN A 1 161 ? 24.016 -3.641 -8.016 1 91.25 161 ASN A N 1
ATOM 1318 C CA . ASN A 1 161 ? 25.281 -2.936 -8.195 1 91.25 161 ASN A CA 1
ATOM 1319 C C . ASN A 1 161 ? 26.391 -3.586 -7.387 1 91.25 161 ASN A C 1
ATOM 1321 O O . ASN A 1 161 ? 27.562 -3.535 -7.785 1 91.25 161 ASN A O 1
ATOM 1325 N N . THR A 1 162 ? 26.078 -4.109 -6.211 1 93.62 162 THR A N 1
ATOM 1326 C CA . THR A 1 162 ? 27.047 -4.762 -5.336 1 93.62 162 THR A CA 1
ATOM 1327 C C . THR A 1 162 ? 26.453 -6.016 -4.703 1 93.62 162 THR A C 1
ATOM 1329 O O . THR A 1 162 ? 25.234 -6.117 -4.555 1 93.62 162 THR A O 1
ATOM 1332 N N . PRO A 1 163 ? 27.344 -6.953 -4.355 1 93.5 163 PRO A N 1
ATOM 1333 C CA . PRO A 1 163 ? 26.859 -8.125 -3.619 1 93.5 163 PRO A CA 1
ATOM 1334 C C . PRO A 1 163 ? 26.203 -7.754 -2.291 1 93.5 163 PRO A C 1
ATOM 1336 O O . PRO A 1 163 ? 25.266 -8.43 -1.856 1 93.5 163 PRO A O 1
ATOM 1339 N N . ALA A 1 164 ? 26.656 -6.723 -1.726 1 95.75 164 ALA A N 1
ATOM 1340 C CA . ALA A 1 164 ? 26.109 -6.27 -0.449 1 95.75 164 ALA A CA 1
ATOM 1341 C C . ALA A 1 164 ? 24.656 -5.82 -0.604 1 95.75 164 ALA A C 1
ATOM 1343 O O . ALA A 1 164 ? 23.844 -6.02 0.297 1 95.75 164 ALA A O 1
ATOM 1344 N N . GLU A 1 165 ? 24.344 -5.262 -1.698 1 95.88 165 GLU A N 1
ATOM 1345 C CA . GLU A 1 165 ? 22.984 -4.84 -1.983 1 95.88 165 GLU A CA 1
ATOM 1346 C C . GLU A 1 165 ? 22.047 -6.043 -2.098 1 95.88 165 GLU A C 1
ATOM 1348 O O . GLU A 1 165 ? 20.938 -6.02 -1.576 1 95.88 165 GLU A O 1
ATOM 1353 N N . ARG A 1 166 ? 22.5 -7.055 -2.732 1 97.25 166 ARG A N 1
ATOM 1354 C CA . ARG A 1 166 ? 21.703 -8.273 -2.863 1 97.25 166 ARG A CA 1
ATOM 1355 C C . ARG A 1 166 ? 21.469 -8.93 -1.505 1 97.25 166 ARG A C 1
ATOM 1357 O O . ARG A 1 166 ? 20.344 -9.305 -1.173 1 97.25 166 ARG A O 1
ATOM 1364 N N . GLU A 1 167 ? 22.562 -9 -0.739 1 97.81 167 GLU A N 1
ATOM 1365 C CA . GLU A 1 167 ? 22.453 -9.594 0.588 1 97.81 167 GLU A CA 1
ATOM 1366 C C . GLU A 1 167 ? 21.484 -8.82 1.471 1 97.81 167 GLU A C 1
ATOM 1368 O O . GLU A 1 167 ? 20.688 -9.422 2.205 1 97.81 167 GLU A O 1
ATOM 1373 N N . HIS A 1 168 ? 21.547 -7.547 1.372 1 97.81 168 HIS A N 1
ATOM 1374 C CA . HIS A 1 168 ? 20.625 -6.715 2.135 1 97.81 168 HIS A CA 1
ATOM 1375 C C . HIS A 1 168 ? 19.172 -6.977 1.722 1 97.81 168 HIS A C 1
ATOM 1377 O O . HIS A 1 168 ? 18.297 -7.148 2.576 1 97.81 168 HIS A O 1
ATOM 1383 N N . GLY A 1 169 ? 18.938 -6.977 0.439 1 98.31 169 GLY A N 1
ATOM 1384 C CA . GLY A 1 169 ? 17.609 -7.25 -0.06 1 98.31 169 GLY A CA 1
ATOM 1385 C C . GLY A 1 169 ? 17.078 -8.609 0.371 1 98.31 169 GLY A C 1
ATOM 1386 O O . GLY A 1 169 ? 15.922 -8.719 0.794 1 98.31 169 GLY A O 1
ATOM 1387 N N . LEU A 1 170 ? 17.922 -9.617 0.273 1 98.62 170 LEU A N 1
ATOM 1388 C CA . LEU A 1 170 ? 17.531 -10.969 0.675 1 98.62 170 LEU A CA 1
ATOM 1389 C C . LEU A 1 170 ? 17.219 -11.016 2.166 1 98.62 170 LEU A C 1
ATOM 1391 O O . LEU A 1 170 ? 16.234 -11.641 2.574 1 98.62 170 LEU A O 1
ATOM 1395 N N . SER A 1 171 ? 18.031 -10.344 2.959 1 98.62 171 SER A N 1
ATOM 1396 C CA . SER A 1 171 ? 17.812 -10.312 4.402 1 98.62 171 SER A CA 1
ATOM 1397 C C . SER A 1 171 ? 16.5 -9.609 4.75 1 98.62 171 SER A C 1
ATOM 1399 O O . SER A 1 171 ? 15.805 -10.016 5.68 1 98.62 171 SER A O 1
ATOM 1401 N N . GLN A 1 172 ? 16.188 -8.586 3.998 1 98.56 172 GLN A N 1
ATOM 1402 C CA . GLN A 1 172 ? 14.93 -7.887 4.215 1 98.56 172 GLN A CA 1
ATOM 1403 C C . GLN A 1 172 ? 13.742 -8.773 3.852 1 98.56 172 GLN A C 1
ATOM 1405 O O . GLN A 1 172 ? 12.734 -8.797 4.562 1 98.56 172 GLN A O 1
ATOM 1410 N N . ILE A 1 173 ? 13.836 -9.477 2.785 1 98.81 173 ILE A N 1
ATOM 1411 C CA . ILE A 1 173 ? 12.789 -10.406 2.395 1 98.81 173 ILE A CA 1
ATOM 1412 C C . ILE A 1 173 ? 12.555 -11.422 3.512 1 98.81 173 ILE A C 1
ATOM 1414 O O . ILE A 1 173 ? 11.414 -11.68 3.902 1 98.81 173 ILE A O 1
ATOM 1418 N N . GLU A 1 174 ? 13.617 -11.977 4.07 1 98.81 174 GLU A N 1
ATOM 1419 C CA . GLU A 1 174 ? 13.5 -12.969 5.133 1 98.81 174 GLU A CA 1
ATOM 1420 C C . GLU A 1 174 ? 12.867 -12.375 6.383 1 98.81 174 GLU A C 1
ATOM 1422 O O . GLU A 1 174 ? 12.055 -13.023 7.047 1 98.81 174 GLU A O 1
ATOM 1427 N N . LEU A 1 175 ? 13.227 -11.164 6.672 1 98.5 175 LEU A N 1
ATOM 1428 C CA . LEU A 1 175 ? 12.625 -10.469 7.805 1 98.5 175 LEU A CA 1
ATOM 1429 C C . LEU A 1 175 ? 11.117 -10.375 7.645 1 98.5 175 LEU A C 1
ATOM 1431 O O . LEU A 1 175 ? 10.367 -10.617 8.594 1 98.5 175 LEU A O 1
ATOM 1435 N N . HIS A 1 176 ? 10.672 -10.031 6.496 1 98.75 176 HIS A N 1
ATOM 1436 C CA . HIS A 1 176 ? 9.25 -9.852 6.262 1 98.75 176 HIS A CA 1
ATOM 1437 C C . HIS A 1 176 ? 8.523 -11.188 6.199 1 98.75 176 HIS A C 1
ATOM 1439 O O . HIS A 1 176 ? 7.367 -11.297 6.617 1 98.75 176 HIS A O 1
ATOM 1445 N N . LEU A 1 177 ? 9.188 -12.258 5.695 1 98.88 177 LEU A N 1
ATOM 1446 C CA . LEU A 1 177 ? 8.633 -13.602 5.781 1 98.88 177 LEU A CA 1
ATOM 1447 C C . LEU A 1 177 ? 8.438 -14.023 7.234 1 98.88 177 LEU A C 1
ATOM 1449 O O . LEU A 1 177 ? 7.406 -14.602 7.582 1 98.88 177 LEU A O 1
ATOM 1453 N N . ASP A 1 178 ? 9.406 -13.703 8.055 1 98.75 178 ASP A N 1
ATOM 1454 C CA . ASP A 1 178 ? 9.305 -14.016 9.477 1 98.75 178 ASP A CA 1
ATOM 1455 C C . ASP A 1 178 ? 8.141 -13.258 10.117 1 98.75 178 ASP A C 1
ATOM 1457 O O . ASP A 1 178 ? 7.43 -13.805 10.961 1 98.75 178 ASP A O 1
ATOM 1461 N N . THR A 1 179 ? 7.996 -12.008 9.734 1 98.44 179 THR A N 1
ATOM 1462 C CA . THR A 1 179 ? 6.895 -11.211 10.25 1 98.44 179 THR A CA 1
ATOM 1463 C C . THR A 1 179 ? 5.551 -11.82 9.859 1 98.44 179 THR A C 1
ATOM 1465 O O . THR A 1 179 ? 4.66 -11.961 10.703 1 98.44 179 THR A O 1
ATOM 1468 N N . LEU A 1 180 ? 5.418 -12.219 8.648 1 98.38 180 LEU A N 1
ATOM 1469 C CA . LEU A 1 180 ? 4.191 -12.852 8.18 1 98.38 180 LEU A CA 1
ATOM 1470 C C . LEU A 1 180 ? 3.945 -14.172 8.898 1 98.38 180 LEU A C 1
ATOM 1472 O O . LEU A 1 180 ? 2.809 -14.492 9.258 1 98.38 180 LEU A O 1
ATOM 1476 N N . GLU A 1 181 ? 5.016 -14.938 9.086 1 98 181 GLU A N 1
ATOM 1477 C CA . GLU A 1 181 ? 4.895 -16.188 9.844 1 98 181 GLU A CA 1
ATOM 1478 C C . GLU A 1 181 ? 4.355 -15.93 11.25 1 98 181 GLU A C 1
ATOM 1480 O O . GLU A 1 181 ? 3.469 -16.641 11.711 1 98 181 GLU A O 1
ATOM 1485 N N . THR A 1 182 ? 4.871 -14.922 11.891 1 97.31 182 THR A N 1
ATOM 1486 C CA . THR A 1 182 ? 4.426 -14.547 13.227 1 97.31 182 THR A CA 1
ATOM 1487 C C . THR A 1 182 ? 2.951 -14.164 13.219 1 97.31 182 THR A C 1
ATOM 1489 O O . THR A 1 182 ? 2.178 -14.617 14.062 1 97.31 182 THR A O 1
ATOM 1492 N N . MET A 1 183 ? 2.559 -13.391 12.273 1 96.38 183 MET A N 1
ATOM 1493 C CA . MET A 1 183 ? 1.167 -12.969 12.164 1 96.38 183 MET A CA 1
ATOM 1494 C C . MET A 1 183 ? 0.246 -14.164 11.961 1 96.38 183 MET A C 1
ATOM 1496 O O . MET A 1 183 ? -0.787 -14.281 12.625 1 96.38 183 MET A O 1
ATOM 1500 N N . LEU A 1 184 ? 0.627 -15.008 11.078 1 95.56 184 LEU A N 1
ATOM 1501 C CA . LEU A 1 184 ? -0.186 -16.188 10.781 1 95.56 184 LEU A CA 1
ATOM 1502 C C . LEU A 1 184 ? -0.281 -17.094 11.992 1 95.56 184 LEU A C 1
ATOM 1504 O O . LEU A 1 184 ? -1.336 -17.688 12.258 1 95.56 184 LEU A O 1
ATOM 1508 N N . THR A 1 185 ? 0.782 -17.25 12.672 1 94.31 185 THR A N 1
ATOM 1509 C CA . THR A 1 185 ? 0.8 -18.078 13.875 1 94.31 185 THR A CA 1
ATOM 1510 C C . THR A 1 185 ? -0.145 -17.516 14.93 1 94.31 185 THR A C 1
ATOM 1512 O O . THR A 1 185 ? -0.919 -18.25 15.539 1 94.31 185 THR A O 1
ATOM 1515 N N . GLU A 1 186 ? -0.139 -16.234 15.086 1 91.31 186 GLU A N 1
ATOM 1516 C CA . GLU A 1 186 ? -1.021 -15.578 16.047 1 91.31 186 GLU A CA 1
ATOM 1517 C C . GLU A 1 186 ? -2.486 -15.734 15.648 1 91.31 186 GLU A C 1
ATOM 1519 O O . GLU A 1 186 ? -3.348 -15.945 16.5 1 91.31 186 GLU A O 1
ATOM 1524 N N . ASP A 1 187 ? -2.748 -15.641 14.383 1 87.19 187 ASP A N 1
ATOM 1525 C CA . ASP A 1 187 ? -4.117 -15.766 13.891 1 87.19 187 ASP A CA 1
ATOM 1526 C C . ASP A 1 187 ? -4.629 -17.188 14.062 1 87.19 187 ASP A C 1
ATOM 1528 O O . ASP A 1 187 ? -5.805 -17.406 14.359 1 87.19 187 ASP A O 1
ATOM 1532 N N . ASN A 1 188 ? -3.861 -18.125 13.742 1 76.19 188 ASN A N 1
ATOM 1533 C CA . ASN A 1 188 ? -4.234 -19.516 13.883 1 76.19 188 ASN A CA 1
ATOM 1534 C C . ASN A 1 188 ? -4.578 -19.875 15.328 1 76.19 188 ASN A C 1
ATOM 1536 O O . ASN A 1 188 ? -5.469 -20.688 15.578 1 76.19 188 ASN A O 1
ATOM 1540 N N . THR A 1 189 ? -3.893 -19.266 16.094 1 64.56 189 THR A N 1
ATOM 1541 C CA . THR A 1 189 ? -4.148 -19.516 17.5 1 64.56 189 THR A CA 1
ATOM 1542 C C . THR A 1 189 ? -5.488 -18.922 17.922 1 64.56 189 THR A C 1
ATOM 1544 O O . THR A 1 189 ? -6.125 -19.422 18.859 1 64.56 189 THR A O 1
ATOM 1547 N N . ARG A 1 190 ? -5.836 -17.953 17.141 1 56.19 190 ARG A N 1
ATOM 1548 C CA . ARG A 1 190 ? -7.086 -17.281 17.484 1 56.19 190 ARG A CA 1
ATOM 1549 C C . ARG A 1 190 ? -8.266 -17.922 16.75 1 56.19 190 ARG A C 1
ATOM 1551 O O . ARG A 1 190 ? -9.422 -17.703 17.109 1 56.19 190 ARG A O 1
ATOM 1558 N N . ARG A 1 191 ? -7.914 -18.5 15.508 1 59.34 191 ARG A N 1
ATOM 1559 C CA . ARG A 1 191 ? -8.969 -19.094 14.688 1 59.34 191 ARG A CA 1
ATOM 1560 C C . ARG A 1 191 ? -9.547 -20.328 15.359 1 59.34 191 ARG A C 1
ATOM 1562 O O . ARG A 1 191 ? -8.812 -21.109 15.977 1 59.34 191 ARG A O 1
ATOM 1569 N N . HIS A 1 192 ? -10.828 -20.125 15.5 1 45.59 192 HIS A N 1
ATOM 1570 C CA . HIS A 1 192 ? -11.539 -21.344 15.875 1 45.59 192 HIS A CA 1
ATOM 1571 C C . HIS A 1 192 ? -11.586 -22.344 14.727 1 45.59 192 HIS A C 1
ATOM 1573 O O . HIS A 1 192 ? -11.516 -21.938 13.555 1 45.59 192 HIS A O 1
ATOM 1579 N N . ALA A 1 193 ? -11.586 -23.703 14.906 1 39.69 193 ALA A N 1
ATOM 1580 C CA . ALA A 1 193 ? -11.531 -24.938 14.117 1 39.69 193 ALA A CA 1
ATOM 1581 C C . ALA A 1 193 ? -12.352 -24.797 12.836 1 39.69 193 ALA A C 1
ATOM 1583 O O . ALA A 1 193 ? -12.008 -25.391 11.812 1 39.69 193 ALA A O 1
ATOM 1584 N N . VAL A 1 194 ? -13.562 -24.156 12.875 1 39.06 194 VAL A N 1
ATOM 1585 C CA . VAL A 1 194 ? -14.586 -24.359 11.859 1 39.06 194 VAL A CA 1
ATOM 1586 C C . VAL A 1 194 ? -14.445 -23.297 10.766 1 39.06 194 VAL A C 1
ATOM 1588 O O . VAL A 1 194 ? -15.273 -23.234 9.852 1 39.06 194 VAL A O 1
ATOM 1591 N N . GLU A 1 195 ? -13.703 -22.406 10.852 1 49.03 195 GLU A N 1
ATOM 1592 C CA . GLU A 1 195 ? -13.867 -21.344 9.867 1 49.03 195 GLU A CA 1
ATOM 1593 C C . GLU A 1 195 ? -13.492 -21.828 8.469 1 49.03 195 GLU A C 1
ATOM 1595 O O . GLU A 1 195 ? -12.414 -22.391 8.273 1 49.03 195 GLU A O 1
ATOM 1600 N N . 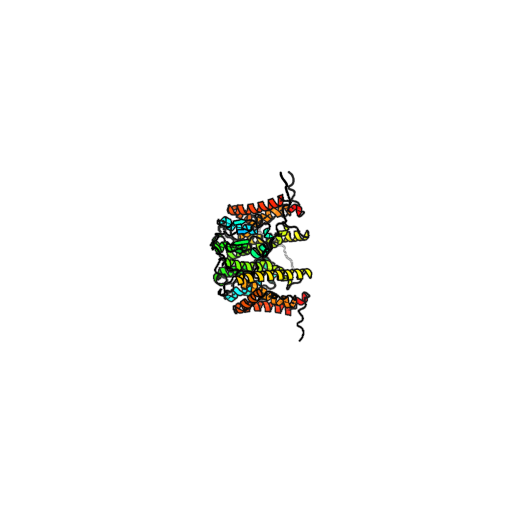THR A 1 196 ? -14.547 -22.344 7.688 1 51.03 196 THR A N 1
ATOM 1601 C CA . THR A 1 196 ? -14.547 -22.641 6.262 1 51.03 196 THR A CA 1
ATOM 1602 C C . THR A 1 196 ? -13.555 -21.75 5.516 1 51.03 196 THR A C 1
ATOM 1604 O O . THR A 1 196 ? -13.477 -20.547 5.781 1 51.03 196 THR A O 1
ATOM 1607 N N . GLN A 1 197 ? -12.57 -22.359 4.879 1 66.06 197 GLN A N 1
ATOM 1608 C CA . GLN A 1 197 ? -11.312 -21.812 4.379 1 66.06 197 GLN A CA 1
ATOM 1609 C C . GLN A 1 197 ? -11.531 -21.016 3.102 1 66.06 197 GLN A C 1
ATOM 1611 O O . GLN A 1 197 ? -11.586 -21.578 2.006 1 66.06 197 GLN A O 1
ATOM 1616 N N . MET A 1 198 ? -12.328 -19.938 3.131 1 85.38 198 MET A N 1
ATOM 1617 C CA . MET A 1 198 ? -12.453 -19.031 1.996 1 85.38 198 MET A CA 1
ATOM 1618 C C . MET A 1 198 ? -11.094 -18.5 1.572 1 85.38 198 MET A C 1
ATOM 1620 O O . MET A 1 198 ? -10.234 -18.234 2.416 1 85.38 198 MET A O 1
ATOM 1624 N N . VAL A 1 199 ? -10.898 -18.609 0.254 1 94.12 199 VAL A N 1
ATOM 1625 C CA . VAL A 1 199 ? -9.75 -17.891 -0.283 1 94.12 199 VAL A CA 1
ATOM 1626 C C . VAL A 1 199 ? -9.984 -16.391 -0.179 1 94.12 199 VAL A C 1
ATOM 1628 O O . VAL A 1 199 ? -10.969 -15.867 -0.712 1 94.12 199 VAL A O 1
ATOM 1631 N N . THR A 1 200 ? -9.164 -15.734 0.513 1 94.94 200 THR A N 1
ATOM 1632 C CA . THR A 1 200 ? -9.328 -14.297 0.722 1 94.94 200 THR A CA 1
ATOM 1633 C C . THR A 1 200 ? -8.336 -13.508 -0.129 1 94.94 200 THR A C 1
ATOM 1635 O O . THR A 1 200 ? -7.488 -14.094 -0.808 1 94.94 200 THR A O 1
ATOM 1638 N N . LEU A 1 201 ? -8.438 -12.211 -0.048 1 96.12 201 LEU A N 1
ATOM 1639 C CA . LEU A 1 201 ? -7.512 -11.312 -0.741 1 96.12 201 LEU A CA 1
ATOM 1640 C C . LEU A 1 201 ? -6.09 -11.492 -0.221 1 96.12 201 LEU A C 1
ATOM 1642 O O . LEU A 1 201 ? -5.125 -11.305 -0.966 1 96.12 201 LEU A O 1
ATOM 1646 N N . ALA A 1 202 ? -5.992 -11.852 1.068 1 96.56 202 ALA A N 1
ATOM 1647 C CA . ALA A 1 202 ? -4.676 -12.133 1.631 1 96.56 202 ALA A CA 1
ATOM 1648 C C . ALA A 1 202 ? -4.016 -13.312 0.92 1 96.56 202 ALA A C 1
ATOM 1650 O O . ALA A 1 202 ? -2.838 -13.25 0.561 1 96.56 202 ALA A O 1
ATOM 1651 N N . ASP A 1 203 ? -4.777 -14.352 0.649 1 97.06 203 ASP A N 1
ATOM 1652 C CA . ASP A 1 203 ? -4.258 -15.562 0.013 1 97.06 203 ASP A CA 1
ATOM 1653 C C . ASP A 1 203 ? -3.799 -15.273 -1.415 1 97.06 203 ASP A C 1
ATOM 1655 O O . ASP A 1 203 ? -2.727 -15.719 -1.828 1 97.06 203 ASP A O 1
ATOM 1659 N N . ILE A 1 204 ? -4.609 -14.516 -2.121 1 97.69 204 ILE A N 1
ATOM 1660 C CA . ILE A 1 204 ? -4.316 -14.352 -3.541 1 97.69 204 ILE A CA 1
ATOM 1661 C C . ILE A 1 204 ? -3.137 -13.391 -3.717 1 97.69 204 ILE A C 1
ATOM 1663 O O . ILE A 1 204 ? -2.506 -13.367 -4.777 1 97.69 204 ILE A O 1
ATOM 1667 N N . ALA A 1 205 ? -2.887 -12.57 -2.707 1 98.19 205 ALA A N 1
ATOM 1668 C CA . ALA A 1 205 ? -1.702 -11.719 -2.75 1 98.19 205 ALA A CA 1
ATOM 1669 C C . ALA A 1 205 ? -0.452 -12.492 -2.342 1 98.19 205 ALA A C 1
ATOM 1671 O O . ALA A 1 205 ? 0.591 -12.383 -2.99 1 98.19 205 ALA A O 1
ATOM 1672 N N . LEU A 1 206 ? -0.532 -13.32 -1.318 1 98.69 206 LEU A N 1
ATOM 1673 C CA . LEU A 1 206 ? 0.638 -13.922 -0.692 1 98.69 206 LEU A CA 1
ATOM 1674 C C . LEU A 1 206 ? 1.068 -15.18 -1.442 1 98.69 206 LEU A C 1
ATOM 1676 O O . LEU A 1 206 ? 2.26 -15.391 -1.679 1 98.69 206 LEU A O 1
ATOM 1680 N N . ALA A 1 207 ? 0.151 -16.031 -1.826 1 98.69 207 ALA A N 1
ATOM 1681 C CA . ALA A 1 207 ? 0.48 -17.359 -2.328 1 98.69 207 ALA A CA 1
ATOM 1682 C C . ALA A 1 207 ? 1.3 -17.266 -3.613 1 98.69 207 ALA A C 1
ATOM 1684 O O . ALA A 1 207 ? 2.338 -17.922 -3.738 1 98.69 207 ALA A O 1
ATOM 1685 N N . PRO A 1 208 ? 0.904 -16.422 -4.594 1 98.88 208 PRO A N 1
ATOM 1686 C CA . PRO A 1 208 ? 1.73 -16.328 -5.801 1 98.88 208 PRO A CA 1
ATOM 1687 C C . PRO A 1 208 ? 3.15 -15.852 -5.504 1 98.88 208 PRO A C 1
ATOM 1689 O O . PRO A 1 208 ? 4.105 -16.328 -6.121 1 98.88 208 PRO A O 1
ATOM 1692 N N . THR A 1 209 ? 3.275 -14.945 -4.594 1 98.94 209 THR A N 1
ATOM 1693 C CA . THR A 1 209 ? 4.586 -14.43 -4.223 1 98.94 209 THR A CA 1
ATOM 1694 C C . THR A 1 209 ? 5.418 -15.508 -3.535 1 98.94 209 THR A C 1
ATOM 1696 O O . THR A 1 209 ? 6.605 -15.664 -3.832 1 98.94 209 THR A O 1
ATOM 1699 N N . LEU A 1 210 ? 4.77 -16.266 -2.68 1 98.88 210 LEU A N 1
ATOM 1700 C CA . LEU A 1 210 ? 5.465 -17.359 -2.018 1 98.88 210 LEU A CA 1
ATOM 1701 C C . LEU A 1 210 ? 5.914 -18.406 -3.031 1 98.88 210 LEU A C 1
ATOM 1703 O O . LEU A 1 210 ? 7.008 -18.969 -2.91 1 98.88 210 LEU A O 1
ATOM 1707 N N . ALA A 1 211 ? 5.102 -18.672 -3.994 1 98.81 211 ALA A N 1
ATOM 1708 C CA . ALA A 1 211 ? 5.469 -19.625 -5.039 1 98.81 211 ALA A CA 1
ATOM 1709 C C . ALA A 1 211 ? 6.699 -19.141 -5.809 1 98.81 211 ALA A C 1
ATOM 1711 O O . ALA A 1 211 ? 7.613 -19.922 -6.074 1 98.81 211 ALA A O 1
ATOM 1712 N N . MET A 1 212 ? 6.715 -17.859 -6.16 1 98.88 212 MET A N 1
ATOM 1713 C CA . MET A 1 212 ? 7.855 -17.297 -6.879 1 98.88 212 MET A CA 1
ATOM 1714 C C . MET A 1 212 ? 9.125 -17.391 -6.035 1 98.88 212 MET A C 1
ATOM 1716 O O . MET A 1 212 ? 10.164 -17.828 -6.523 1 98.88 212 MET A O 1
ATOM 1720 N N . TYR A 1 213 ? 8.992 -16.922 -4.777 1 98.88 213 TYR A N 1
ATOM 1721 C CA . TYR A 1 213 ? 10.148 -16.922 -3.895 1 98.88 213 TYR A CA 1
ATOM 1722 C C . TYR A 1 213 ? 10.672 -18.328 -3.676 1 98.88 213 TYR A C 1
ATOM 1724 O O . TYR A 1 213 ? 11.891 -18.562 -3.678 1 98.88 213 TYR A O 1
ATOM 1732 N N . ALA A 1 214 ? 9.773 -19.297 -3.502 1 98.62 214 ALA A N 1
ATOM 1733 C CA . ALA A 1 214 ? 10.141 -20.688 -3.277 1 98.62 214 ALA A CA 1
ATOM 1734 C C . ALA A 1 214 ? 10.828 -21.281 -4.504 1 98.62 214 ALA A C 1
ATOM 1736 O O . ALA A 1 214 ? 11.672 -22.172 -4.379 1 98.62 214 ALA A O 1
ATOM 1737 N N . ALA A 1 215 ? 10.484 -20.812 -5.652 1 98.31 215 ALA A N 1
ATOM 1738 C CA . ALA A 1 215 ? 11.07 -21.312 -6.891 1 98.31 215 ALA A CA 1
ATOM 1739 C C . ALA A 1 215 ? 12.469 -20.734 -7.105 1 98.31 215 ALA A C 1
ATOM 1741 O O . ALA A 1 215 ? 13.297 -21.344 -7.781 1 98.31 215 ALA A O 1
ATOM 1742 N N . ILE A 1 216 ? 12.789 -19.625 -6.488 1 98.5 216 ILE A N 1
ATOM 1743 C CA . ILE A 1 216 ? 14.023 -18.922 -6.832 1 98.5 216 ILE A CA 1
ATOM 1744 C C . ILE A 1 216 ? 15.023 -19.047 -5.688 1 98.5 216 ILE A C 1
ATOM 1746 O O . ILE A 1 216 ? 16.172 -19.469 -5.891 1 98.5 216 ILE A O 1
ATOM 1750 N N . MET A 1 217 ? 14.633 -18.75 -4.492 1 98.5 217 MET A N 1
ATOM 1751 C CA . MET A 1 217 ? 15.539 -18.438 -3.389 1 98.5 217 MET A CA 1
ATOM 1752 C C . MET A 1 217 ? 16.344 -19.672 -2.988 1 98.5 217 MET A C 1
ATOM 1754 O O . MET A 1 217 ? 17.578 -19.594 -2.857 1 98.5 217 MET A O 1
ATOM 1758 N N . PRO A 1 218 ? 15.711 -20.859 -2.797 1 97.94 218 PRO A N 1
ATOM 1759 C CA . PRO A 1 218 ? 16.516 -22.016 -2.379 1 97.94 218 PRO A CA 1
ATOM 1760 C C . PRO A 1 218 ? 17.562 -22.406 -3.418 1 97.94 218 PRO A C 1
ATOM 1762 O O . PRO A 1 218 ? 18.734 -22.641 -3.068 1 97.94 218 PRO A O 1
ATOM 1765 N N . LYS A 1 219 ? 17.234 -22.344 -4.641 1 97.25 219 LYS A N 1
ATOM 1766 C CA . LYS A 1 219 ? 18.125 -22.844 -5.691 1 97.25 219 LYS A CA 1
ATOM 1767 C C . LYS A 1 219 ? 19.203 -21.812 -6.039 1 97.25 219 LYS A C 1
ATOM 1769 O O . LYS A 1 219 ? 20.375 -22.156 -6.191 1 97.25 219 LYS A O 1
ATOM 1774 N N . TRP A 1 220 ? 18.859 -20.531 -6.059 1 97.56 220 TRP A N 1
ATOM 1775 C CA . TRP A 1 220 ? 19.766 -19.578 -6.68 1 97.56 220 TRP A CA 1
ATOM 1776 C C . TRP A 1 220 ? 20.359 -18.641 -5.633 1 97.56 220 TRP A C 1
ATOM 1778 O O . TRP A 1 220 ? 21.375 -17.984 -5.883 1 97.56 220 TRP A O 1
ATOM 1788 N N . HIS A 1 221 ? 19.734 -18.609 -4.473 1 97.56 221 HIS A N 1
ATOM 1789 C CA . HIS A 1 221 ? 20.266 -17.75 -3.424 1 97.56 221 HIS A CA 1
ATOM 1790 C C . HIS A 1 221 ? 20.594 -18.547 -2.166 1 97.56 221 HIS A C 1
ATOM 1792 O O . HIS A 1 221 ? 20.984 -17.969 -1.146 1 97.56 221 HIS A O 1
ATOM 1798 N N . HIS A 1 222 ? 20.281 -19.859 -2.203 1 97 222 HIS A N 1
ATOM 1799 C CA . HIS A 1 222 ? 20.625 -20.797 -1.13 1 97 222 HIS A CA 1
ATOM 1800 C C . HIS A 1 222 ? 19.938 -20.406 0.176 1 97 222 HIS A C 1
ATOM 1802 O O . HIS A 1 222 ? 20.547 -20.453 1.245 1 97 222 HIS A O 1
ATOM 1808 N N . ARG A 1 223 ? 18.766 -19.938 0.047 1 97.12 223 ARG A N 1
ATOM 1809 C CA . ARG A 1 223 ? 17.953 -19.5 1.187 1 97.12 223 ARG A CA 1
ATOM 1810 C C . ARG A 1 223 ? 16.562 -20.125 1.146 1 97.12 223 ARG A C 1
ATOM 1812 O O . ARG A 1 223 ? 15.695 -19.656 0.419 1 97.12 223 ARG A O 1
ATOM 1819 N N . PRO A 1 224 ? 16.359 -21.125 1.98 1 97.25 224 PRO A N 1
ATOM 1820 C CA . PRO A 1 224 ? 15.047 -21.766 1.979 1 97.25 224 PRO A CA 1
ATOM 1821 C C . PRO A 1 224 ? 13.938 -20.828 2.473 1 97.25 224 PRO A C 1
ATOM 1823 O O . PRO A 1 224 ? 14.094 -20.172 3.51 1 97.25 224 PRO A O 1
ATOM 1826 N N . VAL A 1 225 ? 12.875 -20.812 1.796 1 98.56 225 VAL A N 1
ATOM 1827 C CA . VAL A 1 225 ? 11.797 -19.859 2.055 1 98.56 225 VAL A CA 1
ATOM 1828 C C . VAL A 1 225 ? 11 -20.312 3.279 1 98.56 225 VAL A C 1
ATOM 1830 O O . VAL A 1 225 ? 10.547 -19.484 4.074 1 98.56 225 VAL A O 1
ATOM 1833 N N . PHE A 1 226 ? 10.914 -21.609 3.514 1 98.44 226 PHE A N 1
ATOM 1834 C CA . PHE A 1 226 ? 9.93 -22.078 4.48 1 98.44 226 PHE A CA 1
ATOM 1835 C C . PHE A 1 226 ? 10.617 -22.641 5.723 1 98.44 226 PHE A C 1
ATOM 1837 O O . PHE A 1 226 ? 9.961 -23.141 6.633 1 98.44 226 PHE A O 1
ATOM 1844 N N . ARG A 1 227 ? 11.922 -22.547 5.777 1 97.56 227 ARG A N 1
ATOM 1845 C CA . ARG A 1 227 ? 12.602 -22.969 7 1 97.56 227 ARG A CA 1
ATOM 1846 C C . ARG A 1 227 ? 12.086 -22.188 8.211 1 97.56 227 ARG A C 1
ATOM 1848 O O . ARG A 1 227 ? 12.133 -20.953 8.227 1 97.56 227 ARG A O 1
ATOM 1855 N N . ASN A 1 228 ? 11.531 -22.859 9.219 1 97.62 228 ASN A N 1
ATOM 1856 C CA . ASN A 1 228 ? 10.961 -22.297 10.438 1 97.62 228 ASN A CA 1
ATOM 1857 C C . ASN A 1 228 ? 9.742 -21.438 10.141 1 97.62 228 ASN A C 1
ATOM 1859 O O . ASN A 1 228 ? 9.422 -20.516 10.898 1 97.62 228 ASN A O 1
ATOM 1863 N N . ARG A 1 229 ? 9.172 -21.703 8.977 1 98.38 229 ARG A N 1
ATOM 1864 C CA . ARG A 1 229 ? 8 -20.938 8.578 1 98.38 229 ARG A CA 1
ATOM 1865 C C . ARG A 1 229 ? 6.883 -21.859 8.094 1 98.38 229 ARG A C 1
ATOM 1867 O O . ARG A 1 229 ? 6.422 -21.734 6.957 1 98.38 229 ARG A O 1
ATOM 1874 N N . PRO A 1 230 ? 6.418 -22.719 9.016 1 97.62 230 PRO A N 1
ATOM 1875 C CA . PRO A 1 230 ? 5.434 -23.734 8.609 1 97.62 230 PRO A CA 1
ATOM 1876 C C . PRO A 1 230 ? 4.086 -23.125 8.234 1 97.62 230 PRO A C 1
ATOM 1878 O O . PRO A 1 230 ? 3.369 -23.672 7.395 1 97.62 230 PRO A O 1
ATOM 1881 N N . ARG A 1 231 ? 3.686 -22.016 8.812 1 96.69 231 ARG A N 1
ATOM 1882 C CA . ARG A 1 231 ? 2.391 -21.422 8.508 1 96.69 231 ARG A CA 1
ATOM 1883 C C . ARG A 1 231 ? 2.375 -20.844 7.094 1 96.69 231 ARG A C 1
ATOM 1885 O O . ARG A 1 231 ? 1.362 -20.922 6.398 1 96.69 231 ARG A O 1
ATOM 1892 N N . LEU A 1 232 ? 3.459 -20.266 6.684 1 97.75 232 LEU A N 1
ATOM 1893 C CA . LEU A 1 232 ? 3.562 -19.781 5.316 1 97.75 232 LEU A CA 1
ATOM 1894 C C . LEU A 1 232 ? 3.51 -20.922 4.316 1 97.75 232 LEU A C 1
ATOM 1896 O O . LEU A 1 232 ? 2.859 -20.812 3.275 1 97.75 232 LEU A O 1
ATOM 1900 N N . GLN A 1 233 ? 4.207 -21.984 4.684 1 97.56 233 GLN A N 1
ATOM 1901 C CA . GLN A 1 233 ? 4.16 -23.156 3.82 1 97.56 233 GLN A CA 1
ATOM 1902 C C . GLN A 1 233 ? 2.736 -23.703 3.697 1 97.56 233 GLN A C 1
ATOM 1904 O O . GLN A 1 233 ? 2.283 -24.031 2.6 1 97.56 233 GLN A O 1
ATOM 1909 N N . GLN A 1 234 ? 2.098 -23.75 4.762 1 95.69 234 GLN A N 1
ATOM 1910 C CA . GLN A 1 234 ? 0.714 -24.219 4.781 1 95.69 234 GLN A CA 1
ATOM 1911 C C . GLN A 1 234 ? -0.184 -23.312 3.949 1 95.69 234 GLN A C 1
ATOM 1913 O O . GLN A 1 234 ? -1.098 -23.781 3.27 1 95.69 234 GLN A O 1
ATOM 1918 N N . LEU A 1 235 ? 0.053 -22.031 4.043 1 96.06 235 LEU A N 1
ATOM 1919 C CA . LEU A 1 235 ? -0.732 -21.078 3.258 1 96.06 235 LEU A CA 1
ATOM 1920 C C . LEU A 1 235 ? -0.582 -21.359 1.766 1 96.06 235 LEU A C 1
ATOM 1922 O O . LEU A 1 235 ? -1.577 -21.438 1.042 1 96.06 235 LEU A O 1
ATOM 1926 N N . LEU A 1 236 ? 0.635 -21.547 1.317 1 97.75 236 LEU A N 1
ATOM 1927 C CA . LEU A 1 236 ? 0.885 -21.812 -0.095 1 97.75 236 LEU A CA 1
ATOM 1928 C C . LEU A 1 236 ? 0.246 -23.125 -0.52 1 97.75 236 LEU A C 1
ATOM 1930 O O . LEU A 1 236 ? -0.443 -23.188 -1.541 1 97.75 236 LEU A O 1
ATOM 1934 N N . GLU A 1 237 ? 0.434 -24.156 0.235 1 96.94 237 GLU A N 1
ATOM 1935 C CA . GLU A 1 237 ? -0.1 -25.469 -0.087 1 96.94 237 GLU A CA 1
ATOM 1936 C C . GLU A 1 237 ? -1.625 -25.469 -0.046 1 96.94 237 GLU A C 1
ATOM 1938 O O . GLU A 1 237 ? -2.271 -26.094 -0.888 1 96.94 237 GLU A O 1
ATOM 1943 N N . GLY A 1 238 ? -2.127 -24.828 0.963 1 94.31 238 GLY A N 1
ATOM 1944 C CA . GLY A 1 238 ? -3.574 -24.703 1.05 1 94.31 238 GLY A CA 1
ATOM 1945 C C . GLY A 1 238 ? -4.184 -23.984 -0.133 1 94.31 238 GLY A C 1
ATOM 1946 O O . GLY A 1 238 ? -5.223 -24.391 -0.655 1 94.31 238 GLY A O 1
ATOM 1947 N N . PHE A 1 239 ? -3.572 -22.922 -0.527 1 96.62 239 PHE A N 1
ATOM 1948 C CA . PHE A 1 239 ? -4.047 -22.188 -1.693 1 96.62 239 PHE A CA 1
ATOM 1949 C C . PHE A 1 239 ? -3.992 -23.062 -2.943 1 96.62 239 PHE A C 1
ATOM 1951 O O . PHE A 1 239 ? -4.969 -23.156 -3.689 1 96.62 239 PHE A O 1
ATOM 1958 N N . ARG A 1 240 ? -2.924 -23.719 -3.186 1 97.56 240 ARG A N 1
ATOM 1959 C CA . ARG A 1 240 ? -2.744 -24.578 -4.344 1 97.56 240 ARG A CA 1
ATOM 1960 C C . ARG A 1 240 ? -3.85 -25.625 -4.422 1 97.56 240 ARG A C 1
ATOM 1962 O O . ARG A 1 240 ? -4.359 -25.922 -5.504 1 97.56 240 ARG A O 1
ATOM 1969 N N . ALA A 1 241 ? -4.223 -26.141 -3.303 1 96.88 241 ALA A N 1
ATOM 1970 C CA . ALA A 1 241 ? -5.176 -27.25 -3.234 1 96.88 241 ALA A CA 1
ATOM 1971 C C . ALA A 1 241 ? -6.613 -26.734 -3.266 1 96.88 241 ALA A C 1
ATOM 1973 O O . ALA A 1 241 ? -7.555 -27.516 -3.439 1 96.88 241 ALA A O 1
ATOM 1974 N N . SER A 1 242 ? -6.762 -25.453 -3.131 1 95.5 242 SER A N 1
ATOM 1975 C CA . SER A 1 242 ? -8.094 -24.906 -2.926 1 95.5 242 SER A CA 1
ATOM 1976 C C . SER A 1 242 ? -8.938 -25.016 -4.191 1 95.5 242 SER A C 1
ATOM 1978 O O . SER A 1 242 ? -10.172 -25.078 -4.125 1 95.5 242 SER A O 1
ATOM 1980 N N . SER A 1 243 ? -8.32 -24.984 -5.348 1 96.81 243 SER A N 1
ATOM 1981 C CA . SER A 1 243 ? -9.047 -25.047 -6.609 1 96.81 243 SER A CA 1
ATOM 1982 C C . SER A 1 243 ? -8.094 -25.281 -7.781 1 96.81 243 SER A C 1
ATOM 1984 O O . SER A 1 243 ? -6.887 -25.078 -7.652 1 96.81 243 SER A O 1
ATOM 1986 N N . GLU A 1 244 ? -8.664 -25.609 -8.844 1 97.81 244 GLU A N 1
ATOM 1987 C CA . GLU A 1 244 ? -7.891 -25.734 -10.078 1 97.81 244 GLU A CA 1
ATOM 1988 C C . GLU A 1 244 ? -7.352 -24.375 -10.531 1 97.81 244 GLU A C 1
ATOM 1990 O O . GLU A 1 244 ? -6.254 -24.297 -11.086 1 97.81 244 GLU A O 1
ATOM 1995 N N . THR A 1 245 ? -8.148 -23.391 -10.312 1 98.31 245 THR A N 1
ATOM 1996 C CA . THR A 1 245 ? -7.734 -22.031 -10.672 1 98.31 245 THR A CA 1
ATOM 1997 C C . THR A 1 245 ? -6.488 -21.625 -9.898 1 98.31 245 THR A C 1
ATOM 1999 O O . THR A 1 245 ? -5.551 -21.062 -10.469 1 98.31 245 THR A O 1
ATOM 2002 N N . ALA A 1 246 ? -6.516 -21.891 -8.625 1 98.31 246 ALA A N 1
ATOM 2003 C CA . ALA A 1 246 ? -5.363 -21.562 -7.785 1 98.31 246 ALA A CA 1
ATOM 2004 C C . ALA A 1 246 ? -4.113 -22.297 -8.266 1 98.31 246 ALA A C 1
ATOM 2006 O O . ALA A 1 246 ? -3.047 -21.688 -8.406 1 98.31 246 ALA A O 1
ATOM 2007 N N . ALA A 1 247 ? -4.234 -23.531 -8.578 1 98.56 247 ALA A N 1
ATOM 2008 C CA . ALA A 1 247 ? -3.117 -24.328 -9.086 1 98.56 247 ALA A CA 1
ATOM 2009 C C . ALA A 1 247 ? -2.6 -23.766 -10.406 1 98.56 247 ALA A C 1
ATOM 2011 O O . ALA A 1 247 ? -1.388 -23.688 -10.625 1 98.56 247 ALA A O 1
ATOM 2012 N N . ARG A 1 248 ? -3.49 -23.391 -11.258 1 98.62 248 ARG A N 1
ATOM 2013 C CA . ARG A 1 248 ? -3.143 -22.844 -12.562 1 98.62 248 ARG A CA 1
ATOM 2014 C C . ARG A 1 248 ? -2.289 -21.594 -12.422 1 98.62 248 ARG A C 1
ATOM 2016 O O . ARG A 1 248 ? -1.249 -21.469 -13.07 1 98.62 248 ARG A O 1
ATOM 2023 N N . VAL A 1 249 ? -2.691 -20.672 -11.57 1 98.69 249 VAL A N 1
ATOM 2024 C CA . VAL A 1 249 ? -1.993 -19.406 -11.406 1 98.69 249 VAL A CA 1
ATOM 2025 C C . VAL A 1 249 ? -0.594 -19.656 -10.844 1 98.69 249 VAL A C 1
ATOM 2027 O O . VAL A 1 249 ? 0.373 -19.016 -11.266 1 98.69 249 VAL A O 1
ATOM 2030 N N . LEU A 1 250 ? -0.472 -20.609 -9.93 1 98.81 250 LEU A N 1
ATOM 2031 C CA . LEU A 1 250 ? 0.829 -20.938 -9.352 1 98.81 250 LEU A CA 1
ATOM 2032 C C . LEU A 1 250 ? 1.73 -21.609 -10.375 1 98.81 250 LEU A C 1
ATOM 2034 O O . LEU A 1 250 ? 2.932 -21.344 -10.43 1 98.81 250 LEU A O 1
ATOM 2038 N N . GLU A 1 251 ? 1.179 -22.406 -11.18 1 98.75 251 GLU A N 1
ATOM 2039 C CA . GLU A 1 251 ? 1.939 -23.078 -12.234 1 98.75 251 GLU A CA 1
ATOM 2040 C C . GLU A 1 251 ? 2.459 -22.078 -13.258 1 98.75 251 GLU A C 1
ATOM 2042 O O . GLU A 1 251 ? 3.562 -22.234 -13.789 1 98.75 251 GLU A O 1
ATOM 2047 N N . GLU A 1 252 ? 1.675 -21.109 -13.539 1 98.81 252 GLU A N 1
ATOM 2048 C CA . GLU A 1 252 ? 2.117 -20.062 -14.445 1 98.81 252 GLU A CA 1
ATOM 2049 C C . GLU A 1 252 ? 3.354 -19.344 -13.898 1 98.81 252 GLU A C 1
ATOM 2051 O O . GLU A 1 252 ? 4.297 -19.078 -14.648 1 98.81 252 GLU A O 1
ATOM 2056 N N . ILE A 1 253 ? 3.348 -19.047 -12.633 1 98.69 253 ILE A N 1
ATOM 2057 C CA . ILE A 1 253 ? 4.477 -18.391 -11.992 1 98.69 253 ILE A CA 1
ATOM 2058 C C . ILE A 1 253 ? 5.703 -19.281 -12.039 1 98.69 253 ILE A C 1
ATOM 2060 O O . ILE A 1 253 ? 6.785 -18.859 -12.453 1 98.69 253 ILE A O 1
ATOM 2064 N N . GLU A 1 254 ? 5.512 -20.484 -11.656 1 98.5 254 GLU A N 1
ATOM 2065 C CA . GLU A 1 254 ? 6.605 -21.453 -11.617 1 98.5 254 GLU A CA 1
ATOM 2066 C C . GLU A 1 254 ? 7.156 -21.719 -13.023 1 98.5 254 GLU A C 1
ATOM 2068 O O . GLU A 1 254 ? 8.367 -21.828 -13.203 1 98.5 254 GLU A O 1
ATOM 2073 N N . GLY A 1 255 ? 6.215 -21.766 -13.961 1 98.56 255 GLY A N 1
ATOM 2074 C CA . GLY A 1 255 ? 6.645 -21.875 -15.344 1 98.56 255 GLY A CA 1
ATOM 2075 C C . GLY A 1 255 ? 7.453 -20.672 -15.812 1 98.56 255 GLY A C 1
ATOM 2076 O O . GLY A 1 255 ? 8.422 -20.828 -16.562 1 98.56 255 GLY A O 1
ATOM 2077 N N . GLY A 1 256 ? 7.047 -19.5 -15.398 1 98.44 256 GLY A N 1
ATOM 2078 C CA . GLY A 1 256 ? 7.801 -18.297 -15.727 1 98.44 256 GLY A CA 1
ATOM 2079 C C . GLY A 1 256 ? 9.203 -18.297 -15.141 1 98.44 256 GLY A C 1
ATOM 2080 O O . GLY A 1 256 ? 10.156 -17.891 -15.812 1 98.44 256 GLY A O 1
ATOM 2081 N N . VAL A 1 257 ? 9.336 -18.766 -13.945 1 98.44 257 VAL A N 1
ATOM 2082 C CA . VAL A 1 257 ? 10.656 -18.828 -13.312 1 98.44 257 VAL A CA 1
ATOM 2083 C C . VAL A 1 257 ? 11.516 -19.859 -14.039 1 98.44 257 VAL A C 1
ATOM 2085 O O . VAL A 1 257 ? 12.703 -19.641 -14.266 1 98.44 257 VAL A O 1
ATOM 2088 N N . HIS A 1 258 ? 10.93 -20.953 -14.43 1 97.75 258 HIS A N 1
ATOM 2089 C CA . HIS A 1 258 ? 11.641 -21.984 -15.188 1 97.75 258 HIS A CA 1
ATOM 2090 C C . HIS A 1 258 ? 12.156 -21.422 -16.516 1 97.75 258 HIS A C 1
ATOM 2092 O O . HIS A 1 258 ? 13.281 -21.719 -16.922 1 97.75 258 HIS A O 1
ATOM 2098 N N . ALA A 1 259 ? 11.336 -20.625 -17.141 1 97.81 259 ALA A N 1
ATOM 2099 C CA . ALA A 1 259 ? 11.766 -19.984 -18.391 1 97.81 259 ALA A CA 1
ATOM 2100 C C . ALA A 1 259 ? 12.961 -19.062 -18.156 1 97.81 259 ALA A C 1
ATOM 2102 O O . ALA A 1 259 ? 13.859 -19 -19 1 97.81 259 ALA A O 1
ATOM 2103 N N . TRP A 1 260 ? 12.914 -18.359 -17.031 1 97.5 260 TRP A N 1
ATOM 2104 C CA . TRP A 1 260 ? 14.047 -17.531 -16.672 1 97.5 260 TRP A CA 1
ATOM 2105 C C . TRP A 1 260 ? 15.312 -18.359 -16.5 1 97.5 260 TRP A C 1
ATOM 2107 O O . TRP A 1 260 ? 16.391 -17.969 -16.938 1 97.5 260 TRP A O 1
ATOM 2117 N N . GLU A 1 261 ? 15.172 -19.516 -15.93 1 96.69 261 GLU A N 1
ATOM 2118 C CA . GLU A 1 261 ? 16.297 -20.422 -15.734 1 96.69 261 GLU A CA 1
ATOM 2119 C C . GLU A 1 261 ? 16.859 -20.922 -17.078 1 96.69 261 GLU A C 1
ATOM 2121 O O . GLU A 1 261 ? 18.062 -20.906 -17.281 1 96.69 261 GLU A O 1
ATOM 2126 N N . GLN A 1 262 ? 16 -21.25 -17.906 1 97 262 GLN A N 1
ATOM 2127 C CA . GLN A 1 262 ? 16.391 -21.797 -19.203 1 97 262 GLN A CA 1
ATOM 2128 C C . GLN A 1 262 ? 17.078 -20.734 -20.047 1 97 262 GLN A C 1
ATOM 2130 O O . GLN A 1 262 ? 17.969 -21.062 -20.844 1 97 262 GLN A O 1
ATOM 2135 N N . SER A 1 263 ? 16.703 -19.547 -19.828 1 96.88 263 SER A N 1
ATOM 2136 C CA . SER A 1 263 ? 17.297 -18.453 -20.609 1 96.88 263 SER A CA 1
ATOM 2137 C C . SER A 1 263 ? 18.625 -18.016 -20.016 1 96.88 263 SER A C 1
ATOM 2139 O O . SER A 1 263 ? 19.312 -17.141 -20.578 1 96.88 263 SER A O 1
ATOM 2141 N N . GLY A 1 264 ? 19 -18.531 -18.891 1 96.94 264 GLY A N 1
ATOM 2142 C CA . GLY A 1 264 ? 20.281 -18.219 -18.266 1 96.94 264 GLY A CA 1
ATOM 2143 C C . GLY A 1 264 ? 20.25 -16.938 -17.438 1 96.94 264 GLY A C 1
ATOM 2144 O O . GLY A 1 264 ? 21.297 -16.344 -17.172 1 96.94 264 GLY A O 1
ATOM 2145 N N . ARG A 1 265 ? 19.094 -16.5 -17.047 1 96.88 265 ARG A N 1
ATOM 2146 C CA . ARG A 1 265 ? 18.953 -15.234 -16.344 1 96.88 265 ARG A CA 1
ATOM 2147 C C . ARG A 1 265 ? 19.797 -15.219 -15.078 1 96.88 265 ARG A C 1
ATOM 2149 O O . ARG A 1 265 ? 20.547 -14.266 -14.836 1 96.88 265 ARG A O 1
ATOM 2156 N N . PHE A 1 266 ? 19.734 -16.203 -14.328 1 97.56 266 PHE A N 1
ATOM 2157 C CA . PHE A 1 266 ? 20.391 -16.234 -13.023 1 97.56 266 PHE A CA 1
ATOM 2158 C C . PHE A 1 266 ? 21.891 -16.391 -13.172 1 97.56 266 PHE A C 1
ATOM 2160 O O . PHE A 1 266 ? 22.656 -15.758 -12.438 1 97.56 266 PHE A O 1
ATOM 2167 N N . GLU A 1 267 ? 22.328 -17.125 -14.117 1 96.38 267 GLU A N 1
ATOM 2168 C CA . GLU A 1 267 ? 23.75 -17.25 -14.383 1 96.38 267 GLU A CA 1
ATOM 2169 C C . GLU A 1 267 ? 24.344 -15.93 -14.852 1 96.38 267 GLU A C 1
ATOM 2171 O O . GLU A 1 267 ? 25.469 -15.578 -14.492 1 96.38 267 GLU A O 1
ATOM 2176 N N . GLN A 1 268 ? 23.562 -15.266 -15.602 1 96.06 268 GLN A N 1
ATOM 2177 C CA . GLN A 1 268 ? 24 -13.969 -16.094 1 96.06 268 GLN A CA 1
ATOM 2178 C C . GLN A 1 268 ? 24.156 -12.969 -14.953 1 96.06 268 GLN A C 1
ATOM 2180 O O . GLN A 1 268 ? 24.906 -12 -15.062 1 96.06 268 GLN A O 1
ATOM 2185 N N . MET A 1 269 ? 23.438 -13.211 -13.891 1 95.62 269 MET A N 1
ATOM 2186 C CA . MET A 1 269 ? 23.531 -12.375 -12.695 1 95.62 269 MET A CA 1
ATOM 2187 C C . MET A 1 269 ? 24.734 -12.781 -11.844 1 95.62 269 MET A C 1
ATOM 2189 O O . MET A 1 269 ? 24.984 -12.172 -10.805 1 95.62 269 MET A O 1
ATOM 2193 N N . GLY A 1 270 ? 25.391 -13.844 -12.266 1 94.31 270 GLY A N 1
ATOM 2194 C CA . GLY A 1 270 ? 26.562 -14.32 -11.531 1 94.31 270 GLY A CA 1
ATOM 2195 C C . GLY A 1 270 ? 26.219 -15.328 -10.445 1 94.31 270 GLY A C 1
ATOM 2196 O O . GLY A 1 270 ? 27.016 -15.555 -9.539 1 94.31 270 GLY A O 1
ATOM 2197 N N . LEU A 1 271 ? 25.047 -15.852 -10.539 1 95.56 271 LEU A N 1
ATOM 2198 C CA . LEU A 1 271 ? 24.625 -16.797 -9.516 1 95.56 271 LEU A CA 1
ATOM 2199 C C . LEU A 1 271 ? 24.875 -18.234 -9.953 1 95.56 271 LEU A C 1
ATOM 2201 O O . LEU A 1 271 ? 24.953 -18.516 -11.156 1 95.56 271 LEU A O 1
ATOM 2205 N N . SER A 1 272 ? 25.047 -19.188 -8.93 1 94.69 272 SER A N 1
ATOM 2206 C CA . SER A 1 272 ? 25.188 -20.609 -9.164 1 94.69 272 SER A CA 1
ATOM 2207 C C . SER A 1 272 ? 24.156 -21.406 -8.367 1 94.69 272 SER A C 1
ATOM 2209 O O . SER A 1 272 ? 23.875 -21.094 -7.211 1 94.69 272 SER A O 1
ATOM 2211 N N . PRO A 1 273 ? 23.531 -22.344 -8.984 1 93.38 273 PRO A N 1
ATOM 2212 C CA . PRO A 1 273 ? 22.5 -23.125 -8.297 1 93.38 273 PRO A CA 1
ATOM 2213 C C . PRO A 1 273 ? 23.078 -24.031 -7.207 1 93.38 273 PRO A C 1
ATOM 2215 O O . PRO A 1 273 ? 24.266 -24.375 -7.242 1 93.38 273 PRO A O 1
ATOM 2218 N N . VAL A 1 274 ? 22.234 -24.234 -6.23 1 86.88 274 VAL A N 1
ATOM 2219 C CA . VAL A 1 274 ? 22.609 -25.203 -5.215 1 86.88 274 VAL A CA 1
ATOM 2220 C C . VAL A 1 274 ? 22.938 -26.547 -5.879 1 86.88 274 VAL A C 1
ATOM 2222 O O . VAL A 1 274 ? 22.188 -27.016 -6.742 1 86.88 274 VAL A O 1
ATOM 2225 N N . LYS A 1 275 ? 24.203 -27.078 -5.672 1 73.31 275 LYS A N 1
ATOM 2226 C CA . LYS A 1 275 ? 24.672 -28.344 -6.227 1 73.31 275 LYS A CA 1
ATOM 2227 C C . LYS A 1 275 ? 23.891 -29.516 -5.625 1 73.31 275 LYS A C 1
ATOM 2229 O O . LYS A 1 275 ? 23.75 -29.609 -4.402 1 73.31 275 LYS A O 1
ATOM 2234 N N . VAL A 1 276 ? 22.875 -29.969 -6.359 1 57.84 276 VAL A N 1
ATOM 2235 C CA . VAL A 1 276 ? 22.328 -31.25 -5.91 1 57.84 276 VAL A CA 1
ATOM 2236 C C . VAL A 1 276 ? 23.406 -32.312 -5.941 1 57.84 276 VAL A C 1
ATOM 2238 O O . VAL A 1 276 ? 24.109 -32.469 -6.945 1 57.84 276 VAL A O 1
ATOM 2241 N N . PRO A 1 277 ? 23.875 -32.719 -4.762 1 48.56 277 PRO A N 1
ATOM 2242 C CA . PRO A 1 277 ? 24.906 -33.781 -4.82 1 48.56 277 PRO A CA 1
ATOM 2243 C C . PRO A 1 277 ? 24.562 -34.875 -5.832 1 48.56 277 PRO A C 1
ATOM 2245 O O . PRO A 1 277 ? 23.406 -35.25 -5.992 1 48.56 277 PRO A O 1
ATOM 2248 N N . ASN A 1 278 ? 25.359 -34.875 -7.008 1 44.41 278 ASN A N 1
ATOM 2249 C CA . ASN A 1 278 ? 25.25 -36.094 -7.832 1 44.41 278 ASN A CA 1
ATOM 2250 C C . ASN A 1 278 ? 25.109 -37.344 -6.977 1 44.41 278 ASN A C 1
ATOM 2252 O O . ASN A 1 278 ? 25.891 -37.531 -6.039 1 44.41 278 ASN A O 1
ATOM 2256 N N . ALA A 1 279 ? 24.047 -38.062 -7.242 1 37.88 279 ALA A N 1
ATOM 2257 C CA . ALA A 1 279 ? 23.969 -39.375 -6.66 1 37.88 279 ALA A CA 1
ATOM 2258 C C . ALA A 1 279 ? 25.156 -40.219 -7.09 1 37.88 279 ALA A C 1
ATOM 2260 O O . ALA A 1 279 ? 25.594 -40.188 -8.25 1 37.88 279 ALA A O 1
ATOM 2261 N N . MET B 1 1 ? 28.25 -33.938 113.625 1 25.36 1 MET B N 1
ATOM 2262 C CA . MET B 1 1 ? 28.281 -33.594 112.188 1 25.36 1 MET B CA 1
ATOM 2263 C C . MET B 1 1 ? 28.062 -34.844 111.312 1 25.36 1 MET B C 1
ATOM 2265 O O . MET B 1 1 ? 28.797 -35.812 111.438 1 25.36 1 MET B O 1
ATOM 2269 N N . ALA B 1 2 ? 26.906 -35.031 110.562 1 18.83 2 ALA B N 1
ATOM 2270 C CA . ALA B 1 2 ? 25.75 -35.906 110.562 1 18.83 2 ALA B CA 1
ATOM 2271 C C . ALA B 1 2 ? 25.875 -37 109.5 1 18.83 2 ALA B C 1
ATOM 2273 O O . ALA B 1 2 ? 26.312 -36.719 108.375 1 18.83 2 ALA B O 1
ATOM 2274 N N . PHE B 1 3 ? 25.375 -38.188 109.812 1 18.83 3 PHE B N 1
ATOM 2275 C CA . PHE B 1 3 ? 25.75 -39.562 109.5 1 18.83 3 PHE B CA 1
ATOM 2276 C C . PHE B 1 3 ? 25.203 -40.031 108.188 1 18.83 3 PHE B C 1
ATOM 2278 O O . PHE B 1 3 ? 25.953 -40.5 107.312 1 18.83 3 PHE B O 1
ATOM 2285 N N . ILE B 1 4 ? 23.797 -40.312 108 1 18.7 4 ILE B N 1
ATOM 2286 C CA . ILE B 1 4 ? 23.609 -41.75 107.812 1 18.7 4 ILE B CA 1
ATOM 2287 C C . ILE B 1 4 ? 23.531 -42.062 106.312 1 18.7 4 ILE B C 1
ATOM 2289 O O . ILE B 1 4 ? 23.234 -41.188 105.5 1 18.7 4 ILE B O 1
ATOM 2293 N N . HIS B 1 5 ? 22.766 -43.094 105.938 1 18.14 5 HIS B N 1
ATOM 2294 C CA . HIS B 1 5 ? 22.906 -44.438 105.375 1 18.14 5 HIS B CA 1
ATOM 2295 C C . HIS B 1 5 ? 22.438 -44.438 103.938 1 18.14 5 HIS B C 1
ATOM 2297 O O . HIS B 1 5 ? 21.75 -43.531 103.5 1 18.14 5 HIS B O 1
ATOM 2303 N N . ALA B 1 6 ? 22.016 -45.594 103.312 1 18.86 6 ALA B N 1
ATOM 2304 C CA . ALA B 1 6 ? 22.391 -46.625 102.312 1 18.86 6 ALA B CA 1
ATOM 2305 C C . ALA B 1 6 ? 21.375 -46.656 101.188 1 18.86 6 ALA B C 1
ATOM 2307 O O . ALA B 1 6 ? 21.75 -46.875 100 1 18.86 6 ALA B O 1
ATOM 2308 N N . LEU B 1 7 ? 19.984 -46.25 101.375 1 21.03 7 LEU B N 1
ATOM 2309 C CA . LEU B 1 7 ? 19.203 -47.406 101 1 21.03 7 LEU B CA 1
ATOM 2310 C C . LEU B 1 7 ? 19.094 -47.5 99.438 1 21.03 7 LEU B C 1
ATOM 2312 O O . LEU B 1 7 ? 19.266 -46.469 98.812 1 21.03 7 LEU B O 1
ATOM 2316 N N . PRO B 1 8 ? 18.188 -48.5 98.875 1 22.12 8 PRO B N 1
ATOM 2317 C CA . PRO B 1 8 ? 18.188 -49.594 97.875 1 22.12 8 PRO B CA 1
ATOM 2318 C C . PRO B 1 8 ? 17.703 -49.094 96.5 1 22.12 8 PRO B C 1
ATOM 2320 O O . PRO B 1 8 ? 17.062 -48.062 96.375 1 22.12 8 PRO B O 1
ATOM 2323 N N . VAL B 1 9 ? 17.859 -49.906 95.438 1 23.58 9 VAL B N 1
ATOM 2324 C CA . VAL B 1 9 ? 18.172 -50.125 94.062 1 23.58 9 VAL B CA 1
ATOM 2325 C C . VAL B 1 9 ? 16.875 -50.188 93.25 1 23.58 9 VAL B C 1
ATOM 2327 O O . VAL B 1 9 ? 16.859 -50.75 92.125 1 23.58 9 VAL B O 1
ATOM 2330 N N . ARG B 1 10 ? 15.68 -49.469 93.75 1 19.55 10 ARG B N 1
ATOM 2331 C CA . ARG B 1 10 ? 14.477 -50.094 93.188 1 19.55 10 ARG B CA 1
ATOM 2332 C C . ARG B 1 10 ? 14.477 -50.125 91.688 1 19.55 10 ARG B C 1
ATOM 2334 O O . ARG B 1 10 ? 14.805 -49.125 91.062 1 19.55 10 ARG B O 1
ATOM 2341 N N . PRO B 1 11 ? 13.961 -51.219 91.062 1 21.2 11 PRO B N 1
ATOM 2342 C CA . PRO B 1 11 ? 14.039 -51.875 89.75 1 21.2 11 PRO B CA 1
ATOM 2343 C C . PRO B 1 11 ? 13.172 -51.188 88.688 1 21.2 11 PRO B C 1
ATOM 2345 O O . PRO B 1 11 ? 13.055 -51.688 87.562 1 21.2 11 PRO B O 1
ATOM 2348 N N . LYS B 1 12 ? 13.055 -49.844 88.625 1 21.25 12 LYS B N 1
ATOM 2349 C CA . LYS B 1 12 ? 11.836 -49.312 88.062 1 21.25 12 LYS B CA 1
ATOM 2350 C C . LYS B 1 12 ? 11.68 -49.844 86.625 1 21.25 12 LYS B C 1
ATOM 2352 O O . LYS B 1 12 ? 12.641 -49.844 85.812 1 21.25 12 LYS B O 1
ATOM 2357 N N . HIS B 1 13 ? 10.523 -50.5 86.438 1 20.39 13 HIS B N 1
ATOM 2358 C CA . HIS B 1 13 ? 9.914 -51.312 85.375 1 20.39 13 HIS B CA 1
ATOM 2359 C C . HIS B 1 13 ? 9.875 -50.531 84.062 1 20.39 13 HIS B C 1
ATOM 2361 O O . HIS B 1 13 ? 9.938 -49.312 84 1 20.39 13 HIS B O 1
ATOM 2367 N N . THR B 1 14 ? 9.812 -51.25 82.875 1 20.69 14 THR B N 1
ATOM 2368 C CA . THR B 1 14 ? 10.211 -51.375 81.5 1 20.69 14 THR B CA 1
ATOM 2369 C C . THR B 1 14 ? 9.219 -50.656 80.562 1 20.69 14 THR B C 1
ATOM 2371 O O . THR B 1 14 ? 9.562 -50.25 79.438 1 20.69 14 THR B O 1
ATOM 2374 N N . PRO B 1 15 ? 7.953 -50.156 81.125 1 22.2 15 PRO B N 1
ATOM 2375 C CA . PRO B 1 15 ? 6.992 -50.562 80.125 1 22.2 15 PRO B CA 1
ATOM 2376 C C . PRO B 1 15 ? 7.234 -49.875 78.75 1 22.2 15 PRO B C 1
ATOM 2378 O O . PRO B 1 15 ? 7.902 -48.844 78.688 1 22.2 15 PRO B O 1
ATOM 2381 N N . ILE B 1 16 ? 6.496 -50.406 77.688 1 22.47 16 ILE B N 1
ATOM 2382 C CA . ILE B 1 16 ? 6.352 -50.688 76.25 1 22.47 16 ILE B CA 1
ATOM 2383 C C . ILE B 1 16 ? 5.871 -49.438 75.5 1 22.47 16 ILE B C 1
ATOM 2385 O O . ILE B 1 16 ? 4.918 -48.781 75.938 1 22.47 16 ILE B O 1
ATOM 2389 N N . GLN B 1 17 ? 6.758 -48.781 74.75 1 19.88 17 GLN B N 1
ATOM 2390 C CA . GLN B 1 17 ? 6.77 -47.562 73.938 1 19.88 17 GLN B CA 1
ATOM 2391 C C . GLN B 1 17 ? 5.637 -47.562 72.938 1 19.88 17 GLN B C 1
ATOM 2393 O O . GLN B 1 17 ? 5.594 -48.406 72.062 1 19.88 17 GLN B O 1
ATOM 2398 N N . ALA B 1 18 ? 4.367 -47.438 73.5 1 21.59 18 ALA B N 1
ATOM 2399 C CA . ALA B 1 18 ? 3.186 -47.375 72.625 1 21.59 18 ALA B CA 1
ATOM 2400 C C . ALA B 1 18 ? 3.414 -46.406 71.438 1 21.59 18 ALA B C 1
ATOM 2402 O O . ALA B 1 18 ? 3.828 -45.25 71.688 1 21.59 18 ALA B O 1
ATOM 2403 N N . ILE B 1 19 ? 3.658 -47.062 70.312 1 21.73 19 ILE B N 1
ATOM 2404 C CA . ILE B 1 19 ? 3.963 -46.5 69 1 21.73 19 ILE B CA 1
ATOM 2405 C C . ILE B 1 19 ? 2.848 -45.562 68.562 1 21.73 19 ILE B C 1
ATOM 2407 O O . ILE B 1 19 ? 1.667 -45.906 68.625 1 21.73 19 ILE B O 1
ATOM 2411 N N . PHE B 1 20 ? 3.049 -44.188 68.625 1 22.05 20 PHE B N 1
ATOM 2412 C CA . PHE B 1 20 ? 2.26 -43 68.312 1 22.05 20 PHE B CA 1
ATOM 2413 C C . PHE B 1 20 ? 1.731 -43.031 66.875 1 22.05 20 PHE B C 1
ATOM 2415 O O . PHE B 1 20 ? 2.512 -43.094 65.938 1 22.05 20 PHE B O 1
ATOM 2422 N N . PRO B 1 21 ? 0.631 -43.906 66.75 1 22.78 21 PRO B N 1
ATOM 2423 C CA . PRO B 1 21 ? 0.214 -43.938 65.312 1 22.78 21 PRO B CA 1
ATOM 2424 C C . PRO B 1 21 ? 0.021 -42.531 64.75 1 22.78 21 PRO B C 1
ATOM 2426 O O . PRO B 1 21 ? -0.406 -41.625 65.438 1 22.78 21 PRO B O 1
ATOM 2429 N N . ARG B 1 22 ? 0.894 -42.125 63.812 1 22.2 22 ARG B N 1
ATOM 2430 C CA . ARG B 1 22 ? 0.973 -40.875 63.062 1 22.2 22 ARG B CA 1
ATOM 2431 C C . ARG B 1 22 ? -0.367 -40.531 62.438 1 22.2 22 ARG B C 1
ATOM 2433 O O . ARG B 1 22 ? -0.885 -41.312 61.625 1 22.2 22 ARG B O 1
ATOM 2440 N N . ALA B 1 23 ? -1.339 -40.031 63.25 1 21.25 23 ALA B N 1
ATOM 2441 C CA . ALA B 1 23 ? -2.592 -39.5 62.719 1 21.25 23 ALA B CA 1
ATOM 2442 C C . ALA B 1 23 ? -2.355 -38.688 61.469 1 21.25 23 ALA B C 1
ATOM 2444 O O . ALA B 1 23 ? -1.481 -37.812 61.406 1 21.25 23 ALA B O 1
ATOM 2445 N N . GLN B 1 24 ? -2.596 -39.344 60.312 1 21.02 24 GLN B N 1
ATOM 2446 C CA . GLN B 1 24 ? -2.633 -38.844 58.969 1 21.02 24 GLN B CA 1
ATOM 2447 C C . GLN B 1 24 ? -3.459 -37.562 58.875 1 21.02 24 GLN B C 1
ATOM 2449 O O . GLN B 1 24 ? -4.652 -37.562 59.188 1 21.02 24 GLN B O 1
ATOM 2454 N N . ARG B 1 25 ? -2.941 -36.438 59.469 1 21.48 25 ARG B N 1
ATOM 2455 C CA . ARG B 1 25 ? -3.609 -35.156 59.312 1 21.48 25 ARG B CA 1
ATOM 2456 C C . ARG B 1 25 ? -4.102 -34.969 57.875 1 21.48 25 ARG B C 1
ATOM 2458 O O . ARG B 1 25 ? -3.314 -35 56.938 1 21.48 25 ARG B O 1
ATOM 2465 N N . ARG B 1 26 ? -5.266 -35.531 57.625 1 22.33 26 ARG B N 1
ATOM 2466 C CA . ARG B 1 26 ? -5.98 -35.219 56.375 1 22.33 26 ARG B CA 1
ATOM 2467 C C . ARG B 1 26 ? -6.031 -33.688 56.156 1 22.33 26 ARG B C 1
ATOM 2469 O O . ARG B 1 26 ? -6.594 -32.969 56.969 1 22.33 26 ARG B O 1
ATOM 2476 N N . HIS B 1 27 ? -4.828 -33.094 55.938 1 23.5 27 HIS B N 1
ATOM 2477 C CA . HIS B 1 27 ? -4.906 -31.703 55.562 1 23.5 27 HIS B CA 1
ATOM 2478 C C . HIS B 1 27 ? -5.965 -31.469 54.5 1 23.5 27 HIS B C 1
ATOM 2480 O O . HIS B 1 27 ? -5.949 -32.125 53.469 1 23.5 27 HIS B O 1
ATOM 2486 N N . PHE B 1 28 ? -7.215 -31.297 54.938 1 22.89 28 PHE B N 1
ATOM 2487 C CA . PHE B 1 28 ? -8.258 -30.75 54.094 1 22.89 28 PHE B CA 1
ATOM 2488 C C . PHE B 1 28 ? -7.73 -29.578 53.25 1 22.89 28 PHE B C 1
ATOM 2490 O O . PHE B 1 28 ? -7.363 -28.547 53.812 1 22.89 28 PHE B O 1
ATOM 2497 N N . ILE B 1 29 ? -6.863 -29.906 52.281 1 25.28 29 ILE B N 1
ATOM 2498 C CA . ILE B 1 29 ? -6.508 -28.828 51.375 1 25.28 29 ILE B CA 1
ATOM 2499 C C . ILE B 1 29 ? -7.777 -28.125 50.875 1 25.28 29 ILE B C 1
ATOM 2501 O O . ILE B 1 29 ? -8.633 -28.75 50.25 1 25.28 29 ILE B O 1
ATOM 2505 N N . ASN B 1 30 ? -8.414 -27.391 51.781 1 23.45 30 ASN B N 1
ATOM 2506 C CA . ASN B 1 30 ? -9.453 -26.5 51.281 1 23.45 30 ASN B CA 1
ATOM 2507 C C . ASN B 1 30 ? -9.023 -25.828 49.969 1 23.45 30 ASN B C 1
ATOM 2509 O O . ASN B 1 30 ? -8.055 -25.078 49.938 1 23.45 30 ASN B O 1
ATOM 2513 N N . LYS B 1 31 ? -9.094 -26.609 48.906 1 25.22 31 LYS B N 1
ATOM 2514 C CA . LYS B 1 31 ? -8.961 -25.984 47.594 1 25.22 31 LYS B CA 1
ATOM 2515 C C . LYS B 1 31 ? -9.82 -24.734 47.5 1 25.22 31 LYS B C 1
ATOM 2517 O O . LYS B 1 31 ? -11.039 -24.812 47.344 1 25.22 31 LYS B O 1
ATOM 2522 N N . GLY B 1 32 ? -9.602 -23.781 48.438 1 26.38 32 GLY B N 1
ATOM 2523 C CA . GLY B 1 32 ? -10.242 -22.547 48.031 1 26.38 32 GLY B CA 1
ATOM 2524 C C . GLY B 1 32 ? -10.141 -22.281 46.562 1 26.38 32 GLY B C 1
ATOM 2525 O O . GLY B 1 32 ? -9.039 -22.25 46 1 26.38 32 GLY B O 1
ATOM 2526 N N . THR B 1 33 ? -11.07 -22.953 45.875 1 27.64 33 THR B N 1
ATOM 2527 C CA . THR B 1 33 ? -11.25 -22.578 44.469 1 27.64 33 THR B CA 1
ATOM 2528 C C . THR B 1 33 ? -11.172 -21.062 44.312 1 27.64 33 THR B C 1
ATOM 2530 O O . THR B 1 33 ? -12.016 -20.328 44.812 1 27.64 33 THR B O 1
ATOM 2533 N N . LEU B 1 34 ? -10 -20.516 44.469 1 26.8 34 LEU B N 1
ATOM 2534 C CA . LEU B 1 34 ? -9.922 -19.141 43.969 1 26.8 34 LEU B CA 1
ATOM 2535 C C . LEU B 1 34 ? -10.711 -19 42.656 1 26.8 34 LEU B C 1
ATOM 2537 O O . LEU B 1 34 ? -10.336 -19.578 41.625 1 26.8 34 LEU B O 1
ATOM 2541 N N . CYS B 1 35 ? -12.016 -19.188 42.812 1 26.12 35 CYS B N 1
ATOM 2542 C CA . CYS B 1 35 ? -12.789 -18.688 41.688 1 26.12 35 CYS B CA 1
ATOM 2543 C C . CYS B 1 35 ? -12.211 -17.359 41.156 1 26.12 35 CYS B C 1
ATOM 2545 O O . CYS B 1 35 ? -12.297 -16.344 41.844 1 26.12 35 CYS B O 1
ATOM 2547 N N . VAL B 1 36 ? -11.055 -17.453 40.719 1 28.62 36 VAL B N 1
ATOM 2548 C CA . VAL B 1 36 ? -10.75 -16.281 39.875 1 28.62 36 VAL B CA 1
ATOM 2549 C C . VAL B 1 36 ? -12 -15.852 39.125 1 28.62 36 VAL B C 1
ATOM 2551 O O . VAL B 1 36 ? -12.508 -16.578 38.281 1 28.62 36 VAL B O 1
ATOM 2554 N N . LEU B 1 37 ? -12.992 -15.414 39.875 1 28.41 37 LEU B N 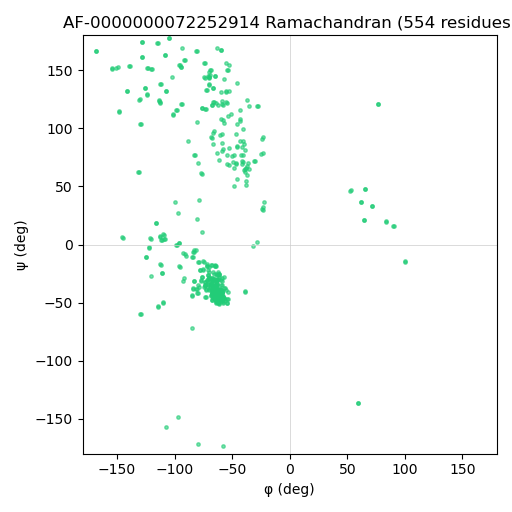1
ATOM 2555 C CA . LEU B 1 37 ? -13.953 -14.617 39.125 1 28.41 37 LEU B CA 1
ATOM 2556 C C . LEU B 1 37 ? -13.273 -13.891 37.969 1 28.41 37 LEU B C 1
ATOM 2558 O O . LEU B 1 37 ? -12.375 -13.07 38.188 1 28.41 37 LEU B O 1
ATOM 2562 N N . MET B 1 38 ? -12.922 -14.633 37 1 30.3 38 MET B N 1
ATOM 2563 C CA . MET B 1 38 ? -12.844 -13.828 35.812 1 30.3 38 MET B CA 1
ATOM 2564 C C . MET B 1 38 ? -13.953 -12.781 35.75 1 30.3 38 MET B C 1
ATOM 2566 O O . MET B 1 38 ? -15.133 -13.125 35.656 1 30.3 38 MET B O 1
ATOM 2570 N N . ASN B 1 39 ? -14.047 -11.977 36.812 1 32.22 39 ASN B N 1
ATOM 2571 C CA . ASN B 1 39 ? -14.93 -10.836 36.625 1 32.22 39 ASN B CA 1
ATOM 2572 C C . ASN B 1 39 ? -15.078 -10.484 35.156 1 32.22 39 ASN B C 1
ATOM 2574 O O . ASN B 1 39 ? -14.078 -10.32 34.438 1 32.22 39 ASN B O 1
ATOM 2578 N N . ASP B 1 40 ? -16 -11 34.469 1 34.84 40 ASP B N 1
ATOM 2579 C CA . ASP B 1 40 ? -16.641 -10.594 33.219 1 34.84 40 ASP B CA 1
ATOM 2580 C C . ASP B 1 40 ? -16.609 -9.078 33.031 1 34.84 40 ASP B C 1
ATOM 2582 O O . ASP B 1 40 ? -17.641 -8.414 33.125 1 34.84 40 ASP B O 1
ATOM 2586 N N . THR B 1 41 ? -15.992 -8.258 33.938 1 35.31 41 THR B N 1
ATOM 2587 C CA . THR B 1 41 ? -15.961 -6.832 33.656 1 35.31 41 THR B CA 1
ATOM 2588 C C . THR B 1 41 ? -15.75 -6.59 32.156 1 35.31 41 THR B C 1
ATOM 2590 O O . THR B 1 41 ? -14.672 -6.859 31.625 1 35.31 41 THR B O 1
ATOM 2593 N N . THR B 1 42 ? -16.641 -6.93 31.312 1 40.22 42 THR B N 1
ATOM 2594 C CA . THR B 1 42 ? -16.781 -6.285 30.016 1 40.22 42 THR B CA 1
ATOM 2595 C C . THR B 1 42 ? -16.172 -4.887 30.031 1 40.22 42 THR B C 1
ATOM 2597 O O . THR B 1 42 ? -16.781 -3.934 30.5 1 40.22 42 THR B O 1
ATOM 2600 N N . SER B 1 43 ? -15.148 -4.57 30.656 1 42.12 43 SER B N 1
ATOM 2601 C CA . SER B 1 43 ? -14.445 -3.291 30.656 1 42.12 43 SER B CA 1
ATOM 2602 C C . SER B 1 43 ? -14.703 -2.527 29.359 1 42.12 43 SER B C 1
ATOM 2604 O O . SER B 1 43 ? -14.484 -3.055 28.266 1 42.12 43 SER B O 1
ATOM 2606 N N . ASN B 1 44 ? -15.844 -1.879 29.188 1 50.78 44 ASN B N 1
ATOM 2607 C CA . ASN B 1 44 ? -16.281 -0.912 28.188 1 50.78 44 ASN B CA 1
ATOM 2608 C C . ASN B 1 44 ? -15.086 -0.192 27.547 1 50.78 44 ASN B C 1
ATOM 2610 O O . ASN B 1 44 ? -14.891 1.005 27.766 1 50.78 44 ASN B O 1
ATOM 2614 N N . GLN B 1 45 ? -14.008 -0.757 27.453 1 69.31 45 GLN B N 1
ATOM 2615 C CA . GLN B 1 45 ? -12.828 -0.046 26.984 1 69.31 45 GLN B CA 1
ATOM 2616 C C . GLN B 1 45 ? -13 0.417 25.547 1 69.31 45 GLN B C 1
ATOM 2618 O O . GLN B 1 45 ? -13.672 -0.246 24.75 1 69.31 45 GLN B O 1
ATOM 2623 N N . THR B 1 46 ? -12.875 1.728 25.391 1 90.06 46 THR B N 1
ATOM 2624 C CA . THR B 1 46 ? -12.898 2.422 24.109 1 90.06 46 THR B CA 1
ATOM 2625 C C . THR B 1 46 ? -11.633 2.115 23.312 1 90.06 46 THR B C 1
ATOM 2627 O O . THR B 1 46 ? -10.586 1.81 23.875 1 90.06 46 THR B O 1
ATOM 2630 N N . ALA B 1 47 ? -11.789 1.899 22.078 1 97.5 47 ALA B N 1
ATOM 2631 C CA . ALA B 1 47 ? -10.633 1.715 21.203 1 97.5 47 ALA B CA 1
ATOM 2632 C C . ALA B 1 47 ? -9.664 2.885 21.312 1 97.5 47 ALA B C 1
ATOM 2634 O O . ALA B 1 47 ? -10.062 4 21.656 1 97.5 47 ALA B O 1
ATOM 2635 N N . THR B 1 48 ? -8.359 2.625 21.094 1 98.56 48 THR B N 1
ATOM 2636 C CA . THR B 1 48 ? -7.332 3.656 21.172 1 98.56 48 THR B CA 1
ATOM 2637 C C . THR B 1 48 ? -6.543 3.734 19.875 1 98.56 48 THR B C 1
ATOM 2639 O O . THR B 1 48 ? -6.074 2.717 19.359 1 98.56 48 THR B O 1
ATOM 2642 N N . LEU B 1 49 ? -6.438 4.914 19.359 1 98.81 49 LEU B N 1
ATOM 2643 C CA . LEU B 1 49 ? -5.551 5.176 18.234 1 98.81 49 LEU B CA 1
ATOM 2644 C C . LEU B 1 49 ? -4.23 5.77 18.703 1 98.81 49 LEU B C 1
ATOM 2646 O O . LEU B 1 49 ? -4.203 6.859 19.281 1 98.81 49 LEU B O 1
ATOM 2650 N N . PHE B 1 50 ? -3.127 5.031 18.484 1 98.88 50 PHE B N 1
ATOM 2651 C CA . PHE B 1 50 ? -1.804 5.621 18.656 1 98.88 50 PHE B CA 1
ATOM 2652 C C . PHE B 1 50 ? -1.458 6.531 17.484 1 98.88 50 PHE B C 1
ATOM 2654 O O . PHE B 1 50 ? -1.396 6.086 16.344 1 98.88 50 PHE B O 1
ATOM 2661 N N . SER B 1 51 ? -1.271 7.773 17.766 1 98.5 51 SER B N 1
ATOM 2662 C CA . SER B 1 51 ? -1.112 8.82 16.766 1 98.5 51 SER B CA 1
ATOM 2663 C C . SER B 1 51 ? -0.324 10 17.312 1 98.5 51 SER B C 1
ATOM 2665 O O . SER B 1 51 ? -0.321 10.242 18.531 1 98.5 51 SER B O 1
ATOM 2667 N N . VAL B 1 52 ? 0.367 10.703 16.453 1 98.19 52 VAL B N 1
ATOM 2668 C CA . VAL B 1 52 ? 0.95 12 16.766 1 98.19 52 VAL B CA 1
ATOM 2669 C C . VAL B 1 52 ? 0.459 13.047 15.773 1 98.19 52 VAL B C 1
ATOM 2671 O O . VAL B 1 52 ? 0.221 12.734 14.609 1 98.19 52 VAL B O 1
ATOM 2674 N N . PRO B 1 53 ? 0.378 14.266 16.125 1 97.75 53 PRO B N 1
ATOM 2675 C CA . PRO B 1 53 ? -0.269 15.297 15.312 1 97.75 53 PRO B CA 1
ATOM 2676 C C . PRO B 1 53 ? 0.429 15.516 13.969 1 97.75 53 PRO B C 1
ATOM 2678 O O . PRO B 1 53 ? -0.233 15.75 12.953 1 97.75 53 PRO B O 1
ATOM 2681 N N . VAL B 1 54 ? 1.727 15.383 13.906 1 98.38 54 VAL B N 1
ATOM 2682 C CA . VAL B 1 54 ? 2.492 15.734 12.711 1 98.38 54 VAL B CA 1
ATOM 2683 C C . VAL B 1 54 ? 2.375 14.625 11.672 1 98.38 54 VAL B C 1
ATOM 2685 O O . VAL B 1 54 ? 2.664 14.828 10.492 1 98.38 54 VAL B O 1
ATOM 2688 N N . SER B 1 55 ? 1.913 13.453 12.062 1 98.5 55 SER B N 1
ATOM 2689 C CA . SER B 1 55 ? 1.906 12.281 11.188 1 98.5 55 SER B CA 1
ATOM 2690 C C . SER B 1 55 ? 0.839 12.414 10.109 1 98.5 55 SER B C 1
ATOM 2692 O O . SER B 1 55 ? -0.356 12.438 10.406 1 98.5 55 SER B O 1
ATOM 2694 N N . ASN B 1 56 ? 1.276 12.453 8.883 1 98.62 56 ASN B N 1
ATOM 2695 C CA . ASN B 1 56 ? 0.353 12.477 7.754 1 98.62 56 ASN B CA 1
ATOM 2696 C C . ASN B 1 56 ? -0.409 11.156 7.629 1 98.62 56 ASN B C 1
ATOM 2698 O O . ASN B 1 56 ? -1.558 11.141 7.184 1 98.62 56 ASN B O 1
ATOM 2702 N N . PHE B 1 57 ? 0.131 10.023 8.047 1 98.75 57 PHE B N 1
ATOM 2703 C CA . PHE B 1 57 ? -0.531 8.727 8.016 1 98.75 57 PHE B CA 1
ATOM 2704 C C . PHE B 1 57 ? -1.619 8.648 9.078 1 98.75 57 PHE B C 1
ATOM 2706 O O . PHE B 1 57 ? -2.703 8.117 8.828 1 98.75 57 PHE B O 1
ATOM 2713 N N . SER B 1 58 ? -1.354 9.203 10.227 1 98.81 58 SER B N 1
ATOM 2714 C CA . SER B 1 58 ? -2.361 9.227 11.281 1 98.81 58 SER B CA 1
ATOM 2715 C C . SER B 1 58 ? -3.486 10.203 10.945 1 98.81 58 SER B C 1
ATOM 2717 O O . SER B 1 58 ? -4.629 10.016 11.375 1 98.81 58 SER B O 1
ATOM 2719 N N . ALA B 1 59 ? -3.135 11.234 10.234 1 98.88 59 ALA B N 1
ATOM 2720 C CA . ALA B 1 59 ? -4.082 12.312 9.945 1 98.88 59 ALA B CA 1
ATOM 2721 C C . ALA B 1 59 ? -5.289 11.789 9.172 1 98.88 59 ALA B C 1
ATOM 2723 O O . ALA B 1 59 ? -6.422 12.203 9.422 1 98.88 59 ALA B O 1
ATOM 2724 N N . ARG B 1 60 ? -5.027 10.898 8.188 1 98.62 60 ARG B N 1
ATOM 2725 C CA . ARG B 1 60 ? -6.172 10.398 7.43 1 98.62 60 ARG B CA 1
ATOM 2726 C C . ARG B 1 60 ? -7.113 9.602 8.328 1 98.62 60 ARG B C 1
ATOM 2728 O O . ARG B 1 60 ? -8.328 9.625 8.133 1 98.62 60 ARG B O 1
ATOM 2735 N N . VAL B 1 61 ? -6.59 8.922 9.367 1 98.94 61 VAL B N 1
ATOM 2736 C CA . VAL B 1 61 ? -7.406 8.172 10.32 1 98.94 61 VAL B CA 1
ATOM 2737 C C . VAL B 1 61 ? -8.141 9.148 11.242 1 98.94 61 VAL B C 1
ATOM 2739 O O . VAL B 1 61 ? -9.344 9.008 11.469 1 98.94 61 VAL B O 1
ATOM 2742 N N . ARG B 1 62 ? -7.43 10.148 11.734 1 98.94 62 ARG B N 1
ATOM 2743 C CA . ARG B 1 62 ? -8.039 11.141 12.602 1 98.94 62 ARG B CA 1
ATOM 2744 C C . ARG B 1 62 ? -9.188 11.859 11.898 1 98.94 62 ARG B C 1
ATOM 2746 O O . ARG B 1 62 ? -10.219 12.141 12.5 1 98.94 62 ARG B O 1
ATOM 2753 N N . TYR B 1 63 ? -8.977 12.141 10.656 1 98.88 63 TYR B N 1
ATOM 2754 C CA . TYR B 1 63 ? -10.055 12.789 9.906 1 98.88 63 TYR B CA 1
ATOM 2755 C C . TYR B 1 63 ? -11.344 11.977 10 1 98.88 63 TYR B C 1
ATOM 2757 O O . TYR B 1 63 ? -12.406 12.523 10.289 1 98.88 63 TYR B O 1
ATOM 2765 N N . ILE B 1 64 ? -11.273 10.68 9.719 1 98.81 64 ILE B N 1
ATOM 2766 C CA . ILE B 1 64 ? -12.453 9.82 9.758 1 98.81 64 ILE B CA 1
ATOM 2767 C C . ILE B 1 64 ? -13.062 9.844 11.156 1 98.81 64 ILE B C 1
ATOM 2769 O O . ILE B 1 64 ? -14.281 9.945 11.305 1 98.81 64 ILE B O 1
ATOM 2773 N N . ILE B 1 65 ? -12.242 9.75 12.164 1 98.88 65 ILE B N 1
ATOM 2774 C CA . ILE B 1 65 ? -12.711 9.711 13.539 1 98.88 65 ILE B CA 1
ATOM 2775 C C . ILE B 1 65 ? -13.406 11.023 13.883 1 98.88 65 ILE B C 1
ATOM 2777 O O . ILE B 1 65 ? -14.531 11.016 14.398 1 98.88 65 ILE B O 1
ATOM 2781 N N . TYR B 1 66 ? -12.773 12.172 13.57 1 98.81 66 TYR B N 1
ATOM 2782 C CA . TYR B 1 66 ? -13.328 13.484 13.867 1 98.81 66 TYR B CA 1
ATOM 2783 C C . TYR B 1 66 ? -14.609 13.727 13.078 1 98.81 66 TYR B C 1
ATOM 2785 O O . TYR B 1 66 ? -15.617 14.172 13.641 1 98.81 66 TYR B O 1
ATOM 2793 N N . ASP B 1 67 ? -14.516 13.422 11.812 1 98.31 67 ASP B N 1
ATOM 2794 C CA . ASP B 1 67 ? -15.602 13.75 10.891 1 98.31 67 ASP B CA 1
ATOM 2795 C C . ASP B 1 67 ? -16.875 12.969 11.242 1 98.31 67 ASP B C 1
ATOM 2797 O O . ASP B 1 67 ? -17.969 13.391 10.883 1 98.31 67 ASP B O 1
ATOM 2801 N N . ASN B 1 68 ? -16.75 11.883 12.023 1 98.25 68 ASN B N 1
ATOM 2802 C CA . ASN B 1 68 ? -17.891 11.055 12.359 1 98.25 68 ASN B CA 1
ATOM 2803 C C . ASN B 1 68 ? -18.109 10.977 13.867 1 98.25 68 ASN B C 1
ATOM 2805 O O . ASN B 1 68 ? -18.938 10.195 14.352 1 98.25 68 ASN B O 1
ATOM 2809 N N . ASN B 1 69 ? -17.375 11.695 14.602 1 98.12 69 ASN B N 1
ATOM 2810 C CA . ASN B 1 69 ? -17.469 11.758 16.062 1 98.12 69 ASN B CA 1
ATOM 2811 C C . ASN B 1 69 ? -17.406 10.367 16.688 1 98.12 69 ASN B C 1
ATOM 2813 O O . ASN B 1 69 ? -18.25 10.023 17.531 1 98.12 69 ASN B O 1
ATOM 2817 N N . LEU B 1 70 ? -16.5 9.641 16.219 1 98.31 70 LEU B N 1
ATOM 2818 C CA . LEU B 1 70 ? -16.359 8.289 16.75 1 98.31 70 LEU B CA 1
ATOM 2819 C C . LEU B 1 70 ? -15.75 8.32 18.156 1 98.31 70 LEU B C 1
ATOM 2821 O O . LEU B 1 70 ? -14.852 9.117 18.438 1 98.31 70 LEU B O 1
ATOM 2825 N N . ASP B 1 71 ? -16.219 7.426 19 1 97.5 71 ASP B N 1
ATOM 2826 C CA . ASP B 1 71 ? -15.703 7.309 20.375 1 97.5 71 ASP B CA 1
ATOM 2827 C C . ASP B 1 71 ? -14.422 6.48 20.406 1 97.5 71 ASP B C 1
ATOM 2829 O O . ASP B 1 71 ? -14.43 5.332 20.844 1 97.5 71 ASP B O 1
ATOM 2833 N N . ILE B 1 72 ? -13.352 7.043 20.016 1 98.5 72 ILE B N 1
ATOM 2834 C CA . ILE B 1 72 ? -12.023 6.445 19.969 1 98.5 72 ILE B CA 1
ATOM 2835 C C . ILE B 1 72 ? -11.016 7.375 20.656 1 98.5 72 ILE B C 1
ATOM 2837 O O . ILE B 1 72 ? -10.945 8.562 20.328 1 98.5 72 ILE B O 1
ATOM 2841 N N . LYS B 1 73 ? -10.328 6.879 21.594 1 98.31 73 LYS B N 1
ATOM 2842 C CA . LYS B 1 73 ? -9.281 7.648 22.266 1 98.31 73 LYS B CA 1
ATOM 2843 C C . LYS B 1 73 ? -8.062 7.809 21.359 1 98.31 73 LYS B C 1
ATOM 2845 O O . LYS B 1 73 ? -7.633 6.852 20.703 1 98.31 73 LYS B O 1
ATOM 2850 N N . ILE B 1 74 ? -7.555 9 21.266 1 98.56 74 ILE B N 1
ATOM 2851 C CA . ILE B 1 74 ? -6.359 9.273 20.484 1 98.56 74 ILE B CA 1
ATOM 2852 C C . ILE B 1 74 ? -5.219 9.695 21.406 1 98.56 74 ILE B C 1
ATOM 2854 O O . ILE B 1 74 ? -5.359 10.648 22.172 1 98.56 74 ILE B O 1
ATOM 2858 N N . GLU B 1 75 ? -4.098 9.016 21.344 1 98 75 GLU B N 1
ATOM 2859 C CA . GLU B 1 75 ? -2.965 9.367 22.188 1 98 75 GLU B CA 1
ATOM 2860 C C . GLU B 1 75 ? -1.641 9.008 21.531 1 98 75 GLU B C 1
ATOM 2862 O O . GLU B 1 75 ? -1.584 8.094 20.703 1 98 75 GLU B O 1
ATOM 2867 N N . PRO B 1 76 ? -0.592 9.727 21.859 1 98.38 76 PRO B N 1
ATOM 2868 C CA . PRO B 1 76 ? 0.727 9.344 21.359 1 98.38 76 PRO B CA 1
ATOM 2869 C C . PRO B 1 76 ? 1.26 8.062 21.984 1 98.38 76 PRO B C 1
ATOM 2871 O O . PRO B 1 76 ? 1.003 7.793 23.156 1 98.38 76 PRO B O 1
ATOM 2874 N N . PRO B 1 77 ? 1.97 7.25 21.234 1 97.75 77 PRO B N 1
ATOM 2875 C CA . PRO B 1 77 ? 2.541 6.043 21.844 1 97.75 77 PRO B CA 1
ATOM 2876 C C . PRO B 1 77 ? 3.686 6.352 22.812 1 97.75 77 PRO B C 1
ATOM 2878 O O . PRO B 1 77 ? 3.975 5.551 23.703 1 97.75 77 PRO B O 1
ATOM 2881 N N . GLY B 1 78 ? 4.41 7.492 22.641 1 96.56 78 GLY B N 1
ATOM 2882 C CA . GLY B 1 78 ? 5.535 7.848 23.484 1 96.56 78 GLY B CA 1
ATOM 2883 C C . GLY B 1 78 ? 6.645 6.812 23.469 1 96.56 78 GLY B C 1
ATOM 2884 O O . GLY B 1 78 ? 6.996 6.289 22.406 1 96.56 78 GLY B O 1
ATOM 2885 N N . SER B 1 79 ? 7.176 6.52 24.656 1 96.75 79 SER B N 1
ATOM 2886 C CA . SER B 1 79 ? 8.297 5.598 24.766 1 96.75 79 SER B CA 1
ATOM 2887 C C . SER B 1 79 ? 7.867 4.16 24.5 1 96.75 79 SER B C 1
ATOM 2889 O O . SER B 1 79 ? 8.703 3.299 24.203 1 96.75 79 SER B O 1
ATOM 2891 N N . TYR B 1 80 ? 6.609 3.908 24.562 1 97.25 80 TYR B N 1
ATOM 2892 C CA . TYR B 1 80 ? 6.078 2.584 24.266 1 97.25 80 TYR B CA 1
ATOM 2893 C C . TYR B 1 80 ? 6.449 2.156 22.859 1 97.25 80 TYR B C 1
ATOM 2895 O O . TYR B 1 80 ? 6.664 0.969 22.594 1 97.25 80 TYR B O 1
ATOM 2903 N N . LEU B 1 81 ? 6.617 3.121 22 1 97 81 LEU B N 1
ATOM 2904 C CA . LEU B 1 81 ? 6.902 2.883 20.594 1 97 81 LEU B CA 1
ATOM 2905 C C . LEU B 1 81 ? 8.219 2.123 20.422 1 97 81 LEU B C 1
ATOM 2907 O O . LEU B 1 81 ? 8.359 1.328 19.484 1 97 81 LEU B O 1
ATOM 2911 N N . LYS B 1 82 ? 9.07 2.271 21.344 1 96.44 82 LYS B N 1
ATOM 2912 C CA . LYS B 1 82 ? 10.414 1.729 21.203 1 96.44 82 LYS B CA 1
ATOM 2913 C C . LYS B 1 82 ? 10.531 0.365 21.875 1 96.44 82 LYS B C 1
ATOM 2915 O O . LYS B 1 82 ? 11.594 -0.266 21.828 1 96.44 82 LYS B O 1
ATOM 2920 N N . THR B 1 83 ? 9.516 -0.135 22.422 1 97.81 83 THR B N 1
ATOM 2921 C CA . THR B 1 83 ? 9.578 -1.378 23.188 1 97.81 83 THR B CA 1
ATOM 2922 C C . THR B 1 83 ? 9.289 -2.578 22.281 1 97.81 83 THR B C 1
ATOM 2924 O O . THR B 1 83 ? 8.625 -2.445 21.266 1 97.81 83 THR B O 1
ATOM 2927 N N . SER B 1 84 ? 9.742 -3.721 22.734 1 97.06 84 SER B N 1
ATOM 2928 C CA . SER B 1 84 ? 9.438 -4.98 22.062 1 97.06 84 SER B CA 1
ATOM 2929 C C . SER B 1 84 ? 7.957 -5.328 22.188 1 97.06 84 SER B C 1
ATOM 2931 O O . SER B 1 84 ? 7.379 -5.934 21.297 1 97.06 84 SER B O 1
ATOM 2933 N N . GLU B 1 85 ? 7.418 -4.949 23.25 1 97.25 85 GLU B N 1
ATOM 2934 C CA . GLU B 1 85 ? 5.996 -5.207 23.453 1 97.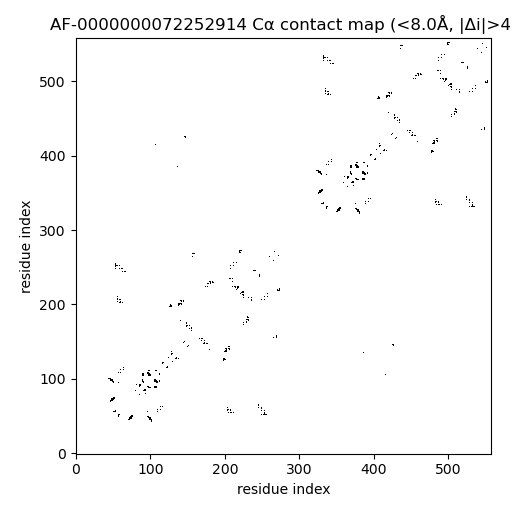25 85 GLU B CA 1
ATOM 2935 C C . GLU B 1 85 ? 5.145 -4.484 22.422 1 97.25 85 GLU B C 1
ATOM 2937 O O . GLU B 1 85 ? 4.164 -5.039 21.906 1 97.25 85 GLU B O 1
ATOM 2942 N N . TYR B 1 86 ? 5.531 -3.207 22.141 1 97.94 86 TYR B N 1
ATOM 2943 C CA . TYR B 1 86 ? 4.812 -2.467 21.109 1 97.94 86 TYR B CA 1
ATOM 2944 C C . TYR B 1 86 ? 4.879 -3.191 19.766 1 97.94 86 TYR B C 1
ATOM 2946 O O . TYR B 1 86 ? 3.861 -3.342 19.094 1 97.94 86 TYR B O 1
ATOM 2954 N N . ARG B 1 87 ? 5.992 -3.719 19.406 1 97.25 87 ARG B N 1
ATOM 2955 C CA . ARG B 1 87 ? 6.176 -4.434 18.156 1 97.25 87 ARG B CA 1
ATOM 2956 C C . ARG B 1 87 ? 5.406 -5.754 18.156 1 97.25 87 ARG B C 1
ATOM 2958 O O . ARG B 1 87 ? 4.867 -6.168 17.125 1 97.25 87 ARG B O 1
ATOM 2965 N N . GLN B 1 88 ? 5.32 -6.359 19.266 1 95.75 88 GLN B N 1
ATOM 2966 C CA . GLN B 1 88 ? 4.672 -7.66 19.359 1 95.75 88 GLN B CA 1
ATOM 2967 C C . GLN B 1 88 ? 3.154 -7.52 19.391 1 95.75 88 GLN B C 1
ATOM 2969 O O . GLN B 1 88 ? 2.441 -8.289 18.75 1 95.75 88 GLN B O 1
ATOM 2974 N N . ARG B 1 89 ? 2.664 -6.426 20.031 1 95.56 89 ARG B N 1
ATOM 2975 C CA . ARG B 1 89 ? 1.241 -6.414 20.359 1 95.56 89 ARG B CA 1
ATOM 2976 C C . ARG B 1 89 ? 0.502 -5.371 19.516 1 95.56 89 ARG B C 1
ATOM 2978 O O . ARG B 1 89 ? -0.711 -5.469 19.328 1 95.56 89 ARG B O 1
ATOM 2985 N N . VAL B 1 90 ? 1.269 -4.352 19.062 1 97.5 90 VAL B N 1
ATOM 2986 C CA . VAL B 1 90 ? 0.566 -3.197 18.516 1 97.5 90 VAL B CA 1
ATOM 2987 C C . VAL B 1 90 ? 0.864 -3.078 17.016 1 97.5 90 VAL B C 1
ATOM 2989 O O . VAL B 1 90 ? -0.055 -3.059 16.203 1 97.5 90 VAL B O 1
ATOM 2992 N N . HIS B 1 91 ? 2.145 -3.062 16.672 1 98.12 91 HIS B N 1
ATOM 2993 C CA . HIS B 1 91 ? 2.58 -2.859 15.305 1 98.12 91 HIS B CA 1
ATOM 2994 C C . HIS B 1 91 ? 3.883 -3.6 15.016 1 98.12 91 HIS B C 1
ATOM 2996 O O . HIS B 1 91 ? 4.949 -3.186 15.477 1 98.12 91 HIS B O 1
ATOM 3002 N N . LYS B 1 92 ? 3.885 -4.578 14.164 1 97.88 92 LYS B N 1
ATOM 3003 C CA . LYS B 1 92 ? 4.992 -5.516 13.992 1 97.88 92 LYS B CA 1
ATOM 3004 C C . LYS B 1 92 ? 6.242 -4.801 13.484 1 97.88 92 LYS B C 1
ATOM 3006 O O . LYS B 1 92 ? 7.355 -5.305 13.641 1 97.88 92 LYS B O 1
ATOM 3011 N N . TYR B 1 93 ? 6.098 -3.596 12.914 1 97.62 93 TYR B N 1
ATOM 3012 C CA . TYR B 1 93 ? 7.238 -2.848 12.391 1 97.62 93 TYR B CA 1
ATOM 3013 C C . TYR B 1 93 ? 7.551 -1.646 13.281 1 97.62 93 TYR B C 1
ATOM 3015 O O . TYR B 1 93 ? 8.352 -0.786 12.906 1 97.62 93 TYR B O 1
ATOM 3023 N N . GLY B 1 94 ? 6.816 -1.545 14.406 1 97.75 94 GLY B N 1
ATOM 3024 C CA . GLY B 1 94 ? 7.113 -0.505 15.383 1 97.75 94 GLY B CA 1
ATOM 3025 C C . GLY B 1 94 ? 6.727 0.884 14.906 1 97.75 94 GLY B C 1
ATOM 3026 O O . GLY B 1 94 ? 7.395 1.865 15.234 1 97.75 94 GLY B O 1
ATOM 3027 N N . LYS B 1 95 ? 5.668 0.962 14.125 1 97.81 95 LYS B N 1
ATOM 3028 C CA . LYS B 1 95 ? 5.234 2.24 13.57 1 97.81 95 LYS B CA 1
ATOM 3029 C C . LYS B 1 95 ? 3.869 2.645 14.117 1 97.81 95 LYS B C 1
ATOM 3031 O O . LYS B 1 95 ? 3.326 1.975 15 1 97.81 95 LYS B O 1
ATOM 3036 N N . PHE B 1 96 ? 3.398 3.77 13.836 1 98.12 96 PHE B N 1
ATOM 3037 C CA . PHE B 1 96 ? 2.037 4.266 13.992 1 98.12 96 PHE B CA 1
ATOM 3038 C C . PHE B 1 96 ? 1.531 4.875 12.695 1 98.12 96 PHE B C 1
ATOM 3040 O O . PHE B 1 96 ? 2.322 5.219 11.812 1 98.12 96 PHE B O 1
ATOM 3047 N N . PRO B 1 97 ? 0.22 5.059 12.477 1 98.75 97 PRO B N 1
ATOM 3048 C CA . PRO B 1 97 ? -0.843 4.82 13.461 1 98.75 97 PRO B CA 1
ATOM 3049 C C . PRO B 1 97 ? -1.112 3.336 13.688 1 98.75 97 PRO B C 1
ATOM 3051 O O . PRO B 1 97 ? -0.774 2.506 12.844 1 98.75 97 PRO B O 1
ATOM 3054 N N . ALA B 1 98 ? -1.639 3.037 14.805 1 98.88 98 ALA B N 1
ATOM 3055 C CA . ALA B 1 98 ? -2.191 1.734 15.164 1 98.88 98 ALA B CA 1
ATOM 3056 C C . ALA B 1 98 ? -3.457 1.888 16 1 98.88 98 ALA B C 1
ATOM 3058 O O . ALA B 1 98 ? -3.506 2.713 16.922 1 98.88 98 ALA B O 1
ATOM 3059 N N . LEU B 1 99 ? -4.488 1.188 15.656 1 98.88 99 LEU B N 1
ATOM 3060 C CA . LEU B 1 99 ? -5.758 1.17 16.375 1 98.88 99 LEU B CA 1
ATOM 3061 C C . LEU B 1 99 ? -5.875 -0.083 17.234 1 98.88 99 LEU B C 1
ATOM 3063 O O . LEU B 1 99 ? -5.965 -1.195 16.719 1 98.88 99 LEU B O 1
ATOM 3067 N N . VAL B 1 100 ? -5.84 0.124 18.5 1 98.38 100 VAL B N 1
ATOM 3068 C CA . VAL B 1 100 ? -6.012 -0.992 19.438 1 98.38 100 VAL B CA 1
ATOM 3069 C C . VAL B 1 100 ? -7.48 -1.1 19.844 1 98.38 100 VAL B C 1
ATOM 3071 O O . VAL B 1 100 ? -8.039 -0.166 20.422 1 98.38 100 VAL B O 1
ATOM 3074 N N . LEU B 1 101 ? -8.062 -2.227 19.578 1 97.31 101 LEU B N 1
ATOM 3075 C CA . LEU B 1 101 ? -9.469 -2.469 19.875 1 97.31 101 LEU B CA 1
ATOM 3076 C C . LEU B 1 101 ? -9.656 -2.838 21.344 1 97.31 101 LEU B C 1
ATOM 3078 O O . LEU B 1 101 ? -8.695 -3.213 22.016 1 97.31 101 LEU B O 1
ATOM 3082 N N . PRO B 1 102 ? -10.938 -2.799 21.781 1 95.25 102 PRO B N 1
ATOM 3083 C CA . PRO B 1 102 ? -11.195 -3.184 23.156 1 95.25 102 PRO B CA 1
ATOM 3084 C C . PRO B 1 102 ? -10.82 -4.633 23.453 1 95.25 102 PRO B C 1
ATOM 3086 O O . PRO B 1 102 ? -10.453 -4.965 24.594 1 95.25 102 PRO B O 1
ATOM 3089 N N . THR B 1 103 ? -10.789 -5.457 22.484 1 91.62 103 THR B N 1
ATOM 3090 C CA . THR B 1 103 ? -10.445 -6.867 22.625 1 91.62 103 THR B CA 1
ATOM 3091 C C . THR B 1 103 ? -8.938 -7.039 22.828 1 91.62 103 THR B C 1
ATOM 3093 O O . THR B 1 103 ? -8.477 -8.109 23.234 1 91.62 103 THR B O 1
ATOM 3096 N N . GLY B 1 104 ? -8.234 -5.992 22.547 1 92.62 104 GLY B N 1
ATOM 3097 C CA . GLY B 1 104 ? -6.781 -6.074 22.625 1 92.62 104 GLY B CA 1
ATOM 3098 C C . GLY B 1 104 ? -6.121 -6.262 21.266 1 92.62 104 GLY B C 1
ATOM 3099 O O . GLY B 1 104 ? -4.914 -6.066 21.125 1 92.62 104 GLY B O 1
ATOM 3100 N N . GLU B 1 105 ? -6.883 -6.609 20.281 1 94 105 GLU B N 1
ATOM 3101 C CA . GLU B 1 105 ? -6.355 -6.754 18.922 1 94 105 GLU B CA 1
ATOM 3102 C C . GLU B 1 105 ? -5.984 -5.402 18.328 1 94 105 GLU B C 1
ATOM 3104 O O . GLU B 1 105 ? -6.664 -4.402 18.562 1 94 105 GLU B O 1
ATOM 3109 N N . SER B 1 106 ? -4.926 -5.418 17.578 1 97.69 106 SER B N 1
ATOM 3110 C CA . SER B 1 106 ? -4.457 -4.176 16.969 1 97.69 106 SER B CA 1
ATOM 3111 C C . SER B 1 106 ? -4.625 -4.203 15.461 1 97.69 106 SER B C 1
ATOM 3113 O O . SER B 1 106 ? -4.391 -5.23 14.82 1 97.69 106 SER B O 1
ATOM 3115 N N . ILE B 1 107 ? -5.059 -3.107 14.922 1 98.44 107 ILE B N 1
ATOM 3116 C CA . ILE B 1 107 ? -5.09 -2.857 13.484 1 98.44 107 ILE B CA 1
ATOM 3117 C C . ILE B 1 107 ? -4.098 -1.75 13.133 1 98.44 107 ILE B C 1
ATOM 3119 O O . ILE B 1 107 ? -4.141 -0.664 13.711 1 98.44 107 ILE B O 1
ATOM 3123 N N . TRP B 1 108 ? -3.176 -2.113 12.234 1 98.5 108 TRP B N 1
ATOM 3124 C CA . TRP B 1 108 ? -2.188 -1.114 11.844 1 98.5 108 TRP B CA 1
ATOM 3125 C C . TRP B 1 108 ? -2.115 -0.995 10.32 1 98.5 108 TRP B C 1
ATOM 3127 O O . TRP B 1 108 ? -2.787 -1.736 9.602 1 98.5 108 TRP B O 1
ATOM 3137 N N . GLU B 1 109 ? -1.302 0.001 9.875 1 98.25 109 GLU B N 1
ATOM 3138 C CA . GLU B 1 109 ? -1.332 0.559 8.523 1 98.25 109 GLU B CA 1
ATOM 3139 C C . GLU B 1 109 ? -2.516 1.505 8.344 1 98.25 109 GLU B C 1
ATOM 3141 O O . GLU B 1 109 ? -3.67 1.098 8.492 1 98.25 109 GLU B O 1
ATOM 3146 N N . SER B 1 110 ? -2.275 2.746 8.008 1 98.81 110 SER B N 1
ATOM 3147 C CA . SER B 1 110 ? -3.268 3.816 8.055 1 98.81 110 SER B CA 1
ATOM 3148 C C . SER B 1 110 ? -4.453 3.514 7.145 1 98.81 110 SER B C 1
ATOM 3150 O O . SER B 1 110 ? -5.605 3.678 7.543 1 98.81 110 SER B O 1
ATOM 3152 N N . ASP B 1 111 ? -4.172 3.014 5.926 1 98.62 111 ASP B N 1
ATOM 3153 C CA . ASP B 1 111 ? -5.266 2.729 5 1 98.62 111 ASP B CA 1
ATOM 3154 C C . ASP B 1 111 ? -6.133 1.581 5.516 1 98.62 111 ASP B C 1
ATOM 3156 O O . ASP B 1 111 ? -7.348 1.574 5.309 1 98.62 111 ASP B O 1
ATOM 3160 N N . VAL B 1 112 ? -5.543 0.57 6.152 1 98.75 112 VAL B N 1
ATOM 3161 C CA . VAL B 1 112 ? -6.277 -0.56 6.715 1 98.75 112 VAL B CA 1
ATOM 3162 C C . VAL B 1 112 ? -7.188 -0.076 7.84 1 98.75 112 VAL B C 1
ATOM 3164 O O . VAL B 1 112 ? -8.344 -0.494 7.938 1 98.75 112 VAL B O 1
ATOM 3167 N N . ILE B 1 113 ? -6.691 0.819 8.688 1 98.94 113 ILE B N 1
ATOM 3168 C CA . ILE B 1 113 ? -7.488 1.371 9.781 1 98.94 113 ILE B CA 1
ATOM 3169 C C . ILE B 1 113 ? -8.68 2.141 9.211 1 98.94 113 ILE B C 1
ATOM 3171 O O . ILE B 1 113 ? -9.805 1.98 9.68 1 98.94 113 ILE B O 1
ATOM 3175 N N . VAL B 1 114 ? -8.406 2.949 8.195 1 98.88 114 VAL B N 1
ATOM 3176 C CA . VAL B 1 114 ? -9.461 3.738 7.57 1 98.88 114 VAL B CA 1
ATOM 3177 C C . VAL B 1 114 ? -10.555 2.811 7.043 1 98.88 114 VAL B C 1
ATOM 3179 O O . VAL B 1 114 ? -11.734 2.996 7.344 1 98.88 114 VAL B O 1
ATOM 3182 N N . GLU B 1 115 ? -10.164 1.792 6.293 1 98.5 115 GLU B N 1
ATOM 3183 C CA . GLU B 1 115 ? -11.125 0.859 5.719 1 98.5 115 GLU B CA 1
ATOM 3184 C C . GLU B 1 115 ? -11.891 0.109 6.809 1 98.5 115 GLU B C 1
ATOM 3186 O O . GLU B 1 115 ? -13.086 -0.151 6.672 1 98.5 115 GLU B O 1
ATOM 3191 N N . TYR B 1 116 ? -11.195 -0.198 7.879 1 98.75 116 TYR B N 1
ATOM 3192 C CA . TYR B 1 116 ? -11.859 -0.851 9 1 98.75 116 TYR B CA 1
ATOM 3193 C C . TYR B 1 116 ? -12.953 0.035 9.578 1 98.75 116 TYR B C 1
ATOM 3195 O O . TYR B 1 116 ? -14.078 -0.424 9.812 1 98.75 116 TYR B O 1
ATOM 3203 N N . LEU B 1 117 ? -12.648 1.271 9.805 1 98.88 117 LEU B N 1
ATOM 3204 C CA . LEU B 1 117 ? -13.625 2.191 10.383 1 98.88 117 LEU B CA 1
ATOM 3205 C C . LEU B 1 117 ? -14.828 2.361 9.461 1 98.88 117 LEU B C 1
ATOM 3207 O O . LEU B 1 117 ? -15.969 2.414 9.922 1 98.88 117 LEU B O 1
ATOM 3211 N N . LEU B 1 118 ? -14.531 2.451 8.164 1 98.38 118 LEU B N 1
ATOM 3212 C CA . LEU B 1 118 ? -15.633 2.566 7.211 1 98.38 118 LEU B CA 1
ATOM 3213 C C . LEU B 1 118 ? -16.531 1.335 7.27 1 98.38 118 LEU B C 1
ATOM 3215 O O . LEU B 1 118 ? -17.75 1.455 7.27 1 98.38 118 LEU B O 1
ATOM 3219 N N . ASP B 1 119 ? -15.938 0.168 7.328 1 97.56 119 ASP B N 1
ATOM 3220 C CA . ASP B 1 119 ? -16.688 -1.079 7.383 1 97.56 119 ASP B CA 1
ATOM 3221 C C . ASP B 1 119 ? -17.469 -1.196 8.695 1 97.56 119 ASP B C 1
ATOM 3223 O O . ASP B 1 119 ? -18.641 -1.551 8.703 1 97.56 119 ASP B O 1
ATOM 3227 N N . LYS B 1 120 ? -16.812 -0.9 9.758 1 97.94 120 LYS B N 1
ATOM 3228 C CA . LYS B 1 120 ? -17.344 -1.104 11.102 1 97.94 120 LYS B CA 1
ATOM 3229 C C . LYS B 1 120 ? -18.547 -0.191 11.359 1 97.94 120 LYS B C 1
ATOM 3231 O O . LYS B 1 120 ? -19.531 -0.612 11.953 1 97.94 120 LYS B O 1
ATOM 3236 N N . TYR B 1 121 ? -18.516 0.967 10.836 1 98.06 121 TYR B N 1
ATOM 3237 C CA . TYR B 1 121 ? -19.516 1.957 11.195 1 98.06 121 TYR B CA 1
ATOM 3238 C C . TYR B 1 121 ? -20.422 2.271 10 1 98.06 121 TYR B C 1
ATOM 3240 O O . TYR B 1 121 ? -21.219 3.205 10.055 1 98.06 121 TYR B O 1
ATOM 3248 N N . GLY B 1 122 ? -20.266 1.545 8.898 1 97.12 122 GLY B N 1
ATOM 3249 C CA . GLY B 1 122 ? -21.125 1.714 7.734 1 97.12 122 GLY B CA 1
ATOM 3250 C C . GLY B 1 122 ? -20.969 3.07 7.07 1 97.12 122 GLY B C 1
ATOM 3251 O O . GLY B 1 122 ? -21.969 3.738 6.77 1 97.12 122 GLY B O 1
ATOM 3252 N N . LEU B 1 123 ? -19.719 3.488 6.828 1 96.62 123 LEU B N 1
ATOM 3253 C CA . LEU B 1 123 ? -19.438 4.84 6.359 1 96.62 123 LEU B CA 1
ATOM 3254 C C . LEU B 1 123 ? -18.969 4.828 4.91 1 96.62 123 LEU B C 1
ATOM 3256 O O . LEU B 1 123 ? -18.516 5.848 4.391 1 96.62 123 LEU B O 1
ATOM 3260 N N . GLY B 1 124 ? -19.062 3.678 4.23 1 93.5 124 GLY B N 1
ATOM 3261 C CA . GLY B 1 124 ? -18.516 3.523 2.891 1 93.5 124 GLY B CA 1
ATOM 3262 C C . GLY B 1 124 ? -19.031 4.57 1.917 1 93.5 124 GLY B C 1
ATOM 3263 O O . GLY B 1 124 ? -18.234 5.219 1.225 1 93.5 124 GLY B O 1
ATOM 3264 N N . GLU B 1 125 ? -20.266 4.805 1.9 1 92.5 125 GLU B N 1
ATOM 3265 C CA . GLU B 1 125 ? -20.891 5.684 0.916 1 92.5 125 GLU B CA 1
ATOM 3266 C C . GLU B 1 125 ? -20.516 7.141 1.164 1 92.5 125 GLU B C 1
ATOM 3268 O O . GLU B 1 125 ? -20.656 7.98 0.273 1 92.5 125 GLU B O 1
ATOM 3273 N N . ARG B 1 126 ? -20.078 7.422 2.324 1 93.81 126 ARG B N 1
ATOM 3274 C CA . ARG B 1 126 ? -19.703 8.797 2.662 1 93.81 126 ARG B CA 1
ATOM 3275 C C . ARG B 1 126 ? -18.359 9.164 2.043 1 93.81 126 ARG B C 1
ATOM 3277 O O . ARG B 1 126 ? -18.125 10.336 1.724 1 93.81 126 ARG B O 1
ATOM 3284 N N . TYR B 1 127 ? -17.484 8.18 1.814 1 95.56 127 TYR B N 1
ATOM 3285 C CA . TYR B 1 127 ? -16.125 8.516 1.438 1 95.56 127 TYR B CA 1
ATOM 3286 C C . TYR B 1 127 ? -15.734 7.836 0.128 1 95.56 127 TYR B C 1
ATOM 3288 O O . TYR B 1 127 ? -14.664 8.102 -0.424 1 95.56 127 TYR B O 1
ATOM 3296 N N . ARG B 1 128 ? -16.562 6.934 -0.3 1 94.31 128 ARG B N 1
ATOM 3297 C CA . ARG B 1 128 ? -16.281 6.219 -1.541 1 94.31 128 ARG B CA 1
ATOM 3298 C C . ARG B 1 128 ? -17.219 6.684 -2.658 1 94.31 128 ARG B C 1
ATOM 3300 O O . ARG B 1 128 ? -18.438 6.723 -2.486 1 94.31 128 ARG B O 1
ATOM 3307 N N . PRO B 1 129 ? -16.578 6.961 -3.811 1 92.5 129 PRO B N 1
ATOM 3308 C CA . PRO B 1 129 ? -17.422 7.301 -4.961 1 92.5 129 PRO B CA 1
ATOM 3309 C C . PRO B 1 129 ? -18.391 6.184 -5.336 1 92.5 129 PRO B C 1
ATOM 3311 O O . PRO B 1 129 ? -18.266 5.059 -4.852 1 92.5 129 PRO B O 1
ATOM 3314 N N . GLN B 1 130 ? -19.328 6.492 -6.172 1 90.94 130 GLN B N 1
ATOM 3315 C CA . GLN B 1 130 ? -20.469 5.602 -6.395 1 90.94 130 GLN B CA 1
ATOM 3316 C C . GLN B 1 130 ? -20.125 4.516 -7.41 1 90.94 130 GLN B C 1
ATOM 3318 O O . GLN B 1 130 ? -20.547 3.369 -7.266 1 90.94 130 GLN B O 1
ATOM 3323 N N . THR B 1 131 ? -19.359 4.859 -8.438 1 93.62 131 THR B N 1
ATOM 3324 C CA . THR B 1 131 ? -19.109 3.879 -9.484 1 93.62 131 THR B CA 1
ATOM 3325 C C . THR B 1 131 ? -17.812 3.125 -9.227 1 93.62 131 THR B C 1
ATOM 3327 O O . THR B 1 131 ? -16.875 3.668 -8.625 1 93.62 131 THR B O 1
ATOM 3330 N N . PRO B 1 132 ? -17.719 1.875 -9.719 1 96.31 132 PRO B N 1
ATOM 3331 C CA . PRO B 1 132 ? -16.469 1.107 -9.562 1 96.31 132 PRO B CA 1
ATOM 3332 C C . PRO B 1 132 ? -15.258 1.826 -10.133 1 96.31 132 PRO B C 1
ATOM 3334 O O . PRO B 1 132 ? -14.172 1.775 -9.547 1 96.31 132 PRO B O 1
ATOM 3337 N N . GLU B 1 133 ? -15.438 2.51 -11.25 1 94.88 133 GLU B N 1
ATOM 3338 C CA . GLU B 1 133 ? -14.328 3.207 -11.898 1 94.88 133 GLU B CA 1
ATOM 3339 C C . GLU B 1 133 ? -13.812 4.352 -11.031 1 94.88 133 GLU B C 1
ATOM 3341 O O 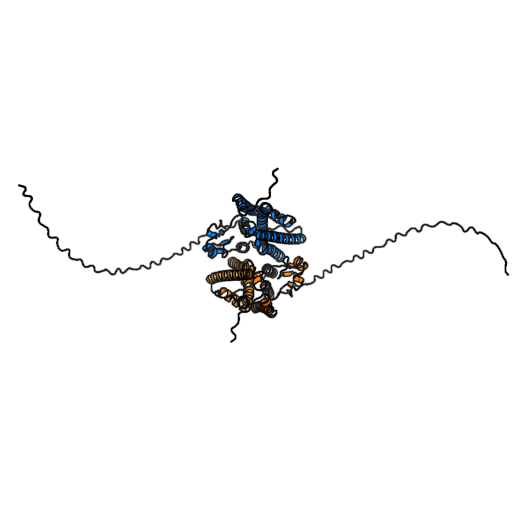. GLU B 1 133 ? -12.602 4.516 -10.867 1 94.88 133 GLU B O 1
ATOM 3346 N N . LYS B 1 134 ? -14.711 5.098 -10.477 1 93.81 134 LYS B N 1
ATOM 3347 C CA . LYS B 1 134 ? -14.312 6.227 -9.641 1 93.81 134 LYS B CA 1
ATOM 3348 C C . LYS B 1 134 ? -13.711 5.746 -8.32 1 93.81 134 LYS B C 1
ATOM 3350 O O . LYS B 1 134 ? -12.805 6.379 -7.781 1 93.81 134 LYS B O 1
ATOM 3355 N N . ARG B 1 135 ? -14.234 4.617 -7.793 1 95.62 135 ARG B N 1
ATOM 3356 C CA . ARG B 1 135 ? -13.641 4.023 -6.605 1 95.62 135 ARG B CA 1
ATOM 3357 C C . ARG B 1 135 ? -12.211 3.562 -6.879 1 95.62 135 ARG B C 1
ATOM 3359 O O . ARG B 1 135 ? -11.32 3.775 -6.059 1 95.62 135 ARG B O 1
ATOM 3366 N N . ALA B 1 136 ? -12.016 2.967 -8.039 1 97.12 136 ALA B N 1
ATOM 3367 C CA . ALA B 1 136 ? -10.68 2.506 -8.422 1 97.12 136 ALA B CA 1
ATOM 3368 C C . ALA B 1 136 ? -9.711 3.678 -8.547 1 97.12 136 ALA B C 1
ATOM 3370 O O . ALA B 1 136 ? -8.555 3.58 -8.141 1 97.12 136 ALA B O 1
ATOM 3371 N N . ARG B 1 137 ? -10.242 4.711 -9.078 1 95.38 137 ARG B N 1
ATOM 3372 C CA . ARG B 1 137 ? -9.414 5.898 -9.234 1 95.38 137 ARG B CA 1
ATOM 3373 C C . ARG B 1 137 ? -8.984 6.453 -7.879 1 95.38 137 ARG B C 1
ATOM 3375 O O . ARG B 1 137 ? -7.816 6.797 -7.684 1 95.38 137 ARG B O 1
ATOM 3382 N N . ALA B 1 138 ? -9.883 6.555 -6.984 1 95.62 138 ALA B N 1
ATOM 3383 C CA . ALA B 1 138 ? -9.555 7.012 -5.637 1 95.62 138 ALA B CA 1
ATOM 3384 C C . ALA B 1 138 ? -8.531 6.094 -4.977 1 95.62 138 ALA B C 1
ATOM 3386 O O . ALA B 1 138 ? -7.57 6.566 -4.359 1 95.62 138 ALA B O 1
ATOM 3387 N N . ARG B 1 139 ? -8.711 4.773 -5.145 1 97.38 139 ARG B N 1
ATOM 3388 C CA . ARG B 1 139 ? -7.766 3.811 -4.582 1 97.38 139 ARG B CA 1
ATOM 3389 C C . ARG B 1 139 ? -6.387 3.967 -5.211 1 97.38 139 ARG B C 1
ATOM 3391 O O . ARG B 1 139 ? -5.367 3.773 -4.543 1 97.38 139 ARG B O 1
ATOM 3398 N N . LEU B 1 140 ? -6.398 4.297 -6.469 1 98 140 LEU B N 1
ATOM 3399 C CA . LEU B 1 140 ? -5.129 4.461 -7.168 1 98 140 LEU B CA 1
ATOM 3400 C C . LEU B 1 140 ? -4.336 5.625 -6.586 1 98 140 LEU B C 1
ATOM 3402 O O . LEU B 1 140 ? -3.127 5.516 -6.375 1 98 140 LEU B O 1
ATOM 3406 N N . TYR B 1 141 ? -5.004 6.746 -6.309 1 98 141 TYR B N 1
ATOM 3407 C CA . TYR B 1 141 ? -4.336 7.871 -5.668 1 98 141 TYR B CA 1
ATOM 3408 C C . TYR B 1 141 ? -3.748 7.465 -4.324 1 98 141 TYR B C 1
ATOM 3410 O O . TYR B 1 141 ? -2.625 7.848 -3.988 1 98 141 TYR B O 1
ATOM 3418 N N . VAL B 1 142 ? -4.512 6.656 -3.598 1 98.31 142 VAL B N 1
ATOM 3419 C CA . VAL B 1 142 ? -4.051 6.184 -2.297 1 98.31 142 VAL B CA 1
ATOM 3420 C C . VAL B 1 142 ? -2.824 5.293 -2.477 1 98.31 142 VAL B C 1
ATOM 3422 O O . VAL B 1 142 ? -1.861 5.391 -1.712 1 98.31 142 VAL B O 1
ATOM 3425 N N . ARG B 1 143 ? -2.857 4.48 -3.469 1 98.56 143 ARG B N 1
ATOM 3426 C CA . ARG B 1 143 ? -1.729 3.59 -3.717 1 98.56 143 ARG B CA 1
ATOM 3427 C C . ARG B 1 143 ? -0.494 4.375 -4.145 1 98.56 143 ARG B C 1
ATOM 3429 O O . ARG B 1 143 ? 0.615 4.098 -3.68 1 98.56 143 ARG B O 1
ATOM 3436 N N . VAL B 1 144 ? -0.675 5.359 -5.039 1 98.56 144 VAL B N 1
ATOM 3437 C CA . VAL B 1 144 ? 0.446 6.199 -5.453 1 98.56 144 VAL B CA 1
ATOM 3438 C C . VAL B 1 144 ? 1.043 6.902 -4.238 1 98.56 144 VAL B C 1
ATOM 3440 O O . VAL B 1 144 ? 2.266 7 -4.109 1 98.56 144 VAL B O 1
ATOM 3443 N N . HIS B 1 145 ? 0.188 7.309 -3.404 1 98.69 145 HIS B N 1
ATOM 3444 C CA . HIS B 1 145 ? 0.623 7.949 -2.166 1 98.69 145 HIS B CA 1
ATOM 3445 C C . HIS B 1 145 ? 1.465 6.996 -1.323 1 98.69 145 HIS B C 1
ATOM 3447 O O . HIS B 1 145 ? 2.588 7.328 -0.939 1 98.69 145 HIS B O 1
ATOM 3453 N N . ASP B 1 146 ? 0.966 5.797 -1.098 1 98.56 146 ASP B N 1
ATOM 3454 C CA . ASP B 1 146 ? 1.543 4.906 -0.094 1 98.56 146 ASP B CA 1
ATOM 3455 C C . ASP B 1 146 ? 2.744 4.148 -0.657 1 98.56 146 ASP B C 1
ATOM 3457 O O . ASP B 1 146 ? 3.691 3.85 0.07 1 98.56 146 ASP B O 1
ATOM 3461 N N . LEU B 1 147 ? 2.73 3.859 -1.941 1 98.19 147 LEU B N 1
ATOM 3462 C CA . LEU B 1 147 ? 3.742 2.982 -2.52 1 98.19 147 LEU B CA 1
ATOM 3463 C C . LEU B 1 147 ? 4.887 3.793 -3.123 1 98.19 147 LEU B C 1
ATOM 3465 O O . LEU B 1 147 ? 5.977 3.264 -3.352 1 98.19 147 LEU B O 1
ATOM 3469 N N . TYR B 1 148 ? 4.633 5.125 -3.404 1 98.31 148 TYR B N 1
ATOM 3470 C CA . TYR B 1 148 ? 5.637 5.883 -4.145 1 98.31 148 TYR B CA 1
ATOM 3471 C C . TYR B 1 148 ? 5.961 7.191 -3.439 1 98.31 148 TYR B C 1
ATOM 3473 O O . TYR B 1 148 ? 7.062 7.371 -2.918 1 98.31 148 TYR B O 1
ATOM 3481 N N . LEU B 1 149 ? 4.996 8.039 -3.248 1 98.75 149 LEU B N 1
ATOM 3482 C CA . LEU B 1 149 ? 5.223 9.398 -2.771 1 98.75 149 LEU B CA 1
ATOM 3483 C C . LEU B 1 149 ? 5.918 9.391 -1.414 1 98.75 149 LEU B C 1
ATOM 3485 O O . LEU B 1 149 ? 6.855 10.156 -1.186 1 98.75 149 LEU B O 1
ATOM 3489 N N . THR B 1 150 ? 5.523 8.508 -0.543 1 98.62 150 THR B N 1
ATOM 3490 C CA . THR B 1 150 ? 5.941 8.641 0.849 1 98.62 150 THR B CA 1
ATOM 3491 C C . THR B 1 150 ? 7.137 7.734 1.142 1 98.62 150 THR B C 1
ATOM 3493 O O . THR B 1 150 ? 7.66 7.734 2.256 1 98.62 150 THR B O 1
ATOM 3496 N N . THR B 1 151 ? 7.609 6.973 0.144 1 97.31 151 THR B N 1
ATOM 3497 C CA . THR B 1 151 ? 8.68 6.004 0.357 1 97.31 151 THR B CA 1
ATOM 3498 C C . THR B 1 151 ? 9.969 6.703 0.777 1 97.31 151 THR B C 1
ATOM 3500 O O . THR B 1 151 ? 10.797 6.117 1.479 1 97.31 151 THR B O 1
ATOM 3503 N N . ASN B 1 152 ? 10.133 8.008 0.379 1 97.19 152 ASN B N 1
ATOM 3504 C CA . ASN B 1 152 ? 11.352 8.742 0.705 1 97.19 152 ASN B CA 1
ATOM 3505 C C . ASN B 1 152 ? 11.062 9.922 1.626 1 97.19 152 ASN B C 1
ATOM 3507 O O . ASN B 1 152 ? 11.875 10.844 1.738 1 97.19 152 ASN B O 1
ATOM 3511 N N . GLN B 1 153 ? 9.953 9.875 2.248 1 98.38 153 GLN B N 1
ATOM 3512 C CA . GLN B 1 153 ? 9.492 11.008 3.043 1 98.38 153 GLN B CA 1
ATOM 3513 C C . GLN B 1 153 ? 10.461 11.297 4.191 1 98.38 153 GLN B C 1
ATOM 3515 O O . GLN B 1 153 ? 10.641 12.453 4.578 1 98.38 153 GLN B O 1
ATOM 3520 N N . ALA B 1 154 ? 11.141 10.289 4.688 1 97.5 154 ALA B N 1
ATOM 3521 C CA . ALA B 1 154 ? 11.969 10.414 5.883 1 97.5 154 ALA B CA 1
ATOM 3522 C C . ALA B 1 154 ? 13.109 11.406 5.664 1 97.5 154 ALA B C 1
ATOM 3524 O O . ALA B 1 154 ? 13.594 12.031 6.609 1 97.5 154 ALA B O 1
ATOM 3525 N N . VAL B 1 155 ? 13.539 11.625 4.449 1 98 155 VAL B N 1
ATOM 3526 C CA . VAL B 1 155 ? 14.672 12.492 4.184 1 98 155 VAL B CA 1
ATOM 3527 C C . VAL B 1 155 ? 14.312 13.938 4.512 1 98 155 VAL B C 1
ATOM 3529 O O . VAL B 1 155 ? 15.188 14.805 4.609 1 98 155 VAL B O 1
ATOM 3532 N N . LEU B 1 156 ? 13.016 14.203 4.602 1 98.31 156 LEU B N 1
ATOM 3533 C CA . LEU B 1 156 ? 12.562 15.555 4.887 1 98.31 156 LEU B CA 1
ATOM 3534 C C . LEU B 1 156 ? 12.898 15.953 6.324 1 98.31 156 LEU B C 1
ATOM 3536 O O . LEU B 1 156 ? 13.086 17.125 6.617 1 98.31 156 LEU B O 1
ATOM 3540 N N . TYR B 1 157 ? 12.977 14.93 7.27 1 98.19 157 TYR B N 1
ATOM 3541 C CA . TYR B 1 157 ? 13.023 15.336 8.672 1 98.19 157 TYR B CA 1
ATOM 3542 C C . TYR B 1 157 ? 13.906 14.398 9.477 1 98.19 157 TYR B C 1
ATOM 3544 O O . TYR B 1 157 ? 13.914 14.453 10.711 1 98.19 157 TYR B O 1
ATOM 3552 N N . ARG B 1 158 ? 14.57 13.477 8.82 1 97.19 158 ARG B N 1
ATOM 3553 C CA . ARG B 1 158 ? 15.562 12.617 9.461 1 97.19 158 ARG B CA 1
ATOM 3554 C C . ARG B 1 158 ? 16.938 12.797 8.82 1 97.19 158 ARG B C 1
ATOM 3556 O O . ARG B 1 158 ? 17.047 13.086 7.625 1 97.19 158 ARG B O 1
ATOM 3563 N N . PRO B 1 159 ? 18 12.57 9.641 1 95.88 159 PRO B N 1
ATOM 3564 C CA . PRO B 1 159 ? 19.344 12.625 9.062 1 95.88 159 PRO B CA 1
ATOM 3565 C C . PRO B 1 159 ? 19.578 11.523 8.031 1 95.88 159 PRO B C 1
ATOM 3567 O O . PRO B 1 159 ? 19 10.438 8.125 1 95.88 159 PRO B O 1
ATOM 3570 N N . THR B 1 160 ? 20.312 11.883 7.059 1 95.19 160 THR B N 1
ATOM 3571 C CA . THR B 1 160 ? 20.781 10.914 6.07 1 95.19 160 THR B CA 1
ATOM 3572 C C . THR B 1 160 ? 22.266 10.641 6.23 1 95.19 160 THR B C 1
ATOM 3574 O O . THR B 1 160 ? 22.984 11.422 6.867 1 95.19 160 THR B O 1
ATOM 3577 N N . ASN B 1 161 ? 22.672 9.547 5.629 1 91.25 161 ASN B N 1
ATOM 3578 C CA . ASN B 1 161 ? 24.094 9.203 5.723 1 91.25 161 ASN B CA 1
ATOM 3579 C C . ASN B 1 161 ? 24.938 10.117 4.852 1 91.25 161 ASN B C 1
ATOM 3581 O O . ASN B 1 161 ? 26.109 10.383 5.176 1 91.25 161 ASN B O 1
ATOM 3585 N N . THR B 1 162 ? 24.422 10.539 3.703 1 93.56 162 THR B N 1
ATOM 3586 C CA . THR B 1 162 ? 25.125 11.414 2.775 1 93.56 162 THR B CA 1
ATOM 3587 C C . THR B 1 162 ? 24.188 12.461 2.188 1 93.56 162 THR B C 1
ATOM 3589 O O . THR B 1 162 ? 22.969 12.234 2.117 1 93.56 162 THR B O 1
ATOM 3592 N N . PRO B 1 163 ? 24.766 13.594 1.796 1 93.31 163 PRO B N 1
ATOM 3593 C CA . PRO B 1 163 ? 23.938 14.586 1.102 1 93.31 163 PRO B CA 1
ATOM 3594 C C . PRO B 1 163 ? 23.312 14.039 -0.183 1 93.31 163 PRO B C 1
ATOM 3596 O O . PRO B 1 163 ? 22.203 14.438 -0.552 1 93.31 163 PRO B O 1
ATOM 3599 N N . ALA B 1 164 ? 24 13.164 -0.788 1 95.69 164 ALA B N 1
ATOM 3600 C CA . ALA B 1 164 ? 23.516 12.57 -2.029 1 95.69 164 ALA B CA 1
ATOM 3601 C C . ALA B 1 164 ? 22.25 11.758 -1.787 1 95.69 164 ALA B C 1
ATOM 3603 O O . ALA B 1 164 ? 21.359 11.727 -2.633 1 95.69 164 ALA B O 1
ATOM 3604 N N . GLU B 1 165 ? 22.172 11.148 -0.678 1 95.81 165 GLU B N 1
ATOM 3605 C CA . GLU B 1 165 ? 20.984 10.383 -0.31 1 95.81 165 GLU B CA 1
ATOM 3606 C C . GLU B 1 165 ? 19.781 11.289 -0.127 1 95.81 165 GLU B C 1
ATOM 3608 O O . GLU B 1 165 ? 18.672 10.969 -0.578 1 95.81 165 GLU B O 1
ATOM 3613 N N . ARG B 1 166 ? 19.969 12.391 0.497 1 97.19 166 ARG B N 1
ATOM 3614 C CA . ARG B 1 166 ? 18.891 13.359 0.687 1 97.19 166 ARG B CA 1
ATOM 3615 C C . ARG B 1 166 ? 18.422 13.914 -0.65 1 97.19 166 ARG B C 1
ATOM 3617 O O . ARG B 1 166 ? 17.219 13.977 -0.908 1 97.19 166 ARG B O 1
ATOM 3624 N N . GLU B 1 167 ? 19.391 14.266 -1.49 1 97.81 167 GLU B N 1
ATOM 3625 C CA . GLU B 1 167 ? 19.047 14.805 -2.805 1 97.81 167 GLU B CA 1
ATOM 3626 C C . GLU B 1 167 ? 18.266 13.789 -3.629 1 97.81 167 GLU B C 1
ATOM 3628 O O . GLU B 1 167 ? 17.297 14.156 -4.309 1 97.81 167 GLU B O 1
ATOM 3633 N N . HIS B 1 168 ? 18.672 12.578 -3.541 1 97.81 168 HIS B N 1
ATOM 3634 C CA . HIS B 1 168 ? 17.953 11.523 -4.25 1 97.81 168 HIS B CA 1
ATOM 3635 C C . HIS B 1 168 ? 16.531 11.391 -3.744 1 97.81 168 HIS B C 1
ATOM 3637 O O . HIS B 1 168 ? 15.586 11.32 -4.539 1 97.81 168 HIS B O 1
ATOM 3643 N N . GLY B 1 169 ? 16.375 11.344 -2.455 1 98.31 169 GLY B N 1
ATOM 3644 C CA . GLY B 1 169 ? 15.047 11.258 -1.868 1 98.31 169 GLY B CA 1
ATOM 3645 C C . GLY B 1 169 ? 14.148 12.414 -2.254 1 98.31 169 GLY B C 1
ATOM 3646 O O . GLY B 1 169 ? 12.984 12.211 -2.602 1 98.31 169 GLY B O 1
ATOM 3647 N N . LEU B 1 170 ? 14.711 13.625 -2.205 1 98.62 170 LEU B N 1
ATOM 3648 C CA . LEU B 1 170 ? 13.953 14.812 -2.57 1 98.62 170 LEU B CA 1
ATOM 3649 C C . LEU B 1 170 ? 13.539 14.766 -4.039 1 98.62 170 LEU B C 1
ATOM 3651 O O . LEU B 1 170 ? 12.398 15.102 -4.379 1 98.62 170 LEU B O 1
ATOM 3655 N N . SER B 1 171 ? 14.453 14.328 -4.887 1 98.62 171 SER B N 1
ATOM 3656 C CA . SER B 1 171 ? 14.156 14.227 -6.312 1 98.62 171 SER B CA 1
ATOM 3657 C C . SER B 1 171 ? 13.062 13.203 -6.582 1 98.62 171 SER B C 1
ATOM 3659 O O . SER B 1 171 ? 12.219 13.398 -7.461 1 98.62 171 SER B O 1
ATOM 3661 N N . GLN B 1 172 ? 13.078 12.133 -5.824 1 98.56 172 GLN B N 1
ATOM 3662 C CA . GLN B 1 172 ? 12.039 11.125 -5.965 1 98.56 172 GLN B CA 1
ATOM 3663 C C . GLN B 1 172 ? 10.68 11.664 -5.52 1 98.56 172 GLN B C 1
ATOM 3665 O O . GLN B 1 172 ? 9.664 11.414 -6.164 1 98.56 172 GLN B O 1
ATOM 3670 N N . ILE B 1 173 ? 10.664 12.375 -4.449 1 98.81 173 ILE B N 1
ATOM 3671 C CA . ILE B 1 173 ? 9.422 13 -3.984 1 98.81 173 ILE B CA 1
ATOM 3672 C C . ILE B 1 173 ? 8.859 13.906 -5.078 1 98.81 173 ILE B C 1
ATOM 3674 O O . ILE B 1 173 ? 7.672 13.844 -5.395 1 98.81 173 ILE B O 1
ATOM 3678 N N . GLU B 1 174 ? 9.703 14.719 -5.699 1 98.81 174 GLU B N 1
ATOM 3679 C CA . GLU B 1 174 ? 9.266 15.633 -6.746 1 98.81 174 GLU B CA 1
ATOM 3680 C C . GLU B 1 174 ? 8.734 14.883 -7.961 1 98.81 174 GLU B C 1
ATOM 3682 O O . GLU B 1 174 ? 7.742 15.289 -8.562 1 98.81 174 GLU B O 1
ATOM 3687 N N . LEU B 1 175 ? 9.383 13.812 -8.281 1 98.5 175 LEU B N 1
ATOM 3688 C CA . LEU B 1 175 ? 8.922 12.977 -9.383 1 98.5 175 LEU B CA 1
ATOM 3689 C C . LEU B 1 175 ? 7.5 12.477 -9.125 1 98.5 175 LEU B C 1
ATOM 3691 O O . LEU B 1 175 ? 6.656 12.508 -10.031 1 98.5 175 LEU B O 1
ATOM 3695 N N . HIS B 1 176 ? 7.234 12.039 -7.957 1 98.75 176 HIS B N 1
ATOM 3696 C CA . HIS B 1 176 ? 5.922 11.492 -7.641 1 98.75 176 HIS B CA 1
ATOM 3697 C C . HIS B 1 176 ? 4.875 12.586 -7.52 1 98.75 176 HIS B C 1
ATOM 3699 O O . HIS B 1 176 ? 3.709 12.383 -7.863 1 98.75 176 HIS B O 1
ATOM 3705 N N . LEU B 1 177 ? 5.262 13.805 -7.051 1 98.88 177 LEU B N 1
ATOM 3706 C CA . LEU B 1 177 ? 4.363 14.953 -7.09 1 98.88 177 LEU B CA 1
ATOM 3707 C C . LEU B 1 177 ? 3.973 15.289 -8.523 1 98.88 177 LEU B C 1
ATOM 3709 O O . LEU B 1 177 ? 2.807 15.57 -8.805 1 98.88 177 LEU B O 1
ATOM 3713 N N . ASP B 1 178 ? 4.938 15.234 -9.406 1 98.75 178 ASP B N 1
ATOM 3714 C CA . ASP B 1 178 ? 4.66 15.492 -10.812 1 98.75 178 ASP B CA 1
ATOM 3715 C C . ASP B 1 178 ? 3.711 14.445 -11.391 1 98.75 178 ASP B C 1
ATOM 3717 O O . ASP B 1 178 ? 2.824 14.773 -12.18 1 98.75 178 ASP B O 1
ATOM 3721 N N . THR B 1 179 ? 3.924 13.211 -11.008 1 98.44 179 THR B N 1
ATOM 3722 C CA . THR B 1 179 ? 3.041 12.141 -11.453 1 98.44 179 THR B CA 1
ATOM 3723 C C . THR B 1 179 ? 1.611 12.383 -10.977 1 98.44 179 THR B C 1
ATOM 3725 O O . THR B 1 179 ? 0.664 12.273 -11.758 1 98.44 179 THR B O 1
ATOM 3728 N N . LEU B 1 180 ? 1.45 12.742 -9.758 1 98.38 180 LEU B N 1
ATOM 3729 C CA . LEU B 1 180 ? 0.133 13.031 -9.203 1 98.38 180 LEU B CA 1
ATOM 3730 C C . LEU B 1 180 ? -0.497 14.234 -9.898 1 98.38 180 LEU B C 1
ATOM 3732 O O . LEU B 1 180 ? -1.698 14.234 -10.18 1 98.38 180 LEU B O 1
ATOM 3736 N N . GLU B 1 181 ? 0.32 15.258 -10.148 1 97.94 181 GLU B N 1
ATOM 3737 C CA . GLU B 1 181 ? -0.169 16.422 -10.883 1 97.94 181 GLU B CA 1
ATOM 3738 C C . GLU B 1 181 ? -0.709 16.016 -12.25 1 97.94 181 GLU B C 1
ATOM 3740 O O . GLU B 1 181 ? -1.781 16.469 -12.664 1 97.94 181 GLU B O 1
ATOM 3745 N N . THR B 1 182 ? 0.015 15.18 -12.93 1 97.31 182 THR B N 1
ATOM 3746 C CA . THR B 1 182 ? -0.397 14.688 -14.242 1 97.31 182 THR B CA 1
ATOM 3747 C C . THR B 1 182 ? -1.714 13.922 -14.141 1 97.31 182 THR B C 1
ATOM 3749 O O . THR B 1 182 ? -2.631 14.148 -14.93 1 97.31 182 THR B O 1
ATOM 3752 N N . MET B 1 183 ? -1.839 13.078 -13.188 1 96.31 183 MET B N 1
ATOM 3753 C CA . MET B 1 183 ? -3.059 12.305 -12.992 1 96.31 183 MET B CA 1
ATOM 3754 C C . MET B 1 183 ? -4.25 13.219 -12.719 1 96.31 183 MET B C 1
ATOM 3756 O O . MET B 1 183 ? -5.312 13.047 -13.32 1 96.31 183 MET B O 1
ATOM 3760 N N . LEU B 1 184 ? -4.047 14.133 -11.859 1 95.5 184 LEU B N 1
ATOM 3761 C CA . LEU B 1 184 ? -5.121 15.055 -11.5 1 95.5 184 LEU B CA 1
ATOM 3762 C C . LEU B 1 184 ? -5.535 15.898 -12.703 1 95.5 184 LEU B C 1
ATOM 3764 O O . LEU B 1 184 ? -6.719 16.172 -12.891 1 95.5 184 LEU B O 1
ATOM 3768 N N . THR B 1 185 ? -4.59 16.312 -13.438 1 94.19 185 THR B N 1
ATOM 3769 C CA . THR B 1 185 ? -4.867 17.109 -14.625 1 94.19 185 THR B CA 1
ATOM 3770 C C . THR B 1 185 ? -5.691 16.312 -15.633 1 94.19 185 THR B C 1
ATOM 3772 O O . THR B 1 185 ? -6.672 16.812 -16.188 1 94.19 185 THR B O 1
ATOM 3775 N N . GLU B 1 186 ? -5.355 15.086 -15.805 1 91.31 186 GLU B N 1
ATOM 3776 C CA . GLU B 1 186 ? -6.09 14.211 -16.703 1 91.31 186 GLU B CA 1
ATOM 3777 C C . GLU B 1 186 ? -7.516 13.984 -16.219 1 91.31 186 GLU B C 1
ATOM 3779 O O . GLU B 1 186 ? -8.453 13.945 -17.031 1 91.31 186 GLU B O 1
ATOM 3784 N N . ASP B 1 187 ? -7.676 13.828 -14.945 1 87.38 187 ASP B N 1
ATOM 3785 C CA . ASP B 1 187 ? -9 13.594 -14.367 1 87.38 187 ASP B CA 1
ATOM 3786 C C . ASP B 1 187 ? -9.875 14.828 -14.484 1 87.38 187 ASP B C 1
ATOM 3788 O O . ASP B 1 187 ? -11.086 14.719 -14.703 1 87.38 187 ASP B O 1
ATOM 3792 N N . ASN B 1 188 ? -9.375 15.906 -14.219 1 75.81 188 ASN B N 1
ATOM 3793 C CA . ASN B 1 188 ? -10.117 17.156 -14.328 1 75.81 188 ASN B CA 1
ATOM 3794 C C . ASN B 1 188 ? -10.625 17.391 -15.75 1 75.81 188 ASN B C 1
ATOM 3796 O O . ASN B 1 188 ? -11.711 17.938 -15.945 1 75.81 188 ASN B O 1
ATOM 3800 N N . THR B 1 189 ? -9.852 16.984 -16.516 1 63.59 189 THR B N 1
ATOM 3801 C CA . THR B 1 189 ? -10.258 17.156 -17.906 1 63.59 189 THR B CA 1
ATOM 3802 C C . THR B 1 189 ? -11.414 16.219 -18.25 1 63.59 189 THR B C 1
ATOM 3804 O O . THR B 1 189 ? -12.219 16.531 -19.141 1 63.59 189 THR B O 1
ATOM 3807 N N . ARG B 1 190 ? -11.438 15.234 -17.438 1 56.91 190 ARG B N 1
ATOM 3808 C CA . ARG B 1 190 ? -12.492 14.266 -17.703 1 56.91 190 ARG B CA 1
ATOM 3809 C C . ARG B 1 190 ? -13.742 14.586 -16.891 1 56.91 190 ARG B C 1
ATOM 3811 O O . ARG B 1 190 ? -14.828 14.078 -17.188 1 56.91 190 ARG B O 1
ATOM 3818 N N . ARG B 1 191 ? -13.469 15.188 -15.68 1 58.94 191 ARG B N 1
ATOM 3819 C CA . ARG B 1 191 ? -14.586 15.477 -14.781 1 58.94 191 ARG B CA 1
ATOM 3820 C C . ARG B 1 191 ? -15.508 16.531 -15.383 1 58.94 191 ARG B C 1
ATOM 3822 O O . ARG B 1 191 ? -15.055 17.469 -16.031 1 58.94 191 ARG B O 1
ATOM 3829 N N . HIS B 1 192 ? -16.703 16.031 -15.461 1 45.5 192 HIS B N 1
ATOM 3830 C CA . HIS B 1 192 ? -17.734 17.016 -15.766 1 45.5 192 HIS B CA 1
ATOM 3831 C C . HIS B 1 192 ? -17.953 17.969 -14.586 1 45.5 192 HIS B C 1
ATOM 3833 O O . HIS B 1 192 ? -17.703 17.594 -13.438 1 45.5 192 HIS B O 1
ATOM 3839 N N . ALA B 1 193 ? -18.281 19.266 -14.75 1 40.31 193 ALA B N 1
ATOM 3840 C CA . ALA B 1 193 ? -18.484 20.453 -13.945 1 40.31 193 ALA B CA 1
ATOM 3841 C C . ALA B 1 193 ? -19.188 20.109 -12.625 1 40.31 193 ALA B C 1
ATOM 3843 O O . ALA B 1 193 ? -18.938 20.766 -11.609 1 40.31 193 ALA B O 1
ATOM 3844 N N . VAL B 1 194 ? -20.188 19.203 -12.633 1 39.19 194 VAL B N 1
ATOM 3845 C CA . VAL B 1 194 ? -21.172 19.141 -11.555 1 39.19 194 VAL B CA 1
ATOM 3846 C C . VAL B 1 194 ? -20.688 18.172 -10.477 1 39.19 194 VAL B C 1
ATOM 3848 O O . VAL B 1 194 ? -21.422 17.891 -9.523 1 39.19 194 VAL B O 1
ATOM 3851 N N . GLU B 1 195 ? -19.75 17.5 -10.617 1 48.97 195 GLU B N 1
ATOM 3852 C CA . GLU B 1 195 ? -19.562 16.453 -9.625 1 48.97 195 GLU B CA 1
ATOM 3853 C C . GLU B 1 195 ? -19.234 17.031 -8.258 1 48.97 195 GLU B C 1
ATOM 3855 O O . GLU B 1 195 ? -18.328 17.859 -8.125 1 48.97 195 GLU B O 1
ATOM 3860 N N . THR B 1 196 ? -20.344 17.266 -7.434 1 50.97 196 THR B N 1
ATOM 3861 C CA . THR B 1 196 ? -20.328 17.578 -6.012 1 50.97 196 THR B CA 1
ATOM 3862 C C . THR B 1 196 ? -19.109 16.969 -5.336 1 50.97 196 THR B C 1
ATOM 3864 O O . THR B 1 196 ? -18.75 15.82 -5.613 1 50.97 196 THR B O 1
ATOM 3867 N N . GLN B 1 197 ? -18.266 17.812 -4.754 1 65.69 197 GLN B N 1
ATOM 3868 C CA . GLN B 1 197 ? -16.875 17.594 -4.348 1 65.69 197 GLN B CA 1
ATOM 3869 C C . GLN B 1 197 ? -16.812 16.781 -3.061 1 65.69 197 GLN B C 1
ATOM 3871 O O . GLN B 1 197 ? -16.953 17.328 -1.964 1 65.69 197 GLN B O 1
ATOM 3876 N N . MET B 1 198 ? -17.312 15.539 -3.041 1 85.19 198 MET B N 1
ATOM 3877 C CA . MET B 1 198 ? -17.125 14.648 -1.899 1 85.19 198 MET B CA 1
ATOM 3878 C C . MET B 1 198 ? -15.648 14.492 -1.565 1 85.19 198 MET B C 1
ATOM 3880 O O . MET B 1 198 ? -14.805 14.438 -2.465 1 85.19 198 MET B O 1
ATOM 3884 N N . VAL B 1 199 ? -15.406 14.656 -0.274 1 94 199 VAL B N 1
ATOM 3885 C CA . VAL B 1 199 ? -14.07 14.273 0.183 1 94 199 VAL B CA 1
ATOM 3886 C C . VAL B 1 199 ? -13.906 12.758 0.078 1 94 199 VAL B C 1
ATOM 3888 O O . VAL B 1 199 ? -14.688 12 0.66 1 94 199 VAL B O 1
ATOM 3891 N N . THR B 1 200 ? -12.984 12.328 -0.669 1 94.81 200 THR B N 1
ATOM 3892 C CA . THR B 1 200 ? -12.773 10.906 -0.883 1 94.81 200 THR B CA 1
ATOM 3893 C C . THR B 1 200 ? -11.555 10.414 -0.103 1 94.81 200 THR B C 1
ATOM 3895 O O . THR B 1 200 ? -10.852 11.203 0.526 1 94.81 200 THR B O 1
ATOM 3898 N N . LEU B 1 201 ? -11.32 9.125 -0.202 1 96.06 201 LEU B N 1
ATOM 3899 C CA . LEU B 1 201 ? -10.156 8.516 0.424 1 96.06 201 LEU B CA 1
ATOM 3900 C C . LEU B 1 201 ? -8.867 9.055 -0.184 1 96.06 201 LEU B C 1
ATOM 3902 O O . LEU B 1 201 ? -7.84 9.141 0.497 1 96.06 201 LEU B O 1
ATOM 3906 N N . ALA B 1 202 ? -8.945 9.414 -1.466 1 96.5 202 ALA B N 1
ATOM 3907 C CA . ALA B 1 202 ? -7.789 10.031 -2.107 1 96.5 202 ALA B CA 1
ATOM 3908 C C . ALA B 1 202 ? -7.422 11.352 -1.43 1 96.5 202 ALA B C 1
ATOM 3910 O O . ALA B 1 202 ? -6.246 11.602 -1.145 1 96.5 202 ALA B O 1
ATOM 3911 N N . ASP B 1 203 ? -8.406 12.164 -1.105 1 97.06 203 ASP B N 1
ATOM 3912 C CA . ASP B 1 203 ? -8.188 13.469 -0.496 1 97.06 203 ASP B CA 1
ATOM 3913 C C . ASP B 1 203 ? -7.578 13.336 0.898 1 97.06 203 ASP B C 1
ATOM 3915 O O . ASP B 1 203 ? -6.641 14.055 1.244 1 97.06 203 ASP B O 1
ATOM 3919 N N . ILE B 1 204 ? -8.109 12.391 1.643 1 97.62 204 ILE B N 1
ATOM 3920 C CA . ILE B 1 204 ? -7.691 12.32 3.039 1 97.62 204 ILE B CA 1
ATOM 3921 C C . ILE B 1 204 ? -6.293 11.711 3.133 1 97.62 204 ILE B C 1
ATOM 3923 O O . ILE B 1 204 ? -5.613 11.859 4.148 1 97.62 204 ILE B O 1
ATOM 3927 N N . ALA B 1 205 ? -5.91 10.969 2.105 1 98.12 205 ALA B N 1
ATOM 3928 C CA . ALA B 1 205 ? -4.539 10.461 2.066 1 98.12 205 ALA B CA 1
ATOM 3929 C C . ALA B 1 205 ? -3.568 11.539 1.585 1 98.12 205 ALA B C 1
ATOM 3931 O O . ALA B 1 205 ? -2.496 11.719 2.164 1 98.12 205 ALA B O 1
ATOM 3932 N N . LEU B 1 206 ? -3.93 12.305 0.585 1 98.69 206 LEU B N 1
ATOM 3933 C CA . LEU B 1 206 ? -3.004 13.188 -0.11 1 98.69 206 LEU B CA 1
ATOM 3934 C C . LEU B 1 206 ? -2.875 14.523 0.625 1 98.69 206 LEU B C 1
ATOM 3936 O O . LEU B 1 206 ? -1.767 15.039 0.788 1 98.69 206 LEU B O 1
ATOM 3940 N N . ALA B 1 207 ? -3.953 15.102 1.068 1 98.69 207 ALA B N 1
ATOM 3941 C CA . ALA B 1 207 ? -3.959 16.484 1.559 1 98.69 207 ALA B CA 1
ATOM 3942 C C . ALA B 1 207 ? -3.066 16.625 2.787 1 98.69 207 ALA B C 1
ATOM 3944 O O . ALA B 1 207 ? -2.234 17.531 2.852 1 98.69 207 ALA B O 1
ATOM 3945 N N . PRO B 1 208 ? -3.162 15.711 3.771 1 98.88 208 PRO B N 1
ATOM 3946 C CA . PRO B 1 208 ? -2.264 15.844 4.922 1 98.88 208 PRO B CA 1
ATOM 3947 C C . PRO B 1 208 ? -0.79 15.758 4.531 1 98.88 208 PRO B C 1
ATOM 3949 O O . PRO B 1 208 ? 0.044 16.469 5.09 1 98.88 208 PRO B O 1
ATOM 3952 N N . THR B 1 209 ? -0.491 14.906 3.621 1 98.94 209 THR B N 1
ATOM 3953 C CA . THR B 1 209 ? 0.885 14.75 3.164 1 98.94 209 THR B CA 1
ATOM 3954 C C . THR B 1 209 ? 1.358 16 2.438 1 98.94 209 THR B C 1
ATOM 3956 O O . THR B 1 209 ? 2.477 16.469 2.658 1 98.94 209 THR B O 1
ATOM 3959 N N . LEU B 1 210 ? 0.483 16.547 1.63 1 98.88 210 LEU B N 1
ATOM 3960 C CA . LEU B 1 210 ? 0.818 17.797 0.935 1 98.88 210 LEU B CA 1
ATOM 3961 C C . LEU B 1 210 ? 1.038 18.922 1.927 1 98.88 210 LEU B C 1
ATOM 3963 O O . LEU B 1 210 ? 1.936 19.75 1.742 1 98.88 210 LEU B O 1
ATOM 3967 N N . ALA B 1 211 ? 0.24 18.969 2.936 1 98.81 211 ALA B N 1
ATOM 3968 C CA . ALA B 1 211 ? 0.406 20 3.963 1 98.81 211 ALA B CA 1
ATOM 3969 C C . ALA B 1 211 ? 1.763 19.875 4.648 1 98.81 211 ALA B C 1
ATOM 3971 O O . ALA B 1 211 ? 2.451 20.875 4.867 1 98.81 211 ALA B O 1
ATOM 3972 N N . MET B 1 212 ? 2.139 18.656 4.988 1 98.88 212 MET B N 1
ATOM 3973 C CA . MET B 1 212 ? 3.43 18.422 5.629 1 98.88 212 MET B CA 1
ATOM 3974 C C . MET B 1 212 ? 4.574 18.828 4.707 1 98.88 212 MET B C 1
ATOM 3976 O O . MET B 1 212 ? 5.496 19.531 5.133 1 98.88 212 MET B O 1
ATOM 3980 N N . TYR B 1 213 ? 4.496 18.344 3.463 1 98.88 213 TYR B N 1
ATOM 3981 C CA . TYR B 1 213 ? 5.559 18.641 2.51 1 98.88 213 TYR B CA 1
ATOM 3982 C C . TYR B 1 213 ? 5.676 20.141 2.273 1 98.88 213 TYR B C 1
ATOM 3984 O O . TYR B 1 213 ? 6.781 20.688 2.201 1 98.88 213 TYR B O 1
ATOM 3992 N N . ALA B 1 214 ? 4.539 20.828 2.16 1 98.62 214 ALA B N 1
ATOM 3993 C CA . ALA B 1 214 ? 4.508 22.266 1.923 1 98.62 214 ALA B CA 1
ATOM 3994 C C . ALA B 1 214 ? 5.09 23.031 3.109 1 98.62 214 ALA B C 1
ATOM 3996 O O . ALA B 1 214 ? 5.656 24.109 2.939 1 98.62 214 ALA B O 1
ATOM 3997 N N . ALA B 1 215 ? 4.969 22.484 4.27 1 98.25 215 ALA B N 1
ATOM 3998 C CA . ALA B 1 215 ? 5.477 23.125 5.473 1 98.25 215 ALA B CA 1
ATOM 3999 C C . ALA B 1 215 ? 6.988 22.953 5.594 1 98.25 215 ALA B C 1
ATOM 4001 O O . ALA B 1 215 ? 7.664 23.766 6.23 1 98.25 215 ALA B O 1
ATOM 4002 N N . ILE B 1 216 ? 7.555 21.953 4.945 1 98.5 216 ILE B N 1
ATOM 4003 C CA . ILE B 1 216 ? 8.945 21.609 5.207 1 98.5 216 ILE B CA 1
ATOM 4004 C C . ILE B 1 216 ? 9.805 21.984 4.004 1 98.5 216 ILE B C 1
ATOM 4006 O O . ILE B 1 216 ? 10.805 22.688 4.141 1 98.5 216 ILE B O 1
ATOM 4010 N N . MET B 1 217 ? 9.422 21.594 2.838 1 98.44 217 MET B N 1
ATOM 4011 C CA . MET B 1 217 ? 10.305 21.531 1.675 1 98.44 217 MET B CA 1
ATOM 4012 C C . MET B 1 217 ? 10.734 22.922 1.232 1 98.44 217 MET B C 1
ATOM 4014 O O . MET B 1 217 ? 11.922 23.172 1.021 1 98.44 217 MET B O 1
ATOM 4018 N N . PRO B 1 218 ? 9.789 23.906 1.096 1 97.94 218 PRO B N 1
ATOM 4019 C CA . PRO B 1 218 ? 10.234 25.219 0.637 1 97.94 218 PRO B CA 1
ATOM 4020 C C . PRO B 1 218 ? 11.211 25.875 1.61 1 97.94 218 PRO B C 1
ATOM 4022 O O . PRO B 1 218 ? 12.234 26.422 1.19 1 97.94 218 PRO B O 1
ATOM 4025 N N . LYS B 1 219 ? 10.984 25.75 2.85 1 97.25 219 LYS B N 1
ATOM 4026 C CA . LYS B 1 219 ? 11.766 26.469 3.848 1 97.25 219 LYS B CA 1
ATOM 4027 C C . LYS B 1 219 ? 13.094 25.766 4.117 1 97.25 219 LYS B C 1
ATOM 4029 O O . LYS B 1 219 ? 14.141 26.422 4.191 1 97.25 219 LYS B O 1
ATOM 4034 N N . TRP B 1 220 ? 13.109 24.453 4.148 1 97.56 220 TRP B N 1
ATOM 4035 C CA . TRP B 1 220 ? 14.273 23.766 4.699 1 97.56 220 TRP B CA 1
ATOM 4036 C C . TRP B 1 220 ? 15.031 23.016 3.609 1 97.56 220 TRP B C 1
ATOM 4038 O O . TRP B 1 220 ? 16.203 22.656 3.791 1 97.56 220 TRP B O 1
ATOM 4048 N N . HIS B 1 221 ? 14.359 22.812 2.494 1 97.5 221 HIS B N 1
ATOM 4049 C CA . HIS B 1 221 ? 15.031 22.109 1.407 1 97.5 221 HIS B CA 1
ATOM 4050 C C . HIS B 1 221 ? 15.055 22.953 0.137 1 97.5 221 HIS B C 1
ATOM 4052 O O . HIS B 1 221 ? 15.523 22.5 -0.91 1 97.5 221 HIS B O 1
ATOM 4058 N N . HIS B 1 222 ? 14.422 24.156 0.202 1 97 222 HIS B N 1
ATOM 4059 C CA . HIS B 1 222 ? 14.438 25.125 -0.882 1 97 222 HIS B CA 1
ATOM 4060 C C . HIS B 1 222 ? 13.797 24.562 -2.145 1 97 222 HIS B C 1
ATOM 4062 O O . HIS B 1 222 ? 14.297 24.766 -3.25 1 97 222 HIS B O 1
ATOM 4068 N N . ARG B 1 223 ? 12.789 23.797 -1.935 1 97.12 223 ARG B N 1
ATOM 4069 C CA . ARG B 1 223 ? 12.062 23.156 -3.025 1 97.12 223 ARG B CA 1
ATOM 4070 C C . ARG B 1 223 ? 10.555 23.391 -2.893 1 97.12 223 ARG B C 1
ATOM 4072 O O . ARG B 1 223 ? 9.883 22.703 -2.119 1 97.12 223 ARG B O 1
ATOM 4079 N N . PRO B 1 224 ? 10.047 24.297 -3.713 1 97.19 224 PRO B N 1
ATOM 4080 C CA . PRO B 1 224 ? 8.609 24.547 -3.621 1 97.19 224 PRO B CA 1
ATOM 4081 C C . PRO B 1 224 ? 7.762 23.359 -4.055 1 97.19 224 PRO B C 1
ATOM 4083 O O . PRO B 1 224 ? 8.016 22.766 -5.105 1 97.19 224 PRO B O 1
ATOM 4086 N N . VAL B 1 225 ? 6.785 23.062 -3.312 1 98.56 225 VAL B N 1
ATOM 4087 C CA . VAL B 1 225 ? 5.984 21.859 -3.512 1 98.56 225 VAL B CA 1
ATOM 4088 C C . VAL B 1 225 ? 5.02 22.062 -4.68 1 98.56 225 VAL B C 1
ATOM 4090 O O . VAL B 1 225 ? 4.758 21.141 -5.449 1 98.56 225 VAL B O 1
ATOM 4093 N N . PHE B 1 226 ? 4.582 23.297 -4.887 1 98.38 226 PHE B N 1
ATOM 4094 C CA . PHE B 1 226 ? 3.451 23.484 -5.789 1 98.38 226 PHE B CA 1
ATOM 4095 C C . PHE B 1 226 ? 3.887 24.188 -7.066 1 98.38 226 PHE B C 1
ATOM 4097 O O . PHE B 1 226 ? 3.062 24.484 -7.93 1 98.38 226 PHE B O 1
ATOM 4104 N N . ARG B 1 227 ? 5.164 24.438 -7.207 1 97.56 227 ARG B N 1
ATOM 4105 C CA . ARG B 1 227 ? 5.625 25.031 -8.461 1 97.56 227 ARG B CA 1
ATOM 4106 C C . ARG B 1 227 ? 5.266 24.125 -9.641 1 97.56 227 ARG B C 1
ATOM 4108 O O . ARG B 1 227 ? 5.629 22.953 -9.672 1 97.56 227 ARG B O 1
ATOM 4115 N N . ASN B 1 228 ? 4.484 24.625 -10.602 1 97.56 228 ASN B N 1
ATOM 4116 C CA . ASN B 1 228 ? 4.008 23.922 -11.789 1 97.56 228 ASN B CA 1
ATOM 4117 C C . ASN B 1 228 ? 3.08 22.766 -11.422 1 97.56 228 ASN B C 1
ATOM 4119 O O . ASN B 1 228 ? 2.969 21.797 -12.172 1 97.56 228 ASN B O 1
ATOM 4123 N N . ARG B 1 229 ? 2.541 22.875 -10.234 1 98.31 229 ARG B N 1
ATOM 4124 C CA . ARG B 1 229 ? 1.635 21.828 -9.773 1 98.31 229 ARG B CA 1
ATOM 4125 C C . ARG B 1 229 ? 0.348 22.438 -9.219 1 98.31 229 ARG B C 1
ATOM 4127 O O . ARG B 1 229 ? 0.006 22.203 -8.055 1 98.31 229 ARG B O 1
ATOM 4134 N N . PRO B 1 230 ? -0.387 23.141 -10.094 1 97.62 230 PRO B N 1
ATOM 4135 C CA . PRO B 1 230 ? -1.575 23.859 -9.625 1 97.62 230 PRO B CA 1
ATOM 4136 C C . PRO B 1 230 ? -2.688 22.922 -9.164 1 97.62 230 PRO B C 1
ATOM 4138 O O . PRO B 1 230 ? -3.473 23.266 -8.281 1 97.62 230 PRO B O 1
ATOM 4141 N N . ARG B 1 231 ? -2.811 21.75 -9.719 1 96.62 231 ARG B N 1
ATOM 4142 C CA . ARG B 1 231 ? -3.881 20.828 -9.336 1 96.62 231 ARG B CA 1
ATOM 4143 C C . ARG B 1 231 ? -3.654 20.281 -7.934 1 96.62 231 ARG B C 1
ATOM 4145 O O . ARG B 1 231 ? -4.605 20.094 -7.172 1 96.62 231 ARG B O 1
ATOM 4152 N N . LEU B 1 232 ? -2.441 20 -7.602 1 97.69 232 LEU B N 1
ATOM 4153 C CA . LEU B 1 232 ? -2.127 19.562 -6.246 1 97.69 232 LEU B CA 1
ATOM 4154 C C . LEU B 1 232 ? -2.422 20.672 -5.234 1 97.69 232 LEU B C 1
ATOM 4156 O O . LEU B 1 232 ? -2.953 20.406 -4.156 1 97.69 232 LEU B O 1
ATOM 4160 N N . GLN B 1 233 ? -2.047 21.875 -5.645 1 97.44 233 GLN B N 1
ATOM 4161 C CA . GLN B 1 233 ? -2.346 23 -4.77 1 97.44 233 GLN B CA 1
ATOM 4162 C C . GLN B 1 233 ? -3.85 23.141 -4.555 1 97.44 233 GLN B C 1
ATOM 4164 O O . GLN B 1 233 ? -4.305 23.359 -3.426 1 97.44 233 GLN B O 1
ATOM 4169 N N . GLN B 1 234 ? -4.551 23.016 -5.574 1 95.62 234 GLN B N 1
ATOM 4170 C CA . GLN B 1 234 ? -6.008 23.094 -5.504 1 95.62 234 GLN B CA 1
ATOM 4171 C C . GLN B 1 234 ? -6.578 21.984 -4.625 1 95.62 234 GLN B C 1
ATOM 4173 O O . GLN B 1 234 ? -7.539 22.219 -3.885 1 95.62 234 GLN B O 1
ATOM 4178 N N . LEU B 1 235 ? -6.012 20.828 -4.73 1 96 235 LEU B N 1
ATOM 4179 C CA . LEU B 1 235 ? -6.469 19.719 -3.91 1 96 235 LEU B CA 1
ATOM 4180 C C . LEU B 1 235 ? -6.305 20.031 -2.428 1 96 235 LEU B C 1
ATOM 4182 O O . LEU B 1 235 ? -7.238 19.844 -1.642 1 96 235 LEU B O 1
ATOM 4186 N N . LEU B 1 236 ? -5.152 20.531 -2.061 1 97.69 236 LEU B N 1
ATOM 4187 C CA . LEU B 1 236 ? -4.898 20.859 -0.664 1 97.69 236 LEU B CA 1
ATOM 4188 C C . LEU B 1 236 ? -5.836 21.969 -0.189 1 97.69 236 LEU B C 1
ATOM 4190 O O . LEU B 1 236 ? -6.453 21.844 0.874 1 97.69 236 LEU B O 1
ATOM 4194 N N . GLU B 1 237 ? -5.961 23 -0.942 1 96.88 237 GLU B N 1
ATOM 4195 C CA . GLU B 1 237 ? -6.805 24.125 -0.577 1 96.88 237 GLU B CA 1
ATOM 4196 C C . GLU B 1 237 ? -8.273 23.734 -0.523 1 96.88 237 GLU B C 1
ATOM 4198 O O . GLU B 1 237 ? -9.016 24.172 0.361 1 96.88 237 GLU B O 1
ATOM 4203 N N . GLY B 1 238 ? -8.656 22.969 -1.495 1 94.25 238 GLY B N 1
ATOM 4204 C CA . GLY B 1 238 ? -10.016 22.469 -1.492 1 94.25 238 GLY B CA 1
ATOM 4205 C C . GLY B 1 238 ? -10.336 21.609 -0.281 1 94.25 238 GLY B C 1
ATOM 4206 O O . GLY B 1 238 ? -11.414 21.734 0.308 1 94.25 238 GLY B O 1
ATOM 4207 N N . PHE B 1 239 ? -9.438 20.766 0.072 1 96.5 239 PHE B N 1
ATOM 4208 C CA . PHE B 1 239 ? -9.633 19.938 1.26 1 96.5 239 PHE B CA 1
ATOM 4209 C C . PHE B 1 239 ? -9.727 20.797 2.51 1 96.5 239 PHE B C 1
ATOM 4211 O O . PHE B 1 239 ? -10.648 20.641 3.316 1 96.5 239 PHE B O 1
ATOM 4218 N N . ARG B 1 240 ? -8.852 21.703 2.68 1 97.5 240 ARG B N 1
ATOM 4219 C CA . ARG B 1 240 ? -8.836 22.609 3.832 1 97.5 240 ARG B CA 1
ATOM 4220 C C . ARG B 1 240 ? -10.18 23.312 3.986 1 97.5 240 ARG B C 1
ATOM 4222 O O . ARG B 1 240 ? -10.68 23.484 5.102 1 97.5 240 ARG B O 1
ATOM 4229 N N . ALA B 1 241 ? -10.75 23.719 2.895 1 96.81 241 ALA B N 1
ATOM 4230 C CA . ALA B 1 241 ? -11.961 24.531 2.895 1 96.81 241 ALA B CA 1
ATOM 4231 C C . ALA B 1 241 ? -13.203 23.641 3.014 1 96.81 241 ALA B C 1
ATOM 4233 O O . ALA B 1 241 ? -14.305 24.156 3.252 1 96.81 241 ALA B O 1
ATOM 4234 N N . SER B 1 242 ? -13.023 22.375 2.887 1 95.44 242 SER B N 1
ATOM 4235 C CA . SER B 1 242 ? -14.172 21.484 2.764 1 95.44 242 SER B CA 1
ATOM 4236 C C . SER B 1 242 ? -14.93 21.375 4.082 1 95.44 242 SER B C 1
ATOM 4238 O O . SER B 1 242 ? -16.141 21.125 4.09 1 95.44 242 SER B O 1
ATOM 4240 N N . SER B 1 243 ? -14.258 21.516 5.191 1 96.81 243 SER B N 1
ATOM 4241 C CA . SER B 1 243 ? -14.898 21.391 6.5 1 96.81 243 SER B CA 1
ATOM 4242 C C . SER B 1 243 ? -13.969 21.891 7.609 1 96.81 243 SER B C 1
ATOM 4244 O O . SER B 1 243 ? -12.758 22.016 7.406 1 96.81 243 SER B O 1
ATOM 4246 N N . GLU B 1 244 ? -14.539 22.062 8.711 1 97.75 244 GLU B N 1
ATOM 4247 C CA . GLU B 1 244 ? -13.75 22.406 9.891 1 97.75 244 GLU B CA 1
ATOM 4248 C C . GLU B 1 244 ? -12.844 21.25 10.305 1 97.75 244 GLU B C 1
ATOM 4250 O O . GLU B 1 244 ? -11.727 21.469 10.781 1 97.75 244 GLU B O 1
ATOM 4255 N N . THR B 1 245 ? -13.359 20.078 10.125 1 98.25 245 THR B N 1
ATOM 4256 C CA . THR B 1 245 ? -12.578 18.875 10.453 1 98.25 245 THR B CA 1
ATOM 4257 C C . THR B 1 245 ? -11.32 18.812 9.594 1 98.25 245 THR B C 1
ATOM 4259 O O . THR B 1 245 ? -10.234 18.531 10.102 1 98.25 245 THR B O 1
ATOM 4262 N N . ALA B 1 246 ? -11.492 19.047 8.328 1 98.19 246 ALA B N 1
ATOM 4263 C CA . ALA B 1 246 ? -10.352 19.031 7.414 1 98.19 246 ALA B CA 1
ATOM 4264 C C . ALA B 1 246 ? -9.312 20.078 7.82 1 98.19 246 ALA B C 1
ATOM 4266 O O . ALA B 1 246 ? -8.117 19.781 7.887 1 98.19 246 ALA B O 1
ATOM 4267 N N . ALA B 1 247 ? -9.742 21.25 8.141 1 98.56 247 ALA B N 1
ATOM 4268 C CA . ALA B 1 247 ? -8.844 22.312 8.578 1 98.56 247 ALA B CA 1
ATOM 4269 C C . ALA B 1 247 ? -8.117 21.922 9.859 1 98.56 247 ALA B C 1
ATOM 4271 O O . ALA B 1 247 ? -6.914 22.172 10 1 98.56 247 ALA B O 1
ATOM 4272 N N . ARG B 1 248 ? -8.82 21.344 10.758 1 98.62 248 ARG B N 1
ATOM 4273 C CA . ARG B 1 248 ? -8.266 20.922 12.039 1 98.62 248 ARG B CA 1
ATOM 4274 C C . ARG B 1 248 ? -7.117 19.938 11.836 1 98.62 248 ARG B C 1
ATOM 4276 O O . ARG B 1 248 ? -6.043 20.094 12.422 1 98.62 248 ARG B O 1
ATOM 4283 N N . VAL B 1 249 ? -7.32 18.922 11.016 1 98.62 249 VAL B N 1
ATOM 4284 C CA . VAL B 1 249 ? -6.32 17.891 10.789 1 98.62 249 VAL B CA 1
ATOM 4285 C C . VAL B 1 249 ? -5.078 18.5 10.148 1 98.62 249 VAL B C 1
ATOM 4287 O O . VAL B 1 249 ? -3.951 18.141 10.5 1 98.62 249 VAL B O 1
ATOM 4290 N N . LEU B 1 250 ? -5.262 19.438 9.211 1 98.81 250 LEU B N 1
ATOM 4291 C CA . LEU B 1 250 ? -4.129 20.078 8.555 1 98.81 250 LEU B CA 1
ATOM 4292 C C . LEU B 1 250 ? -3.377 20.984 9.531 1 98.81 250 LEU B C 1
ATOM 4294 O O . LEU B 1 250 ? -2.146 21.047 9.5 1 98.81 250 LEU B O 1
ATOM 4298 N N . GLU B 1 251 ? -4.082 21.609 10.383 1 98.75 251 GLU B N 1
ATOM 4299 C CA . GLU B 1 251 ? -3.463 22.469 11.391 1 98.75 251 GLU B CA 1
ATOM 4300 C C . GLU B 1 251 ? -2.633 21.656 12.367 1 98.75 251 GLU B C 1
ATOM 4302 O O . GLU B 1 251 ? -1.582 22.094 12.828 1 98.75 251 GLU B O 1
ATOM 4307 N N . GLU B 1 252 ? -3.102 20.516 12.695 1 98.75 252 GLU B N 1
ATOM 4308 C CA . GLU B 1 252 ? -2.34 19.625 13.562 1 98.75 252 GLU B CA 1
ATOM 4309 C C . GLU B 1 252 ? -0.996 19.266 12.938 1 98.75 252 GLU B C 1
ATOM 4311 O O . GLU B 1 252 ? 0.031 19.25 13.625 1 98.75 252 GLU B O 1
ATOM 4316 N N . ILE B 1 253 ? -1.002 18.969 11.664 1 98.69 253 ILE B N 1
ATOM 4317 C CA . ILE B 1 253 ? 0.218 18.609 10.945 1 98.69 253 ILE B CA 1
ATOM 4318 C C . ILE B 1 253 ? 1.166 19.812 10.93 1 98.69 253 ILE B C 1
ATOM 4320 O O . ILE B 1 253 ? 2.346 19.688 11.258 1 98.69 253 ILE B O 1
ATOM 4324 N N . GLU B 1 254 ? 0.64 20.906 10.555 1 98.44 254 GLU B N 1
ATOM 4325 C CA . GLU B 1 254 ? 1.438 22.125 10.461 1 98.44 254 GLU B CA 1
ATOM 4326 C C . GLU B 1 254 ? 1.987 22.531 11.82 1 98.44 254 GLU B C 1
ATOM 4328 O O . GLU B 1 254 ? 3.135 22.969 11.93 1 98.44 254 GLU B O 1
ATOM 4333 N N . GLY B 1 255 ? 1.119 22.359 12.828 1 98.5 255 GLY B N 1
ATOM 4334 C CA . GLY B 1 255 ? 1.592 22.594 14.188 1 98.5 255 GLY B CA 1
ATOM 4335 C C . GLY B 1 255 ? 2.713 21.656 14.594 1 98.5 255 GLY B C 1
ATOM 4336 O O . GLY B 1 255 ? 3.656 22.062 15.273 1 98.5 255 GLY B O 1
ATOM 4337 N N . GLY B 1 256 ? 2.609 20.406 14.203 1 98.38 256 GLY B N 1
ATOM 4338 C CA . GLY B 1 256 ? 3.67 19.438 14.477 1 98.38 256 GLY B CA 1
ATOM 4339 C C . GLY B 1 256 ? 4.984 19.797 13.805 1 98.38 256 GLY B C 1
ATOM 4340 O O . GLY B 1 256 ? 6.051 19.672 14.406 1 98.38 256 GLY B O 1
ATOM 4341 N N . VAL B 1 257 ? 4.918 20.281 12.594 1 98.44 257 VAL B N 1
ATOM 4342 C CA . VAL B 1 257 ? 6.121 20.688 11.883 1 98.44 257 VAL B CA 1
ATOM 4343 C C . VAL B 1 257 ? 6.727 21.922 12.562 1 98.44 257 VAL B C 1
ATOM 4345 O O . VAL B 1 257 ? 7.949 22.016 12.711 1 98.44 257 VAL B O 1
ATOM 4348 N N . HIS B 1 258 ? 5.898 22.828 12.992 1 97.75 258 HIS B N 1
ATOM 4349 C CA . HIS B 1 258 ? 6.367 24 13.703 1 97.75 258 HIS B CA 1
ATOM 4350 C C . HIS B 1 258 ? 7.094 23.625 14.992 1 97.75 258 HIS B C 1
ATOM 4352 O O . HIS B 1 258 ? 8.125 24.203 15.328 1 97.75 258 HIS B O 1
ATOM 4358 N N . ALA B 1 259 ? 6.555 22.641 15.672 1 97.81 259 ALA B N 1
ATOM 4359 C CA . ALA B 1 259 ? 7.207 22.156 16.891 1 97.81 259 ALA B CA 1
ATOM 4360 C C . ALA B 1 259 ? 8.586 21.578 16.578 1 97.81 259 ALA B C 1
ATOM 4362 O O . ALA B 1 259 ? 9.531 21.75 17.359 1 97.81 259 ALA B O 1
ATOM 4363 N N . TRP B 1 260 ? 8.656 20.875 15.445 1 97.44 260 TRP B N 1
ATOM 4364 C CA . TRP B 1 260 ? 9.953 20.375 15.008 1 97.44 260 TRP B CA 1
ATOM 4365 C C . TRP B 1 260 ? 10.93 21.516 14.766 1 97.44 260 TRP B C 1
ATOM 4367 O O . TRP B 1 260 ? 12.109 21.422 15.117 1 97.44 260 TRP B O 1
ATOM 4377 N N . GLU B 1 261 ? 10.461 22.578 14.211 1 96.62 261 GLU B N 1
ATOM 4378 C CA . GLU B 1 261 ? 11.289 23.75 13.953 1 96.62 261 GLU B CA 1
ATOM 4379 C C . GLU B 1 261 ? 11.773 24.391 15.25 1 96.62 261 GLU B C 1
ATOM 4381 O O . GLU B 1 261 ? 12.953 24.703 15.391 1 96.62 261 GLU B O 1
ATOM 4386 N N . GLN B 1 262 ? 10.914 24.5 16.141 1 97 262 GLN B N 1
ATOM 4387 C CA . GLN B 1 262 ? 11.227 25.141 17.406 1 97 262 GLN B CA 1
ATOM 4388 C C . GLN B 1 262 ? 12.219 24.312 18.219 1 97 262 GLN B C 1
ATOM 4390 O O . GLN B 1 262 ? 13.039 24.875 18.953 1 97 262 GLN B O 1
ATOM 4395 N N . SER B 1 263 ? 12.18 23.062 18.016 1 96.88 263 SER B N 1
ATOM 4396 C CA . SER B 1 263 ? 13.086 22.172 18.75 1 96.88 263 SER B CA 1
ATOM 4397 C C . SER B 1 263 ? 14.453 22.094 18.078 1 96.88 263 SER B C 1
ATOM 4399 O O . SER B 1 263 ? 15.367 21.453 18.594 1 96.88 263 SER B O 1
ATOM 4401 N N . GLY B 1 264 ? 14.594 22.688 16.922 1 96.94 264 GLY B N 1
ATOM 4402 C CA . GLY B 1 264 ? 15.867 22.719 16.219 1 96.94 264 GLY B CA 1
ATOM 4403 C C . GLY B 1 264 ? 16.125 21.469 15.391 1 96.94 264 GLY B C 1
ATOM 4404 O O . GLY B 1 264 ? 17.281 21.172 15.055 1 96.94 264 GLY B O 1
ATOM 4405 N N . ARG B 1 265 ? 15.102 20.734 15.078 1 96.88 265 ARG B N 1
ATOM 4406 C CA . ARG B 1 265 ? 15.258 19.469 14.367 1 96.88 265 ARG B CA 1
ATOM 4407 C C . ARG B 1 265 ? 16 19.656 13.055 1 96.88 265 ARG B C 1
ATOM 4409 O O . ARG B 1 265 ? 16.953 18.938 12.766 1 96.88 265 ARG B O 1
ATOM 4416 N N . PHE B 1 266 ? 15.625 20.594 12.312 1 97.56 266 PHE B N 1
ATOM 4417 C CA . PHE B 1 266 ? 16.156 20.766 10.961 1 97.56 266 PHE B CA 1
ATOM 4418 C C . PHE B 1 266 ? 17.578 21.312 11.016 1 97.56 266 PHE B C 1
ATOM 4420 O O . PHE B 1 266 ? 18.438 20.906 10.227 1 97.56 266 PHE B O 1
ATOM 4427 N N . GLU B 1 267 ? 17.844 22.172 11.938 1 96.38 267 GLU B N 1
ATOM 4428 C CA . GLU B 1 267 ? 19.203 22.656 12.109 1 96.38 267 GLU B CA 1
ATOM 4429 C C . GLU B 1 267 ? 20.156 21.547 12.539 1 96.38 267 GLU B C 1
ATOM 4431 O O . GLU B 1 267 ? 21.312 21.5 12.102 1 96.38 267 GLU B O 1
ATOM 4436 N N . GLN B 1 268 ? 19.641 20.703 13.336 1 96.06 268 GLN B N 1
ATOM 4437 C CA . GLN B 1 268 ? 20.438 19.578 13.797 1 96.06 268 GLN B CA 1
ATOM 4438 C C . GLN B 1 268 ? 20.766 18.641 12.641 1 96.06 268 GLN B C 1
ATOM 4440 O O . GLN B 1 268 ? 21.766 17.906 12.695 1 96.06 268 GLN B O 1
ATOM 4445 N N . MET B 1 269 ? 19.953 18.688 11.625 1 95.62 269 MET B N 1
ATOM 4446 C CA . MET B 1 269 ? 20.188 17.891 10.422 1 95.62 269 MET B CA 1
ATOM 4447 C C . MET B 1 269 ? 21.172 18.578 9.492 1 95.62 269 MET B C 1
ATOM 4449 O O . MET B 1 269 ? 21.516 18.047 8.438 1 95.62 269 MET B O 1
ATOM 4453 N N . GLY B 1 270 ? 21.547 19.781 9.875 1 94.25 270 GLY B N 1
ATOM 4454 C CA . GLY B 1 270 ? 22.5 20.531 9.078 1 94.25 270 GLY B CA 1
ATOM 4455 C C . GLY B 1 270 ? 21.844 21.406 8.023 1 94.25 270 GLY B C 1
ATOM 4456 O O . GLY B 1 270 ? 22.484 21.828 7.062 1 94.25 270 GLY B O 1
ATOM 4457 N N . LEU B 1 271 ? 20.594 21.609 8.195 1 95.56 271 LEU B N 1
ATOM 4458 C CA . LEU B 1 271 ? 19.859 22.406 7.203 1 95.56 271 LEU B CA 1
ATOM 4459 C C . LEU B 1 271 ? 19.75 23.859 7.637 1 95.56 271 LEU B C 1
ATOM 4461 O O . LEU B 1 271 ? 19.828 24.156 8.828 1 95.56 271 LEU B O 1
ATOM 4465 N N . SER B 1 272 ? 19.594 24.812 6.613 1 94.69 272 SER B N 1
ATOM 4466 C CA . SER B 1 272 ? 19.375 26.234 6.844 1 94.69 272 SER B CA 1
ATOM 4467 C C . SER B 1 272 ? 18.125 26.719 6.121 1 94.69 272 SER B C 1
ATOM 4469 O O . SER B 1 272 ? 17.875 26.328 4.977 1 94.69 272 SER B O 1
ATOM 4471 N N . PRO B 1 273 ? 17.312 27.469 6.777 1 93.44 273 PRO B N 1
ATOM 4472 C CA . PRO B 1 273 ? 16.078 27.938 6.16 1 93.44 273 PRO B CA 1
ATOM 4473 C C . PRO B 1 273 ? 16.328 28.953 5.043 1 93.44 273 PRO B C 1
ATOM 4475 O O . PRO B 1 273 ? 17.375 29.594 5.012 1 93.44 273 PRO B O 1
ATOM 4478 N N . VAL B 1 274 ? 15.398 28.906 4.121 1 86.69 274 VAL B N 1
ATOM 4479 C CA . VAL B 1 274 ? 15.445 29.938 3.094 1 86.69 274 VAL B CA 1
ATOM 4480 C C . VAL B 1 274 ? 15.438 31.312 3.748 1 86.69 274 VAL B C 1
ATOM 4482 O O . VAL B 1 274 ? 14.648 31.562 4.664 1 86.69 274 VAL B O 1
ATOM 4485 N N . LYS B 1 275 ? 16.484 32.156 3.465 1 72.88 275 LYS B N 1
ATOM 4486 C CA . LYS B 1 275 ? 16.625 33.531 4.004 1 72.88 275 LYS B CA 1
ATOM 4487 C C . LYS B 1 275 ? 15.539 34.438 3.463 1 72.88 275 LYS B C 1
ATOM 4489 O O . LYS B 1 275 ? 15.289 34.469 2.256 1 72.88 275 LYS B O 1
ATOM 4494 N N . VAL B 1 276 ? 14.461 34.594 4.242 1 57.38 276 VAL B N 1
ATOM 4495 C CA . VAL B 1 276 ? 13.562 35.688 3.84 1 57.38 276 VAL B CA 1
ATOM 4496 C C . VAL B 1 276 ? 14.32 37 3.816 1 57.38 276 VAL B C 1
ATOM 4498 O O . VAL B 1 276 ? 15.016 37.344 4.777 1 57.38 276 VAL B O 1
ATOM 4501 N N . PRO B 1 277 ? 14.586 37.5 2.609 1 48.47 277 PRO B N 1
ATOM 4502 C CA . PRO B 1 277 ? 15.289 38.781 2.609 1 48.47 277 PRO B CA 1
ATOM 4503 C C . PRO B 1 277 ? 14.742 39.781 3.646 1 48.47 277 PRO B C 1
ATOM 4505 O O . PRO B 1 277 ? 13.531 39.812 3.887 1 48.47 277 PRO B O 1
ATOM 4508 N N . ASN B 1 278 ? 15.562 39.969 4.77 1 44.09 278 ASN B N 1
ATOM 4509 C CA . ASN B 1 278 ? 15.188 41.125 5.605 1 44.09 278 ASN B CA 1
ATOM 4510 C C . ASN B 1 278 ? 14.664 42.281 4.77 1 44.09 278 ASN B C 1
ATOM 4512 O O . ASN B 1 278 ? 15.305 42.688 3.793 1 44.09 278 ASN B O 1
ATOM 4516 N N . ALA B 1 279 ? 13.445 42.625 5.047 1 38.34 279 ALA B N 1
ATOM 4517 C CA . ALA B 1 279 ? 13 43.906 4.5 1 38.34 279 ALA B CA 1
ATOM 4518 C C . ALA B 1 279 ? 13.922 45.031 4.945 1 38.34 279 ALA B C 1
ATOM 4520 O O . ALA B 1 279 ? 14.367 45.062 6.094 1 38.34 279 ALA B O 1
#

InterPro domains:
  IPR004045 Glutathione S-transferase, N-terminal [PF13417] (49-122)
  IPR004045 Glutathione S-transferase, N-terminal [PS50404] (45-125)
  IPR010987 Glutathione S-transferase, C-terminal-like [PS50405] (131-266)
  IPR036249 Thioredoxin-like superfamily [SSF52833] (47-146)
  IPR036282 Glutathione S-transferase, C-terminal domain superfamily [SSF47616] (116-236)
  IPR040079 Glutathione transferase family [SFLDS00019] (48-238)
  IPR050983 Glutathione S-transferase Omega/HSP26 [PTHR43968] (43-241)

Sequence (558 aa):
MAFIHALPVRPKHTPIQAIFPRAQRRHFINKGTLCVLMNDTTSNQTATLFSVPVSNFSARVRYIIYDNNLDIKIEPPGSYLKTSEYRQRVHKYGKFPALVLPTGESIWESDVIVEYLLDKYGLGERYRPQTPEKRARARLYVRVHDLYLTTNQAVLYRPTNTPAEREHGLSQIELHLDTLETMLTEDNTRRHAVETQMVTLADIALAPTLAMYAAIMPKWHHRPVFRNRPRLQQLLEGFRASSETAARVLEEIEGGVHAWEQSGRFEQMGLSPVKVPNAMAFIHALPVRPKHTPIQAIFPRAQRRHFINKGTLCVLMNDTTSNQTATLFSVPVSNFSARVRYIIYDNNLDIKIEPPGSYLKTSEYRQRVHKYGKFPALVLPTGESIWESDVIVEYLLDKYGLGERYRPQTPEKRARARLYVRVHDLYLTTNQAVLYRPTNTPAEREHGLSQIELHLDTLETMLTEDNTRRHAVETQMVTLADIALAPTLAMYAAIMPKWHHRPVFRNRPRLQQLLEGFRASSETAARVLEEIEGGVHAWEQSGRFEQMGLSPVKVPNA

Nearest PDB structures (foldseek):
  4chs-assembly1_B  TM=7.884E-01  e=1.054E-08  Glycine max
  1gwc-assembly2_B  TM=7.831E-01  e=1.225E-08  Aegilops tauschii
  5g5a-assembly2_D  TM=8.004E-01  e=3.178E-08  Arabidopsis thaliana
  6ep7-assembly1_A  TM=7.978E-01  e=4.748E-08  Arabidopsis thaliana
  5o84-assembly1_A-2  TM=7.778E-01  e=2.875E-08  Arabidopsis thaliana

pLDDT: mean 83.44, std 27.2, range [18.14, 98.94]